Protein AF-G3JIP0-F1 (afdb_monomer_lite)

Foldseek 3Di:
DDPPQPDQCLCVQPLSVVVVVVDDCVPDLVVDPPLCQLLLLLDAWEQDPNRIDHSLNLSLLQSVQVLVVCVVPDPPDDDCDSVNSVPVSVVVVVVVLVSCQAALVSCSRDPLVPPPDHDHPVCVPDQCSVQSVVSHNRLWTFNSVVVNVRRCLVVLAFKDWDDKWKFKWADDPDVPDNFFAFQVRHTPDPPPDPPDDDQDDDPNITTPTTFADEEAEGGEEAPCVQLVVCVPLPVPVSVVDDDDPFCSQAWEKEKEWATAQDPDLGGHDRIFIFIKTKMATPDDQLQQWKKKKWKWKWFQDLPDSPDIDIDIDMQIACGQQGRDPDVDDPRPPRRTHIHGDPRVVVSVLSVSLQVQLVVQLVVVCVVVVPDPDDPCPQPSLQSSLVRSQVRQQSMWMKMWMWIGGVVRPDIGTHYIYTYGYGYFDPPDPDTDHTHMYMYTHGNDDSPDPVNVVNRIDND

pLDDT: mean 73.05, std 16.95, range [28.8, 97.12]

Organism: Cordyceps militaris (strain CM01) (NCBI:txid983644)

Radius of gyration: 26.97 Å; chains: 1; bounding box: 68×48×84 Å

Secondary structure (DSSP, 8-state):
---TTSS-GGGGSHHHHHHHHTS-TTT-GGGSTTSTHHHHT----EEETTEEE-HHHHHHHHHHHHHHHHHTT-TT-----HHHHHHHHHHHHHHHHHHHTT-TTHHHHS--S---S-B---TTS-HHHHHHHTT---S-EE-HHHHHHHHHGGGG--EEEEEEEEEEEES---TT---EE-TTS-EE-TTSS-S-----EETTEEEEEEEE--EEE---EETHHHHHHHHHH-HHHHHH----SSTTTSEEEEEEEEE---SS----TTEEEEEEEEEEESSGGGGGSEEEEEEEEEEE-SS-TT-EEEEEEEEEESSTT--S--SS----S--EEEEEP-HHHHHHHHHHHHHHHHHHHHHHHHHHT----S--TTTSHHHHHHHHHHHHHT-EEEEEEEEE-TT-SS-EEEEEEEEEEEE--TTSSSPPPP-EEEEEEES--TTSHHHHHHHEE--

Structure (mmCIF, N/CA/C/O backbone):
data_AF-G3JIP0-F1
#
_entry.id   AF-G3JIP0-F1
#
loop_
_atom_site.group_PDB
_atom_site.id
_atom_site.type_symbol
_atom_site.label_atom_id
_atom_site.label_alt_id
_atom_site.label_comp_id
_atom_site.label_asym_id
_atom_site.label_entity_id
_atom_site.label_seq_id
_atom_site.pdbx_PDB_ins_code
_atom_site.Cartn_x
_atom_site.Cartn_y
_atom_site.Cartn_z
_atom_site.occupancy
_atom_site.B_iso_or_equiv
_atom_site.auth_seq_id
_atom_site.auth_comp_id
_atom_site.auth_asym_id
_atom_site.auth_atom_id
_atom_site.pdbx_PDB_model_num
ATOM 1 N N . MET A 1 1 ? 2.793 3.000 -39.709 1.00 28.80 1 MET A N 1
ATOM 2 C CA . MET A 1 1 ? 2.234 2.972 -38.341 1.00 28.80 1 MET A CA 1
ATOM 3 C C . MET A 1 1 ? 2.899 1.809 -37.624 1.00 28.80 1 MET A C 1
ATOM 5 O O . MET A 1 1 ? 2.576 0.674 -37.935 1.00 28.80 1 MET A O 1
ATOM 9 N N . GLY A 1 2 ? 3.926 2.073 -36.811 1.00 31.66 2 GLY A N 1
ATOM 10 C CA . GLY A 1 2 ? 4.643 1.017 -36.085 1.00 31.66 2 GLY A CA 1
ATOM 11 C C . GLY A 1 2 ? 3.747 0.416 -35.006 1.00 31.66 2 GLY A C 1
ATOM 12 O O . GLY A 1 2 ? 2.995 1.150 -34.364 1.00 31.66 2 GLY A O 1
ATOM 13 N N . ASN A 1 3 ? 3.787 -0.906 -34.845 1.00 33.31 3 ASN A N 1
ATOM 14 C CA . ASN A 1 3 ? 3.004 -1.620 -33.843 1.00 33.31 3 ASN A CA 1
ATOM 15 C C . ASN A 1 3 ? 3.272 -1.027 -32.453 1.00 33.31 3 ASN A C 1
ATOM 17 O O . ASN A 1 3 ? 4.392 -1.078 -31.957 1.00 33.31 3 ASN A O 1
ATOM 21 N N . ALA A 1 4 ? 2.232 -0.527 -31.782 1.00 45.97 4 ALA A N 1
ATOM 22 C CA . ALA A 1 4 ? 2.301 -0.021 -30.405 1.00 45.97 4 ALA A CA 1
ATOM 23 C C . ALA A 1 4 ? 2.748 -1.079 -29.364 1.00 45.97 4 ALA A C 1
ATOM 25 O O . ALA A 1 4 ? 2.837 -0.777 -28.178 1.00 45.97 4 ALA A O 1
ATOM 26 N N . ARG A 1 5 ? 3.000 -2.323 -29.795 1.00 50.44 5 ARG A N 1
ATOM 27 C CA . ARG A 1 5 ? 3.501 -3.433 -28.975 1.00 50.44 5 ARG A CA 1
ATOM 28 C C . ARG A 1 5 ? 5.027 -3.429 -28.803 1.00 50.44 5 ARG A C 1
ATOM 30 O O . ARG A 1 5 ? 5.493 -4.009 -27.833 1.00 50.44 5 ARG A O 1
ATOM 37 N N . ASP A 1 6 ? 5.770 -2.720 -29.657 1.00 65.06 6 ASP A N 1
ATOM 38 C CA . ASP A 1 6 ? 7.246 -2.694 -29.627 1.00 65.06 6 ASP A CA 1
ATOM 39 C C . ASP A 1 6 ? 7.821 -1.417 -28.986 1.00 65.06 6 ASP A C 1
ATOM 41 O O . ASP A 1 6 ? 9.022 -1.155 -29.050 1.00 65.06 6 ASP A O 1
ATOM 45 N N . SER A 1 7 ? 6.971 -0.580 -28.386 1.00 77.94 7 SER A N 1
ATOM 46 C CA . SER A 1 7 ? 7.394 0.655 -27.721 1.00 77.94 7 SER A CA 1
ATOM 47 C C . SER A 1 7 ? 7.557 0.455 -26.219 1.00 77.94 7 SER A C 1
ATOM 49 O O . SER A 1 7 ? 6.639 -0.048 -25.569 1.00 77.94 7 SER A O 1
ATOM 51 N N . ASN A 1 8 ? 8.672 0.941 -25.665 1.00 84.75 8 ASN A N 1
ATOM 52 C CA . ASN A 1 8 ? 8.941 0.918 -24.230 1.00 84.75 8 ASN A CA 1
ATOM 53 C C . ASN A 1 8 ? 7.758 1.544 -23.448 1.00 84.75 8 ASN A C 1
ATOM 55 O O . ASN A 1 8 ? 7.407 2.711 -23.689 1.00 84.75 8 ASN A O 1
ATOM 59 N N . PRO A 1 9 ? 7.124 0.805 -22.518 1.00 87.06 9 PRO A N 1
ATOM 60 C CA . PRO A 1 9 ? 5.890 1.229 -21.867 1.00 87.06 9 PRO A CA 1
ATOM 61 C C . PRO A 1 9 ? 6.070 2.415 -20.908 1.00 87.06 9 PRO A C 1
ATOM 63 O O . PRO A 1 9 ? 5.081 3.083 -20.600 1.00 87.06 9 PRO A O 1
ATOM 66 N N . LEU A 1 10 ? 7.299 2.774 -20.510 1.00 86.50 10 LEU A N 1
ATOM 67 C CA . LEU A 1 10 ? 7.559 4.013 -19.761 1.00 86.50 10 LEU A CA 1
ATOM 68 C C . LEU A 1 10 ? 7.105 5.251 -20.549 1.00 86.50 10 LEU A C 1
ATOM 70 O O . LEU A 1 10 ? 6.568 6.195 -19.970 1.00 86.50 10 LEU A O 1
ATOM 74 N N . SER A 1 11 ? 7.216 5.225 -21.883 1.00 84.38 11 SER A N 1
ATOM 75 C CA . SER A 1 11 ? 6.757 6.307 -22.776 1.00 84.38 11 SER A CA 1
ATOM 76 C C . SER A 1 11 ? 5.236 6.540 -22.749 1.00 84.38 11 SER A C 1
ATOM 78 O O . SER A 1 11 ? 4.734 7.613 -23.124 1.00 84.38 11 SER A O 1
ATOM 80 N N . LEU A 1 12 ? 4.477 5.554 -22.262 1.00 82.50 12 LEU A N 1
ATOM 81 C CA . LEU A 1 12 ? 3.035 5.665 -22.071 1.00 82.50 12 LEU A CA 1
ATOM 82 C C . LEU A 1 12 ? 2.690 6.477 -20.817 1.00 82.50 12 LEU A C 1
ATOM 84 O O . LEU A 1 12 ? 1.575 7.000 -20.732 1.00 82.50 12 LEU A O 1
ATOM 88 N N . TRP A 1 13 ? 3.631 6.635 -19.881 1.00 86.00 13 TRP A N 1
ATOM 89 C CA . TRP A 1 13 ? 3.421 7.385 -18.651 1.00 86.00 13 TRP A CA 1
ATOM 90 C C . TRP A 1 13 ? 3.447 8.903 -18.904 1.00 86.00 13 TRP A C 1
ATOM 92 O O . TRP A 1 13 ? 4.450 9.421 -19.403 1.00 86.00 13 TRP A O 1
ATOM 102 N N . PRO A 1 14 ? 2.390 9.662 -18.547 1.00 87.38 14 PRO A N 1
ATOM 103 C CA . PRO A 1 14 ? 2.298 11.084 -18.887 1.00 87.38 14 PRO A CA 1
ATOM 104 C C . PRO A 1 14 ? 3.451 11.939 -18.347 1.00 87.38 14 PRO A C 1
ATOM 106 O O . PRO A 1 14 ? 3.976 12.788 -19.070 1.00 87.38 14 PRO A O 1
ATOM 109 N N . ALA A 1 15 ? 3.872 11.702 -17.100 1.00 87.50 15 ALA A N 1
ATOM 110 C CA . ALA A 1 15 ? 4.966 12.453 -16.484 1.00 87.50 15 ALA A CA 1
ATOM 111 C C . ALA A 1 15 ? 6.300 12.189 -17.197 1.00 87.50 15 ALA A C 1
ATOM 113 O O . ALA A 1 15 ? 7.051 13.123 -17.471 1.00 87.50 15 ALA A O 1
ATOM 114 N N . PHE A 1 16 ? 6.546 10.934 -17.577 1.00 88.62 16 PHE A N 1
ATOM 115 C CA . PHE A 1 16 ? 7.743 10.545 -18.313 1.00 88.62 16 PHE A CA 1
ATOM 116 C C . PHE A 1 16 ? 7.740 11.091 -19.741 1.00 88.62 16 PHE A C 1
ATOM 118 O O . PHE A 1 16 ? 8.737 11.640 -20.199 1.00 88.62 16 PHE A O 1
ATOM 125 N N . ARG A 1 17 ? 6.594 11.047 -20.429 1.00 87.69 17 ARG A N 1
ATOM 126 C CA . ARG A 1 17 ? 6.440 11.646 -21.760 1.00 87.69 17 ARG A CA 1
ATOM 127 C C . ARG A 1 17 ? 6.735 13.143 -21.746 1.00 87.69 17 ARG A C 1
ATOM 129 O O . ARG A 1 17 ? 7.431 13.632 -22.630 1.00 87.69 17 ARG A O 1
ATOM 136 N N . LYS A 1 18 ? 6.232 13.864 -20.738 1.00 88.38 18 LYS A N 1
ATOM 137 C CA . LYS A 1 18 ? 6.518 15.294 -20.558 1.00 88.38 18 LYS A CA 1
ATOM 138 C C . LYS A 1 18 ? 8.004 15.536 -20.281 1.00 88.38 18 LYS A C 1
ATOM 140 O O . LYS A 1 18 ? 8.584 16.434 -20.879 1.00 88.38 18 LYS A O 1
ATOM 145 N N . TYR A 1 19 ? 8.608 14.726 -19.411 1.00 87.69 19 TYR A N 1
ATOM 146 C CA . TYR A 1 19 ? 10.037 14.789 -19.103 1.00 87.69 19 TYR A CA 1
ATOM 147 C C . TYR A 1 19 ? 10.905 14.576 -20.351 1.00 87.69 19 TYR A C 1
ATOM 149 O O . TYR A 1 19 ? 11.784 15.386 -20.633 1.00 87.69 19 TYR A O 1
ATOM 157 N N . ARG A 1 20 ? 10.604 13.542 -21.144 1.00 83.00 20 ARG A N 1
ATOM 158 C CA . ARG A 1 20 ? 11.312 13.226 -22.390 1.00 83.00 20 ARG A CA 1
ATOM 159 C C . ARG A 1 20 ? 11.116 14.298 -23.459 1.00 83.00 20 ARG A C 1
ATOM 161 O O . ARG A 1 20 ? 12.075 14.683 -24.110 1.00 83.00 20 ARG A O 1
ATOM 168 N N . GLY A 1 21 ? 9.897 14.819 -23.612 1.00 82.38 21 GLY A N 1
ATOM 169 C CA . GLY A 1 21 ? 9.595 15.880 -24.580 1.00 82.38 21 GLY A CA 1
ATOM 170 C C . GLY A 1 21 ? 10.274 17.223 -24.280 1.00 82.38 21 GLY A C 1
ATOM 171 O O . GLY A 1 21 ? 10.405 18.043 -25.180 1.00 82.38 21 GLY A O 1
ATOM 172 N N . ALA A 1 22 ? 10.717 17.450 -23.039 1.00 83.88 22 ALA A N 1
ATOM 173 C CA . ALA A 1 22 ? 11.468 18.645 -22.655 1.00 83.88 22 ALA A CA 1
ATOM 174 C C . ALA A 1 22 ? 12.976 18.550 -22.967 1.00 83.88 22 ALA A C 1
ATOM 176 O O . ALA A 1 22 ? 13.685 19.549 -22.844 1.00 83.88 22 ALA A O 1
ATOM 177 N N . ARG A 1 23 ? 13.480 17.368 -23.345 1.00 79.19 23 ARG A N 1
ATOM 178 C CA . ARG A 1 23 ? 14.896 17.133 -23.661 1.00 79.19 23 ARG A CA 1
ATOM 179 C C . ARG A 1 23 ? 15.094 17.190 -25.178 1.00 79.19 23 ARG A C 1
ATOM 181 O O . ARG A 1 23 ? 14.253 16.716 -25.938 1.00 79.19 23 ARG A O 1
ATOM 188 N N . SER A 1 24 ? 16.198 17.794 -25.625 1.00 68.38 24 SER A N 1
ATOM 189 C CA . SER A 1 24 ? 16.506 17.877 -27.058 1.00 68.38 24 SER A CA 1
ATOM 190 C C . SER A 1 24 ? 16.982 16.511 -27.574 1.00 68.38 24 SER A C 1
ATOM 192 O O . SER A 1 24 ? 18.002 16.025 -27.080 1.00 68.38 24 SER A O 1
ATOM 194 N N . PRO A 1 25 ? 16.309 15.897 -28.568 1.00 66.50 25 PRO A N 1
ATOM 195 C CA . PRO A 1 25 ? 16.659 14.564 -29.066 1.00 66.50 25 PRO A CA 1
ATOM 196 C C . PRO A 1 25 ? 18.080 14.467 -29.632 1.00 66.50 25 PRO A C 1
ATOM 198 O O . PRO A 1 25 ? 18.668 13.393 -29.621 1.00 66.50 25 PRO A O 1
ATOM 201 N N . GLU A 1 26 ? 18.626 15.581 -30.128 1.00 59.81 26 GLU A N 1
ATOM 202 C CA . GLU A 1 26 ? 19.958 15.637 -30.743 1.00 59.81 26 GLU A CA 1
ATOM 203 C C . GLU A 1 26 ? 21.099 15.536 -29.722 1.00 59.81 26 GLU A C 1
ATOM 205 O O . GLU A 1 26 ? 22.192 15.096 -30.067 1.00 59.81 26 GLU A O 1
ATOM 210 N N . TYR A 1 27 ? 20.846 15.909 -28.463 1.00 61.38 27 TYR A N 1
ATOM 211 C CA . TYR A 1 27 ? 21.869 15.982 -27.410 1.00 61.38 27 TYR A CA 1
ATOM 212 C C . TYR A 1 27 ? 21.590 15.051 -26.231 1.00 61.38 27 TYR A C 1
ATOM 214 O O . TYR A 1 27 ? 22.418 14.929 -25.327 1.00 61.38 27 TYR A O 1
ATOM 222 N N . ASP A 1 28 ? 20.427 14.405 -26.211 1.00 72.31 28 ASP A N 1
ATOM 223 C CA . ASP A 1 28 ? 20.050 13.523 -25.123 1.00 72.31 28 ASP A CA 1
ATOM 224 C C . ASP A 1 28 ? 20.475 12.088 -25.416 1.00 72.31 28 ASP A C 1
ATOM 226 O O . ASP A 1 28 ? 19.849 11.380 -26.201 1.00 72.31 28 ASP A O 1
ATOM 230 N N . VAL A 1 29 ? 21.525 11.632 -24.732 1.00 73.06 29 VAL A N 1
ATOM 231 C CA . VAL A 1 29 ? 21.977 10.237 -24.807 1.00 73.06 29 VAL A CA 1
ATOM 232 C C . VAL A 1 29 ? 20.835 9.284 -24.436 1.00 73.06 29 VAL A C 1
ATOM 234 O O . VAL A 1 29 ? 20.694 8.233 -25.044 1.00 73.06 29 VAL A O 1
ATOM 237 N N . TRP A 1 30 ? 19.931 9.667 -23.533 1.00 74.31 30 TRP A N 1
ATOM 238 C CA . TRP A 1 30 ? 18.780 8.835 -23.162 1.00 74.31 30 TRP A CA 1
ATOM 239 C C . TRP A 1 30 ? 17.696 8.744 -24.243 1.00 74.31 30 TRP A C 1
ATOM 241 O O . TRP A 1 30 ? 16.830 7.877 -24.166 1.00 74.31 30 TRP A O 1
ATOM 251 N N . ALA A 1 31 ? 17.756 9.578 -25.288 1.00 67.69 31 ALA A N 1
ATOM 252 C CA . ALA A 1 31 ? 16.872 9.451 -26.441 1.00 67.69 31 ALA A CA 1
ATOM 253 C C . ALA A 1 31 ? 17.212 8.228 -27.313 1.00 67.69 31 ALA A C 1
ATOM 255 O O . ALA A 1 31 ? 16.384 7.842 -28.146 1.00 67.69 31 ALA A O 1
ATOM 256 N N . TYR A 1 32 ? 18.380 7.595 -27.118 1.00 69.94 32 TYR A N 1
ATOM 257 C CA . TYR A 1 32 ? 18.723 6.345 -27.791 1.00 69.94 32 TYR A CA 1
ATOM 258 C C . TYR A 1 32 ? 17.745 5.227 -27.410 1.00 69.94 32 TYR A C 1
ATOM 260 O O . TYR A 1 32 ? 17.541 4.905 -26.239 1.00 69.94 32 TYR A O 1
ATOM 268 N N . SER A 1 33 ? 17.162 4.592 -28.431 1.00 64.69 33 SER A N 1
ATOM 269 C CA . SER A 1 33 ? 16.280 3.439 -28.255 1.00 64.69 33 SER A CA 1
ATOM 270 C C . SER A 1 33 ? 17.017 2.310 -27.533 1.00 64.69 33 SER A C 1
ATOM 272 O O . SER A 1 33 ? 18.058 1.859 -28.018 1.00 64.69 33 SER A O 1
ATOM 274 N N . GLY A 1 34 ? 16.459 1.841 -26.419 1.00 71.88 34 GLY A N 1
ATOM 275 C CA . GLY A 1 34 ? 16.964 0.689 -25.675 1.00 71.88 34 GLY A CA 1
ATOM 276 C C . GLY A 1 34 ? 17.756 1.012 -24.407 1.00 71.88 34 GLY A C 1
ATOM 277 O O . GLY A 1 34 ? 17.979 0.110 -23.611 1.00 71.88 34 GLY A O 1
ATOM 278 N N . LEU A 1 35 ? 18.153 2.268 -24.152 1.00 77.88 35 LEU A N 1
ATOM 279 C CA . LEU A 1 35 ? 18.804 2.611 -22.873 1.00 77.88 35 LEU A CA 1
ATOM 280 C C . LEU A 1 35 ? 17.814 2.621 -21.702 1.00 77.88 35 LEU A C 1
ATOM 282 O O . LEU A 1 35 ? 18.143 2.183 -20.604 1.00 77.88 35 LEU A O 1
ATOM 286 N N . GLU A 1 36 ? 16.585 3.075 -21.949 1.00 82.12 36 GLU A N 1
ATOM 287 C CA . GLU A 1 36 ? 15.491 3.080 -20.967 1.00 82.12 36 GLU A CA 1
ATOM 288 C C . GLU A 1 36 ? 15.027 1.657 -20.601 1.00 82.12 36 GLU A C 1
ATOM 290 O O . GLU A 1 36 ? 14.365 1.461 -19.583 1.00 82.12 36 GLU A O 1
ATOM 295 N N . ASP A 1 37 ? 15.406 0.651 -21.392 1.00 80.12 37 ASP A N 1
ATOM 296 C CA . ASP A 1 37 ? 15.095 -0.760 -21.144 1.00 80.12 37 ASP A CA 1
ATOM 297 C C . ASP A 1 37 ? 15.824 -1.269 -19.898 1.00 80.12 37 ASP A C 1
ATOM 299 O O . ASP A 1 37 ? 15.282 -2.090 -19.166 1.00 80.12 37 ASP A O 1
ATOM 303 N N . ALA A 1 38 ? 16.987 -0.687 -19.582 1.00 76.31 38 ALA A N 1
ATOM 304 C CA . ALA A 1 38 ? 17.734 -0.973 -18.359 1.00 76.31 38 ALA A CA 1
ATOM 305 C C . ALA A 1 38 ? 16.922 -0.690 -17.084 1.00 76.31 38 ALA A C 1
ATOM 307 O O . ALA A 1 38 ? 17.155 -1.302 -16.046 1.00 76.31 38 ALA A O 1
ATOM 308 N N . VAL A 1 39 ? 15.971 0.251 -17.155 1.00 77.88 39 VAL A N 1
ATOM 309 C CA . VAL A 1 39 ? 15.089 0.613 -16.036 1.00 77.88 39 VAL A CA 1
ATOM 310 C C . VAL A 1 39 ? 13.997 -0.438 -15.839 1.00 77.88 39 VAL A C 1
ATOM 312 O O . VAL A 1 39 ? 13.603 -0.708 -14.708 1.00 77.88 39 VAL A O 1
ATOM 315 N N . LEU A 1 40 ? 13.514 -1.026 -16.938 1.00 75.75 40 LEU A N 1
ATOM 316 C CA . LEU A 1 40 ? 12.497 -2.081 -16.946 1.00 75.75 40 LEU A CA 1
ATOM 317 C C . LEU A 1 40 ? 13.077 -3.467 -16.676 1.00 75.75 40 LEU A C 1
ATOM 319 O O . LEU A 1 40 ? 12.345 -4.441 -16.612 1.00 75.75 40 LEU A O 1
ATOM 323 N N . ASP A 1 41 ? 14.384 -3.581 -16.519 1.00 68.06 41 ASP A N 1
ATOM 324 C CA . ASP A 1 41 ? 15.017 -4.868 -16.284 1.00 68.06 41 ASP A CA 1
ATOM 325 C C . ASP A 1 41 ? 14.969 -5.301 -14.804 1.00 68.06 41 ASP A C 1
ATOM 327 O O . ASP A 1 41 ? 15.556 -6.306 -14.426 1.00 68.06 41 ASP A O 1
ATOM 331 N N . GLY A 1 42 ? 14.285 -4.526 -13.941 1.00 57.78 42 GLY A N 1
ATOM 332 C CA . GLY A 1 42 ? 13.925 -4.921 -12.567 1.00 57.78 42 GLY A CA 1
ATOM 333 C C . GLY A 1 42 ? 15.105 -5.377 -11.707 1.00 57.78 42 GLY A C 1
ATOM 334 O O . GLY A 1 42 ? 14.959 -6.236 -10.847 1.00 57.78 42 GLY A O 1
ATOM 335 N N . ARG A 1 43 ? 16.308 -4.858 -11.974 1.00 64.38 43 ARG A N 1
ATOM 336 C CA . ARG A 1 43 ? 17.542 -5.421 -11.420 1.00 64.38 43 ARG A CA 1
ATOM 337 C C . ARG A 1 43 ? 17.621 -5.179 -9.920 1.00 64.38 43 ARG A C 1
ATOM 339 O O . ARG A 1 43 ? 17.681 -4.034 -9.481 1.00 64.38 43 ARG A O 1
ATOM 346 N N . HIS A 1 44 ? 17.668 -6.255 -9.147 1.00 64.12 44 HIS A N 1
ATOM 347 C CA . HIS A 1 44 ? 17.966 -6.211 -7.719 1.00 64.12 44 HIS A CA 1
ATOM 348 C C . HIS A 1 44 ? 19.464 -6.399 -7.471 1.00 64.12 44 HIS A C 1
ATOM 350 O O . HIS A 1 44 ? 20.240 -6.619 -8.398 1.00 64.12 44 HIS A O 1
ATOM 356 N N . ASN A 1 45 ? 19.887 -6.257 -6.217 1.00 65.75 45 ASN A N 1
ATOM 357 C CA . ASN A 1 45 ? 21.272 -6.494 -5.824 1.00 65.75 45 ASN A CA 1
ATOM 358 C C . ASN A 1 45 ? 21.623 -7.972 -6.047 1.00 65.75 45 ASN A C 1
ATOM 360 O O . ASN A 1 45 ? 20.979 -8.843 -5.463 1.00 65.75 45 ASN A O 1
ATOM 364 N N . VAL A 1 46 ? 22.656 -8.235 -6.848 1.00 66.75 46 VAL A N 1
ATOM 365 C CA . VAL A 1 46 ? 23.115 -9.587 -7.196 1.00 66.75 46 VAL A CA 1
ATOM 366 C C . VAL A 1 46 ? 24.590 -9.719 -6.833 1.00 66.75 46 VAL A C 1
ATOM 368 O O . VAL A 1 46 ? 25.360 -8.764 -6.921 1.00 66.75 46 VAL A O 1
ATOM 371 N N . ILE A 1 47 ? 25.013 -10.899 -6.404 1.00 63.72 47 ILE A N 1
ATOM 372 C CA . ILE A 1 47 ? 26.437 -11.229 -6.282 1.00 63.72 47 ILE A CA 1
ATOM 373 C C . ILE A 1 47 ? 26.851 -11.866 -7.604 1.00 63.72 47 ILE A C 1
ATOM 375 O O . ILE A 1 47 ? 26.097 -12.674 -8.108 1.00 63.72 47 ILE A O 1
ATOM 379 N N . ILE A 1 48 ? 27.997 -11.498 -8.185 1.00 63.91 48 ILE A N 1
ATOM 380 C CA . ILE A 1 48 ? 28.590 -12.071 -9.400 1.00 63.91 48 ILE A CA 1
ATOM 381 C C . ILE A 1 48 ? 30.069 -12.359 -9.171 1.00 63.91 48 ILE A C 1
ATOM 383 O O . ILE A 1 48 ? 30.832 -11.433 -8.918 1.00 63.91 48 ILE A O 1
ATOM 387 N N . ARG A 1 49 ? 30.484 -13.635 -9.280 1.00 65.31 49 ARG A N 1
ATOM 388 C CA . ARG A 1 49 ? 31.876 -14.090 -9.045 1.00 65.31 49 ARG A CA 1
ATOM 389 C C . ARG A 1 49 ? 32.457 -13.518 -7.738 1.00 65.31 49 ARG A C 1
ATOM 391 O O . ARG A 1 49 ? 33.486 -12.849 -7.755 1.00 65.31 49 ARG A O 1
ATOM 398 N N . ASP A 1 50 ? 31.734 -13.702 -6.633 1.00 68.12 50 ASP A N 1
ATOM 399 C CA . ASP A 1 50 ? 32.066 -13.184 -5.292 1.00 68.12 50 ASP A CA 1
ATOM 400 C C . ASP A 1 50 ? 32.124 -11.648 -5.159 1.00 68.12 50 ASP A C 1
ATOM 402 O O . ASP A 1 50 ? 32.472 -11.117 -4.103 1.00 68.12 50 ASP A O 1
ATOM 406 N N . ARG A 1 51 ? 31.726 -10.901 -6.196 1.00 70.31 51 ARG A N 1
ATOM 407 C CA . ARG A 1 51 ? 31.590 -9.442 -6.164 1.00 70.31 51 ARG A CA 1
ATOM 408 C C . ARG A 1 51 ? 30.120 -9.051 -6.108 1.00 70.31 51 ARG A C 1
ATOM 410 O O . ARG A 1 51 ? 29.329 -9.473 -6.938 1.00 70.31 51 ARG A O 1
ATOM 417 N N . ARG A 1 52 ? 29.739 -8.196 -5.164 1.00 72.00 52 ARG A N 1
ATOM 418 C CA . ARG A 1 52 ? 28.379 -7.645 -5.103 1.00 72.00 52 ARG A CA 1
ATOM 419 C C . ARG A 1 52 ? 28.205 -6.544 -6.152 1.00 72.00 52 ARG A C 1
ATOM 421 O O . ARG A 1 52 ? 28.977 -5.588 -6.164 1.00 72.00 52 ARG A O 1
ATOM 428 N N . TYR A 1 53 ? 27.182 -6.680 -6.985 1.00 71.50 53 TYR A N 1
ATOM 429 C CA . TYR A 1 53 ? 26.708 -5.675 -7.925 1.00 71.50 53 TYR A CA 1
ATOM 430 C C . TYR A 1 53 ? 25.377 -5.128 -7.419 1.00 71.50 53 TYR A C 1
ATOM 432 O O . TYR A 1 53 ? 24.421 -5.877 -7.202 1.00 71.50 53 TYR A O 1
ATOM 440 N N . ASP A 1 54 ? 25.320 -3.818 -7.205 1.00 74.94 54 ASP A N 1
ATOM 441 C CA . ASP A 1 54 ? 24.046 -3.148 -6.979 1.00 74.94 54 ASP A CA 1
ATOM 442 C C . ASP A 1 54 ? 23.327 -2.869 -8.309 1.00 74.94 54 ASP A C 1
ATOM 444 O O . ASP A 1 54 ? 23.891 -2.988 -9.405 1.00 74.94 54 ASP A O 1
ATOM 448 N N . ARG A 1 55 ? 22.044 -2.516 -8.211 1.00 76.00 55 ARG A N 1
ATOM 449 C CA . ARG A 1 55 ? 21.203 -2.180 -9.366 1.00 76.00 55 ARG A CA 1
ATOM 450 C C . ARG A 1 55 ? 21.840 -1.116 -10.260 1.00 76.00 55 ARG A C 1
ATOM 452 O O . ARG A 1 55 ? 21.819 -1.243 -11.484 1.00 76.00 55 ARG A O 1
ATOM 459 N N . ASP A 1 56 ? 22.390 -0.070 -9.657 1.00 79.25 56 ASP A N 1
ATOM 460 C CA . ASP A 1 56 ? 22.928 1.076 -10.381 1.00 79.25 56 ASP A CA 1
ATOM 461 C C . ASP A 1 56 ? 24.197 0.691 -11.147 1.00 79.25 56 ASP A C 1
ATOM 463 O O . ASP A 1 56 ? 24.343 1.068 -12.310 1.00 79.25 56 ASP A O 1
ATOM 467 N N . MET A 1 57 ? 25.069 -0.123 -10.548 1.00 78.12 57 MET A N 1
ATOM 468 C CA . MET A 1 57 ? 26.227 -0.734 -11.199 1.00 78.12 57 MET A CA 1
ATOM 469 C C . MET A 1 57 ? 25.795 -1.567 -12.400 1.00 78.12 57 MET A C 1
ATOM 471 O O . MET A 1 57 ? 26.346 -1.394 -13.483 1.00 78.12 57 MET A O 1
ATOM 475 N N . LEU A 1 58 ? 24.769 -2.412 -12.261 1.00 77.06 58 LEU A N 1
ATOM 476 C CA . LEU A 1 58 ? 24.287 -3.209 -13.390 1.00 77.06 58 LEU A CA 1
ATOM 477 C C . LEU A 1 58 ? 23.757 -2.316 -14.520 1.00 77.06 58 LEU A C 1
ATOM 479 O O . LEU A 1 58 ? 24.061 -2.550 -15.691 1.00 77.06 58 LEU A O 1
ATOM 483 N N . ILE A 1 59 ? 22.958 -1.292 -14.202 1.00 79.50 59 ILE A N 1
ATOM 484 C CA . ILE A 1 59 ? 22.430 -0.354 -15.208 1.00 79.50 59 ILE A CA 1
ATOM 485 C C . ILE A 1 59 ? 23.575 0.379 -15.915 1.00 79.50 59 ILE A C 1
ATOM 487 O O . ILE A 1 59 ? 23.532 0.520 -17.138 1.00 79.50 59 ILE A O 1
ATOM 491 N N . LYS A 1 60 ? 24.616 0.791 -15.182 1.00 80.94 60 LYS A N 1
ATOM 492 C CA . LYS A 1 60 ? 25.822 1.392 -15.767 1.00 80.94 60 LYS A CA 1
ATOM 493 C C . LYS A 1 60 ? 26.499 0.450 -16.761 1.00 80.94 60 LYS A C 1
ATOM 495 O O . LYS A 1 60 ? 26.753 0.880 -17.883 1.00 80.94 60 LYS A O 1
ATOM 500 N N . GLU A 1 61 ? 26.716 -0.816 -16.399 1.00 78.44 61 GLU A N 1
ATOM 501 C CA . GLU A 1 61 ? 27.321 -1.814 -17.299 1.00 78.44 61 GLU A CA 1
ATOM 502 C C . GLU A 1 61 ? 26.501 -2.000 -18.584 1.00 78.44 61 GLU A C 1
ATOM 504 O O . GLU A 1 61 ? 27.043 -2.013 -19.688 1.00 78.44 61 GLU A O 1
ATOM 509 N N . TYR A 1 62 ? 25.171 -2.031 -18.478 1.00 78.25 62 TYR A N 1
ATOM 510 C CA . TYR A 1 62 ? 24.290 -2.133 -19.646 1.00 78.25 62 TYR A CA 1
ATOM 511 C C . TYR A 1 62 ? 24.339 -0.907 -20.554 1.00 78.25 62 TYR A C 1
ATOM 513 O O . TYR A 1 62 ? 24.442 -1.034 -21.776 1.00 78.25 62 TYR A O 1
ATOM 521 N N . VAL A 1 63 ? 24.275 0.289 -19.962 1.00 79.31 63 VAL A N 1
ATOM 522 C CA . VAL A 1 63 ? 24.382 1.549 -20.704 1.00 79.31 63 VAL A CA 1
ATOM 523 C C . VAL A 1 63 ? 25.738 1.614 -21.408 1.00 79.31 63 VAL A C 1
ATOM 525 O O . VAL A 1 63 ? 25.786 1.932 -22.597 1.00 79.31 63 VAL A O 1
ATOM 528 N N . CYS A 1 64 ? 26.821 1.240 -20.719 1.00 78.50 64 CYS A N 1
ATOM 529 C CA . CYS A 1 64 ? 28.144 1.083 -21.315 1.00 78.50 64 CYS A CA 1
ATOM 530 C C . CYS A 1 64 ? 28.099 0.125 -22.510 1.00 78.50 64 CYS A C 1
ATOM 532 O O . CYS A 1 64 ? 28.443 0.540 -23.618 1.00 78.50 64 CYS A O 1
ATOM 534 N N . ALA A 1 65 ? 27.633 -1.113 -22.327 1.00 75.69 65 ALA A N 1
ATOM 535 C CA . ALA A 1 65 ? 27.607 -2.140 -23.368 1.00 75.69 65 ALA A CA 1
ATOM 536 C C . ALA A 1 65 ? 26.848 -1.686 -24.632 1.00 75.69 65 ALA A C 1
ATOM 538 O O . ALA A 1 65 ? 27.368 -1.803 -25.746 1.00 75.69 65 ALA A O 1
ATOM 539 N N . ILE A 1 66 ? 25.660 -1.085 -24.480 1.00 76.06 66 ILE A N 1
ATOM 540 C CA . ILE A 1 66 ? 24.883 -0.552 -25.613 1.00 76.06 66 ILE A CA 1
ATOM 541 C C . ILE A 1 66 ? 25.632 0.579 -26.316 1.00 76.06 66 ILE A C 1
ATOM 543 O O . ILE A 1 66 ? 25.731 0.590 -27.549 1.00 76.06 66 ILE A O 1
ATOM 547 N N . LEU A 1 67 ? 26.160 1.539 -25.551 1.00 75.81 67 LEU A N 1
ATOM 548 C CA . LEU A 1 67 ? 26.886 2.670 -26.120 1.00 75.81 67 LEU A CA 1
ATOM 549 C C . LEU A 1 67 ? 28.159 2.207 -26.840 1.00 75.81 67 LEU A C 1
ATOM 551 O O . LEU A 1 67 ? 28.468 2.751 -27.898 1.00 75.81 67 LEU A O 1
ATOM 555 N N . PHE A 1 68 ? 28.870 1.197 -26.327 1.00 73.62 68 PHE A N 1
ATOM 556 C CA . PHE A 1 68 ? 30.046 0.607 -26.973 1.00 73.62 68 PHE A CA 1
ATOM 557 C C . PHE A 1 68 ? 29.695 -0.155 -28.255 1.00 73.62 68 PHE A C 1
ATOM 559 O O . PHE A 1 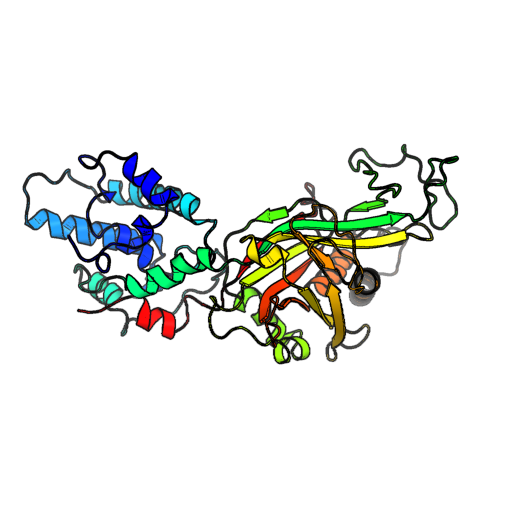68 ? 30.336 0.072 -29.280 1.00 73.62 68 PHE A O 1
ATOM 566 N N . SER A 1 69 ? 28.652 -0.988 -28.248 1.00 70.38 69 SER A N 1
ATOM 567 C CA . SER A 1 69 ? 28.197 -1.711 -29.446 1.00 70.38 69 SER A CA 1
ATOM 568 C C . SER A 1 69 ? 27.833 -0.759 -30.592 1.00 70.38 69 SER A C 1
ATOM 570 O O . SER A 1 69 ? 28.238 -0.956 -31.738 1.00 70.38 69 SER A O 1
ATOM 572 N N . LYS A 1 70 ? 27.151 0.353 -30.290 1.00 66.81 70 LYS A N 1
ATOM 573 C CA . LYS A 1 70 ? 26.769 1.348 -31.306 1.00 66.81 70 LYS A CA 1
ATOM 574 C C . LYS A 1 70 ? 27.949 2.165 -31.855 1.00 66.81 70 LYS A C 1
ATOM 576 O O . LYS A 1 70 ? 27.826 2.691 -32.963 1.00 66.81 70 LYS A O 1
ATOM 581 N N . ARG A 1 71 ? 29.097 2.229 -31.158 1.00 65.00 71 ARG A N 1
ATOM 582 C CA . ARG A 1 71 ? 30.334 2.865 -31.675 1.00 65.00 71 ARG A CA 1
ATOM 583 C C . ARG A 1 71 ? 30.898 2.148 -32.890 1.00 65.00 71 ARG A C 1
ATOM 585 O O . ARG A 1 71 ? 31.469 2.806 -33.752 1.00 65.00 71 ARG A O 1
ATOM 592 N N . GLN A 1 72 ? 30.716 0.831 -32.990 1.00 54.09 72 GLN A N 1
ATOM 593 C CA . GLN A 1 72 ? 31.281 0.043 -34.089 1.00 54.09 72 GLN A CA 1
ATOM 594 C C . GLN A 1 72 ? 30.619 0.329 -35.455 1.00 54.09 72 GLN A C 1
ATOM 596 O O . GLN A 1 72 ? 31.057 -0.214 -36.463 1.00 54.09 72 GLN A O 1
ATOM 601 N N . GLY A 1 73 ? 29.597 1.202 -35.517 1.00 49.50 73 GLY A N 1
ATOM 602 C CA . GLY A 1 73 ? 28.860 1.510 -36.748 1.00 49.50 73 GLY A CA 1
ATOM 603 C C . GLY A 1 73 ? 28.748 2.984 -37.168 1.00 49.50 73 GLY A C 1
ATOM 604 O O . GLY A 1 73 ? 28.177 3.230 -38.231 1.00 49.50 73 GLY A O 1
ATOM 605 N N . ARG A 1 74 ? 29.219 3.983 -36.393 1.00 48.69 74 ARG A N 1
ATOM 606 C CA . ARG A 1 74 ? 29.076 5.421 -36.752 1.00 48.69 74 ARG A CA 1
ATOM 607 C C . ARG A 1 74 ? 30.216 6.312 -36.229 1.00 48.69 74 ARG A C 1
ATOM 609 O O . ARG A 1 74 ? 30.501 6.324 -35.040 1.00 48.69 74 ARG A O 1
ATOM 616 N N . ASN A 1 75 ? 30.757 7.168 -37.105 1.00 43.59 75 ASN A N 1
ATOM 617 C CA . ASN A 1 75 ? 31.856 8.112 -36.820 1.00 43.59 75 ASN A CA 1
ATOM 618 C C . ASN A 1 75 ? 31.478 9.354 -35.972 1.00 43.59 75 ASN A C 1
ATOM 620 O O . ASN A 1 75 ? 32.360 10.136 -35.639 1.00 43.59 75 ASN A O 1
ATOM 624 N N . ASN A 1 76 ? 30.201 9.547 -35.609 1.00 42.00 76 ASN A N 1
ATOM 625 C CA . ASN A 1 76 ? 29.703 10.756 -34.919 1.00 42.00 76 ASN A CA 1
ATOM 626 C C . ASN A 1 76 ? 29.152 10.494 -33.503 1.00 42.00 76 ASN A C 1
ATOM 628 O O . ASN A 1 76 ? 28.312 11.244 -33.009 1.00 42.00 76 ASN A O 1
ATOM 632 N N . CYS A 1 77 ? 29.586 9.434 -32.822 1.00 46.09 77 CYS A N 1
ATOM 633 C CA . CYS A 1 77 ? 29.230 9.264 -31.414 1.00 46.09 77 CYS A CA 1
ATOM 634 C C . CYS A 1 77 ? 30.063 10.229 -30.559 1.00 46.09 77 CYS A C 1
ATOM 636 O O . CYS A 1 77 ? 31.273 10.049 -30.433 1.00 46.09 77 CYS A O 1
ATOM 638 N N . HIS A 1 78 ? 29.421 11.235 -29.950 1.00 51.00 78 HIS A N 1
ATOM 639 C CA . HIS A 1 78 ? 30.017 11.981 -28.840 1.00 51.00 78 HIS A CA 1
ATOM 640 C C . HIS A 1 78 ? 30.611 10.978 -27.841 1.00 51.00 78 HIS A C 1
ATOM 642 O O . HIS A 1 78 ? 29.938 10.036 -27.420 1.00 51.00 78 HIS A O 1
ATOM 648 N N . VAL A 1 79 ? 31.898 11.133 -27.532 1.00 52.09 79 VAL A N 1
ATOM 649 C CA . VAL A 1 79 ? 32.663 10.195 -26.705 1.00 52.09 79 VAL A CA 1
ATOM 650 C C . VAL A 1 79 ? 32.061 10.168 -25.304 1.00 52.09 79 VAL A C 1
ATOM 652 O O . VAL A 1 79 ? 32.260 11.085 -24.514 1.00 52.09 79 VAL A O 1
ATOM 655 N N . VAL A 1 80 ? 31.315 9.114 -24.988 1.00 63.94 80 VAL A N 1
ATOM 656 C CA . VAL A 1 80 ? 30.836 8.884 -23.626 1.00 63.94 80 VAL A CA 1
ATOM 657 C C . VAL A 1 80 ? 31.946 8.168 -22.851 1.00 63.94 80 VAL A C 1
ATOM 659 O O . VAL A 1 80 ? 32.187 6.981 -23.064 1.00 63.94 80 VAL A O 1
ATOM 662 N N . SER A 1 81 ? 32.691 8.879 -22.005 1.00 71.12 81 SER A N 1
ATOM 663 C CA . SER A 1 81 ? 33.693 8.244 -21.138 1.00 71.12 81 SER A CA 1
ATOM 664 C C . SER A 1 81 ? 33.021 7.412 -20.032 1.00 71.12 81 SER A C 1
ATOM 666 O O . SER A 1 81 ? 31.884 7.716 -19.664 1.00 71.12 81 SER A O 1
ATOM 668 N N . PRO A 1 82 ? 33.700 6.399 -19.461 1.00 72.88 82 PRO A N 1
ATOM 669 C CA . PRO A 1 82 ? 33.227 5.721 -18.249 1.00 72.88 82 PRO A CA 1
ATOM 670 C C . PRO A 1 82 ? 32.855 6.714 -17.131 1.00 72.88 82 PRO A C 1
ATOM 672 O O . PRO A 1 82 ? 31.758 6.638 -16.586 1.00 72.88 82 PRO A O 1
ATOM 675 N N . ASP A 1 83 ? 33.673 7.754 -16.924 1.00 78.94 83 ASP A N 1
ATOM 676 C CA . ASP A 1 83 ? 33.405 8.833 -15.957 1.00 78.94 83 ASP A CA 1
ATOM 677 C C . ASP A 1 83 ? 32.098 9.595 -16.226 1.00 78.94 83 ASP A C 1
ATOM 679 O O . ASP A 1 83 ? 31.467 10.139 -15.315 1.00 78.94 83 ASP A O 1
ATOM 683 N N . TRP A 1 84 ? 31.690 9.703 -17.495 1.00 83.38 84 TRP A N 1
ATOM 684 C CA . TRP A 1 84 ? 30.400 10.291 -17.836 1.00 83.38 84 TRP A CA 1
ATOM 685 C C . TRP A 1 84 ? 29.259 9.369 -17.410 1.00 83.38 84 TRP A C 1
ATOM 687 O O . TRP A 1 84 ? 28.288 9.866 -16.844 1.00 83.38 84 TRP A O 1
ATOM 697 N N . VAL A 1 85 ? 29.377 8.054 -17.632 1.00 81.50 85 VAL A N 1
ATOM 698 C CA . VAL A 1 85 ? 28.341 7.066 -17.268 1.00 81.50 85 VAL A CA 1
ATOM 699 C C . VAL A 1 85 ? 28.159 7.038 -15.756 1.00 81.50 85 VAL A C 1
ATOM 701 O O . VAL A 1 85 ? 27.029 7.101 -15.268 1.00 81.50 85 VAL A O 1
ATOM 704 N N . ASP A 1 86 ? 29.268 7.057 -15.018 1.00 82.12 86 ASP A N 1
ATOM 705 C CA . ASP A 1 86 ? 29.260 7.079 -13.559 1.00 82.12 86 ASP A CA 1
ATOM 706 C C . ASP A 1 86 ? 28.545 8.291 -12.964 1.00 82.12 86 ASP A C 1
ATOM 708 O O . ASP A 1 86 ? 27.949 8.181 -11.891 1.00 82.12 86 ASP A O 1
ATOM 712 N N . ARG A 1 87 ? 28.560 9.424 -13.673 1.00 87.19 87 ARG A N 1
ATOM 713 C CA . ARG A 1 87 ? 27.885 10.658 -13.264 1.00 87.19 87 ARG A CA 1
ATOM 714 C C . ARG A 1 87 ? 26.448 10.754 -13.778 1.00 87.19 87 ARG A C 1
ATOM 716 O O . ARG A 1 87 ? 25.566 11.187 -13.038 1.00 87.19 87 ARG A O 1
ATOM 723 N N . GLU A 1 88 ? 26.207 10.423 -15.044 1.00 84.50 88 GLU A N 1
ATOM 724 C CA . GLU A 1 88 ? 24.917 10.673 -15.694 1.00 84.50 88 GLU A CA 1
ATOM 725 C C . GLU A 1 88 ? 23.868 9.618 -15.336 1.00 84.50 88 GLU A C 1
ATOM 727 O O . GLU A 1 88 ? 22.706 9.977 -15.142 1.00 84.50 88 GLU A O 1
ATOM 732 N N . VAL A 1 89 ? 24.248 8.340 -15.201 1.00 84.50 89 VAL A N 1
ATOM 733 C CA . VAL A 1 89 ? 23.290 7.265 -14.889 1.00 84.50 89 VAL A CA 1
ATOM 734 C C . VAL A 1 89 ? 22.585 7.497 -13.549 1.00 84.50 89 VAL A C 1
ATOM 736 O O . VAL A 1 89 ? 21.355 7.558 -13.559 1.00 84.50 89 VAL A O 1
ATOM 739 N N . PRO A 1 90 ? 23.282 7.739 -12.421 1.00 86.44 90 PRO A N 1
ATOM 740 C CA . PRO A 1 90 ? 22.606 7.997 -11.147 1.00 86.44 90 PRO A CA 1
ATOM 741 C C . PRO A 1 90 ? 21.723 9.250 -11.186 1.00 86.44 90 PRO A C 1
ATOM 743 O O . PRO A 1 90 ? 20.598 9.242 -10.691 1.00 86.44 90 PRO A O 1
ATOM 746 N N . ARG A 1 91 ? 22.189 10.326 -11.840 1.00 87.00 91 ARG A N 1
ATOM 747 C CA . ARG A 1 91 ? 21.420 11.571 -12.009 1.00 87.00 91 ARG A CA 1
ATOM 748 C C . ARG A 1 91 ? 20.124 11.336 -12.792 1.00 87.00 91 ARG A C 1
ATOM 750 O O . ARG A 1 91 ? 19.078 11.899 -12.448 1.00 87.00 91 ARG A O 1
ATOM 757 N N . TYR A 1 92 ? 20.187 10.540 -13.858 1.00 87.06 92 TYR A N 1
ATOM 758 C CA . TYR A 1 92 ? 19.011 10.171 -14.639 1.00 87.06 92 TYR A CA 1
ATOM 759 C C . TYR A 1 92 ? 18.060 9.299 -13.817 1.00 87.06 92 TYR A C 1
ATOM 761 O O . TYR A 1 92 ? 16.877 9.630 -13.739 1.00 87.06 92 TYR A O 1
ATOM 769 N N . LEU A 1 93 ? 18.575 8.264 -13.142 1.00 85.62 93 LEU A N 1
ATOM 770 C CA . LEU A 1 93 ? 17.794 7.373 -12.277 1.00 85.62 93 LEU A CA 1
ATOM 771 C C . LEU A 1 93 ? 17.053 8.146 -11.178 1.00 85.62 93 LEU A C 1
ATOM 773 O O . LEU A 1 93 ? 15.838 8.007 -11.059 1.00 85.62 93 LEU A O 1
ATOM 777 N N . GLN A 1 94 ? 17.736 9.053 -10.479 1.00 87.44 94 GLN A N 1
ATOM 778 C CA . GLN A 1 94 ? 17.124 9.918 -9.467 1.00 87.44 94 GLN A CA 1
ATOM 779 C C . GLN A 1 94 ? 16.009 10.802 -10.054 1.00 87.44 94 GLN A C 1
ATOM 781 O O . GLN A 1 94 ? 14.973 11.027 -9.423 1.00 87.44 94 GLN A O 1
ATOM 786 N N . SER A 1 95 ? 16.200 11.303 -11.279 1.00 88.38 95 SER A N 1
ATOM 787 C CA . SER A 1 95 ? 15.189 12.120 -11.958 1.00 88.38 95 SER A CA 1
ATOM 788 C C . SER A 1 95 ? 13.939 11.306 -12.289 1.00 88.38 95 SER A C 1
ATOM 790 O O . SER A 1 95 ? 12.828 11.777 -12.048 1.00 88.38 95 SER A O 1
ATOM 792 N N . ILE A 1 96 ? 14.104 10.099 -12.840 1.00 87.94 96 ILE A N 1
ATOM 793 C CA . ILE A 1 96 ? 12.973 9.256 -13.244 1.00 87.94 96 ILE A CA 1
ATOM 794 C C . ILE A 1 96 ? 12.263 8.625 -12.046 1.00 87.94 96 ILE A C 1
ATOM 796 O O . ILE A 1 96 ? 11.040 8.519 -12.066 1.00 87.94 96 ILE A O 1
ATOM 800 N N . GLU A 1 97 ? 12.982 8.279 -10.979 1.00 88.31 97 GLU A N 1
ATOM 801 C CA . GLU A 1 97 ? 12.408 7.719 -9.753 1.00 88.31 97 GLU A CA 1
ATOM 802 C C . GLU A 1 97 ? 11.330 8.656 -9.182 1.00 88.31 97 GLU A C 1
ATOM 804 O O . GLU A 1 97 ? 10.198 8.245 -8.904 1.00 88.31 97 GLU A O 1
ATOM 809 N N . GLY A 1 98 ? 11.620 9.962 -9.147 1.00 87.62 98 GLY A N 1
ATOM 810 C CA . GLY A 1 98 ? 10.663 10.989 -8.736 1.00 87.62 98 GLY A CA 1
ATOM 811 C C . GLY A 1 98 ? 9.404 11.079 -9.613 1.00 87.62 98 GLY A C 1
ATOM 812 O O . GLY A 1 98 ? 8.346 11.467 -9.109 1.00 87.62 98 GLY A O 1
ATOM 813 N N . LEU A 1 99 ? 9.484 10.701 -10.897 1.00 89.62 99 LEU A N 1
ATOM 814 C CA . LEU A 1 99 ? 8.344 10.681 -11.832 1.00 89.62 99 LEU A CA 1
ATOM 815 C C . LEU A 1 99 ? 7.417 9.478 -11.611 1.00 89.62 99 LEU A C 1
ATOM 817 O O . LEU A 1 99 ? 6.247 9.518 -12.010 1.00 89.62 99 LEU A O 1
ATOM 821 N N . PHE A 1 100 ? 7.948 8.414 -11.009 1.00 89.25 100 PHE A N 1
ATOM 822 C CA . PHE A 1 100 ? 7.287 7.121 -10.860 1.00 89.25 100 PHE A CA 1
ATOM 823 C C . PHE A 1 100 ? 6.913 6.780 -9.415 1.00 89.25 100 PHE A C 1
ATOM 825 O O . PHE A 1 100 ? 6.207 5.798 -9.204 1.00 89.25 100 PHE A O 1
ATOM 832 N N . LYS A 1 101 ? 7.293 7.602 -8.426 1.00 87.06 101 LYS A N 1
ATOM 833 C CA . LYS A 1 101 ? 6.996 7.414 -6.987 1.00 87.06 101 LYS A CA 1
ATOM 834 C C . LYS A 1 101 ? 5.514 7.157 -6.643 1.00 87.06 101 LYS A C 1
ATOM 836 O O . LYS A 1 101 ? 5.197 6.712 -5.545 1.00 87.06 101 LYS A O 1
ATOM 841 N N . ASP A 1 102 ? 4.606 7.487 -7.560 1.00 86.19 102 ASP A N 1
ATOM 842 C CA . ASP A 1 102 ? 3.149 7.359 -7.436 1.00 86.19 102 ASP A CA 1
ATOM 843 C C . ASP A 1 102 ? 2.605 6.004 -7.919 1.00 86.19 102 ASP A C 1
ATOM 845 O O . ASP A 1 102 ? 1.412 5.728 -7.741 1.00 86.19 102 ASP A O 1
ATOM 849 N N . LEU A 1 103 ? 3.448 5.189 -8.562 1.00 89.44 103 LEU A N 1
ATOM 850 C CA . LEU A 1 103 ? 3.062 3.904 -9.131 1.00 89.44 103 LEU A CA 1
ATOM 851 C C . LEU A 1 103 ? 2.750 2.877 -8.044 1.00 89.44 103 LEU A C 1
ATOM 853 O O . LEU A 1 103 ? 3.483 2.726 -7.066 1.00 89.44 103 LEU A O 1
ATOM 857 N N . ARG A 1 104 ? 1.698 2.089 -8.281 1.00 89.94 104 ARG A N 1
ATOM 858 C CA . ARG A 1 104 ? 1.358 0.920 -7.454 1.00 89.94 104 ARG A CA 1
ATOM 859 C C . ARG A 1 104 ? 2.454 -0.146 -7.416 1.00 89.94 104 ARG A C 1
ATOM 861 O O . ARG A 1 104 ? 2.621 -0.809 -6.402 1.00 89.94 104 ARG A O 1
ATOM 868 N N . CYS A 1 105 ? 3.200 -0.283 -8.507 1.00 87.69 105 CYS A N 1
ATOM 869 C CA . CYS A 1 105 ? 4.282 -1.249 -8.672 1.00 87.69 105 CYS A CA 1
ATOM 870 C C . CYS A 1 105 ? 5.668 -0.582 -8.659 1.00 87.69 105 CYS A C 1
ATOM 872 O O . CYS A 1 105 ? 6.587 -1.078 -9.302 1.00 87.69 105 CYS A O 1
ATOM 874 N N . PHE A 1 106 ? 5.833 0.564 -7.985 1.00 89.44 106 PHE A N 1
ATOM 875 C CA . PHE A 1 106 ? 7.122 1.268 -7.930 1.00 89.44 106 PHE A CA 1
ATOM 876 C C . PHE A 1 106 ? 8.273 0.354 -7.470 1.00 89.44 106 PHE A C 1
ATOM 878 O O . PHE A 1 106 ? 9.339 0.401 -8.071 1.00 89.44 106 PHE A O 1
ATOM 885 N N . HIS A 1 107 ? 8.030 -0.528 -6.493 1.00 85.94 107 HIS A N 1
ATOM 886 C CA . HIS A 1 107 ? 9.013 -1.488 -5.965 1.00 85.94 107 HIS A CA 1
ATOM 887 C C . HIS A 1 107 ? 9.496 -2.533 -6.981 1.00 85.94 107 HIS A C 1
ATOM 889 O O . HIS A 1 107 ? 10.505 -3.185 -6.746 1.00 85.94 107 HIS A O 1
ATOM 895 N N . MET A 1 108 ? 8.782 -2.698 -8.099 1.00 83.88 108 MET A N 1
ATOM 896 C CA . MET A 1 108 ? 9.210 -3.563 -9.203 1.00 83.88 108 MET A CA 1
ATOM 897 C C . MET A 1 108 ? 10.233 -2.856 -10.105 1.00 83.88 108 MET A C 1
ATOM 899 O O . MET A 1 108 ? 11.000 -3.506 -10.801 1.00 83.88 108 MET A O 1
ATOM 903 N N . LEU A 1 109 ? 10.226 -1.518 -10.132 1.00 81.50 109 LEU A N 1
ATOM 904 C CA . LEU A 1 109 ? 11.127 -0.708 -10.961 1.00 81.50 109 LEU A CA 1
ATOM 905 C C . LEU A 1 109 ? 12.340 -0.207 -10.177 1.00 81.50 109 LEU A C 1
ATOM 907 O O . LEU A 1 109 ? 13.439 -0.115 -10.727 1.00 81.50 109 LEU A O 1
ATOM 911 N N . PHE A 1 110 ? 12.127 0.158 -8.916 1.00 81.44 110 PHE A N 1
ATOM 912 C CA . PHE A 1 110 ? 13.105 0.793 -8.041 1.00 81.44 110 PHE A CA 1
ATOM 913 C C . PHE A 1 110 ? 13.099 0.094 -6.684 1.00 81.44 110 PHE A C 1
ATOM 915 O O . PHE A 1 110 ? 12.046 -0.324 -6.207 1.00 81.44 110 PHE A O 1
ATOM 922 N N . ASP A 1 111 ? 14.268 -0.020 -6.057 1.00 70.88 111 ASP A N 1
ATOM 923 C CA . ASP A 1 111 ? 14.377 -0.624 -4.732 1.00 70.88 111 ASP A CA 1
ATOM 924 C C . ASP A 1 111 ? 13.574 0.200 -3.709 1.00 70.88 111 ASP A C 1
ATOM 926 O O . ASP A 1 111 ? 13.677 1.426 -3.648 1.00 70.88 111 ASP A O 1
ATOM 930 N N . SER A 1 112 ? 12.749 -0.471 -2.904 1.00 64.00 112 SER A N 1
ATOM 931 C CA . SER A 1 112 ? 12.031 0.163 -1.796 1.00 64.00 112 SER A CA 1
ATOM 932 C C . SER A 1 112 ? 12.911 0.341 -0.550 1.00 64.00 112 SER A C 1
ATOM 934 O O . SER A 1 112 ? 12.459 0.944 0.424 1.00 64.00 112 SER A O 1
ATOM 936 N N . GLY A 1 113 ? 14.146 -0.180 -0.565 1.00 60.84 113 GLY A N 1
ATOM 937 C CA . GLY A 1 113 ? 15.089 -0.159 0.555 1.00 60.84 113 GLY A CA 1
ATOM 938 C C . GLY A 1 113 ? 14.779 -1.191 1.646 1.00 60.84 113 GLY A C 1
ATOM 939 O O . GLY A 1 113 ? 15.432 -1.193 2.687 1.00 60.84 113 GLY A O 1
ATOM 940 N N . GLU A 1 114 ? 13.780 -2.056 1.433 1.00 55.91 114 GLU A N 1
ATOM 941 C CA . GLU A 1 114 ? 13.354 -3.093 2.389 1.00 55.91 114 GLU A CA 1
ATOM 942 C C . GLU A 1 114 ? 13.908 -4.490 2.062 1.00 55.91 114 GLU A C 1
ATOM 944 O O . GLU A 1 114 ? 13.772 -5.405 2.874 1.00 55.91 114 GLU A O 1
ATOM 949 N N . LEU A 1 115 ? 14.556 -4.664 0.905 1.00 55.12 115 LEU A N 1
ATOM 950 C CA . LEU A 1 115 ? 15.237 -5.903 0.531 1.00 55.12 115 LEU A CA 1
ATOM 951 C C . LEU A 1 115 ? 16.609 -5.955 1.219 1.00 55.12 115 LEU A C 1
ATOM 953 O O . LEU A 1 115 ? 17.606 -5.430 0.727 1.00 55.12 115 LEU A O 1
ATOM 957 N N . THR A 1 116 ? 16.647 -6.547 2.412 1.00 45.06 116 THR A N 1
ATOM 958 C CA . THR A 1 116 ? 17.852 -6.598 3.255 1.00 45.06 116 THR A CA 1
ATOM 959 C C . THR A 1 116 ? 18.881 -7.631 2.812 1.00 45.06 116 THR A C 1
ATOM 961 O O . THR A 1 116 ? 20.055 -7.486 3.150 1.00 45.06 116 THR A O 1
ATOM 964 N N . GLU A 1 117 ? 18.475 -8.651 2.055 1.00 51.50 117 GLU A N 1
ATOM 965 C CA . GLU A 1 117 ? 19.366 -9.731 1.631 1.00 51.50 117 GLU A CA 1
ATOM 966 C C . GLU A 1 117 ? 19.583 -9.697 0.113 1.00 51.50 117 GLU A C 1
ATOM 968 O O . GLU A 1 117 ? 18.615 -9.545 -0.639 1.00 51.50 117 GLU A O 1
ATOM 973 N N . PRO A 1 118 ? 20.846 -9.778 -0.355 1.00 50.28 118 PRO A N 1
ATOM 974 C CA . PRO A 1 118 ? 21.120 -9.966 -1.770 1.00 50.28 118 PRO A CA 1
ATOM 975 C C . PRO A 1 118 ? 20.479 -11.279 -2.208 1.00 50.28 118 PRO A C 1
ATOM 977 O O . PRO A 1 118 ? 20.575 -12.293 -1.519 1.00 50.28 118 PRO A O 1
ATOM 980 N N . VAL A 1 119 ? 19.803 -11.245 -3.347 1.00 54.44 119 VAL A N 1
ATOM 981 C CA . VAL A 1 119 ? 19.196 -12.443 -3.910 1.00 54.44 119 VAL A CA 1
ATOM 982 C C . VAL A 1 119 ? 20.336 -13.240 -4.518 1.00 54.44 119 VAL A C 1
ATOM 984 O O . VAL A 1 119 ? 21.061 -12.718 -5.371 1.00 54.44 119 VAL A O 1
ATOM 987 N N . ASP A 1 120 ? 20.479 -14.499 -4.112 1.00 48.34 120 ASP A N 1
ATOM 988 C CA . ASP A 1 120 ? 21.238 -15.481 -4.882 1.00 48.34 120 ASP A CA 1
ATOM 989 C C . ASP A 1 120 ? 20.453 -15.749 -6.170 1.00 48.34 120 ASP A C 1
ATOM 991 O O . ASP A 1 120 ? 19.760 -16.756 -6.318 1.00 48.34 120 ASP A O 1
ATOM 995 N N . ALA A 1 121 ? 20.494 -14.793 -7.100 1.00 49.94 121 ALA A N 1
ATOM 996 C CA . ALA A 1 121 ? 20.000 -15.007 -8.442 1.00 49.94 121 ALA A CA 1
ATOM 997 C C . ALA A 1 121 ? 20.823 -16.170 -8.995 1.00 49.94 121 ALA A C 1
ATOM 999 O O . ALA A 1 121 ? 22.041 -16.058 -9.147 1.00 49.94 121 ALA A O 1
ATOM 1000 N N . LEU A 1 122 ? 20.173 -17.309 -9.241 1.00 45.94 122 LEU A N 1
ATOM 1001 C CA . LEU A 1 122 ? 20.802 -18.434 -9.918 1.00 45.94 122 LEU A CA 1
ATOM 1002 C C . LEU A 1 122 ? 21.283 -17.924 -11.281 1.00 45.94 122 LEU A C 1
ATOM 1004 O O . LEU A 1 122 ? 20.517 -17.773 -12.228 1.00 45.94 122 LEU A O 1
ATOM 1008 N N . PHE A 1 123 ? 22.579 -17.624 -11.347 1.00 48.22 123 PHE A N 1
ATOM 1009 C CA . PHE A 1 123 ? 23.307 -17.094 -12.499 1.00 48.22 123 PHE A CA 1
ATOM 1010 C C . PHE A 1 123 ? 22.976 -17.766 -13.824 1.00 48.22 123 PHE A C 1
ATOM 1012 O O . PHE A 1 123 ? 23.093 -17.165 -14.886 1.00 48.22 123 PHE A O 1
ATOM 1019 N N . THR A 1 124 ? 22.607 -19.038 -13.754 1.00 48.97 124 THR A N 1
ATOM 1020 C CA . THR A 1 124 ? 22.390 -19.924 -14.884 1.00 48.97 124 THR A CA 1
ATOM 1021 C C . THR A 1 124 ? 21.103 -19.658 -15.659 1.00 48.97 124 THR A C 1
ATOM 1023 O O . THR A 1 124 ? 20.971 -20.212 -16.746 1.00 48.97 124 THR A O 1
ATOM 1026 N N . SER A 1 125 ? 20.172 -18.830 -15.164 1.00 56.06 125 SER A N 1
ATOM 1027 C CA . SER A 1 125 ? 18.891 -18.575 -15.849 1.00 56.06 125 SER A CA 1
ATOM 1028 C C . SER A 1 125 ? 18.679 -17.146 -16.357 1.00 56.06 125 SER A C 1
ATOM 1030 O O . SER A 1 125 ? 17.706 -16.921 -17.070 1.00 56.06 125 SER A O 1
ATOM 1032 N N . ASN A 1 126 ? 19.550 -16.179 -16.037 1.00 66.19 126 ASN A N 1
ATOM 1033 C CA . ASN A 1 126 ? 19.372 -14.790 -16.479 1.00 66.19 126 ASN A CA 1
ATOM 1034 C C . ASN A 1 126 ? 20.304 -14.444 -17.657 1.00 66.19 126 ASN A C 1
ATOM 1036 O O . ASN A 1 126 ? 21.486 -14.150 -17.466 1.00 66.19 126 ASN A O 1
ATOM 1040 N N . ALA A 1 127 ? 19.748 -14.437 -18.873 1.00 70.56 127 ALA A N 1
ATOM 1041 C CA . ALA A 1 127 ? 20.468 -14.176 -20.125 1.00 70.56 127 ALA A CA 1
ATOM 1042 C C . ALA A 1 127 ? 21.223 -12.830 -20.150 1.00 70.56 127 ALA A C 1
ATOM 1044 O O . ALA A 1 127 ? 22.247 -12.696 -20.819 1.00 70.56 127 ALA A O 1
ATOM 1045 N N . ILE A 1 128 ? 20.760 -11.837 -19.387 1.00 70.50 128 ILE A N 1
ATOM 1046 C CA . ILE A 1 128 ? 21.375 -10.508 -19.313 1.00 70.50 128 ILE A CA 1
ATOM 1047 C C . ILE A 1 128 ? 22.636 -10.535 -18.448 1.00 70.50 128 ILE A C 1
ATOM 1049 O O . ILE A 1 128 ? 23.667 -9.990 -18.844 1.00 70.50 128 ILE A O 1
ATOM 1053 N N . LEU A 1 129 ? 22.585 -11.209 -17.294 1.00 70.31 129 LEU A N 1
ATOM 1054 C CA . LEU A 1 129 ? 23.762 -11.388 -16.437 1.00 70.31 129 LEU A CA 1
ATOM 1055 C C . LEU A 1 129 ? 24.833 -12.244 -17.124 1.00 70.31 129 LEU A C 1
ATOM 1057 O O . LEU A 1 129 ? 26.022 -11.950 -17.000 1.00 70.31 129 LEU A O 1
ATOM 1061 N N . VAL A 1 130 ? 24.413 -13.260 -17.886 1.00 72.69 130 VAL A N 1
ATOM 1062 C CA . VAL A 1 130 ? 25.313 -14.061 -18.729 1.00 72.69 130 VAL A CA 1
ATOM 1063 C C . VAL A 1 130 ? 25.988 -13.183 -19.785 1.00 72.69 130 VAL A C 1
ATOM 1065 O O . VAL A 1 130 ? 27.207 -13.225 -19.913 1.00 72.69 130 VAL A O 1
ATOM 1068 N N . ALA A 1 131 ? 25.237 -12.324 -20.479 1.00 74.25 131 ALA A N 1
ATOM 1069 C CA . ALA A 1 131 ? 25.810 -11.429 -21.481 1.00 74.25 131 ALA A CA 1
ATOM 1070 C C . ALA A 1 131 ? 26.847 -10.455 -20.892 1.00 74.25 131 ALA A C 1
ATOM 1072 O O . ALA A 1 131 ? 27.900 -10.266 -21.498 1.00 74.25 131 ALA A O 1
ATOM 1073 N N . PHE A 1 132 ? 26.620 -9.899 -19.693 1.00 69.50 132 PHE A N 1
ATOM 1074 C CA . PHE A 1 132 ? 27.633 -9.060 -19.032 1.00 69.50 132 PHE A CA 1
ATOM 1075 C C . PHE A 1 132 ? 28.891 -9.833 -18.647 1.00 69.50 132 PHE A C 1
ATOM 1077 O O . PHE A 1 132 ? 29.987 -9.297 -18.762 1.00 69.50 132 PHE A O 1
ATOM 1084 N N . LEU A 1 133 ? 28.759 -11.091 -18.215 1.00 68.81 133 LEU A N 1
ATOM 1085 C CA . LEU A 1 133 ? 29.917 -11.942 -17.924 1.00 68.81 133 LEU A CA 1
ATOM 1086 C C . LEU A 1 133 ? 30.754 -12.269 -19.166 1.00 68.81 133 LEU A C 1
ATOM 1088 O O . LEU A 1 133 ? 31.940 -12.577 -19.030 1.00 68.81 133 LEU A O 1
ATOM 1092 N N . GLU A 1 134 ? 30.128 -12.241 -20.339 1.00 73.88 134 GLU A N 1
ATOM 1093 C CA . GLU A 1 134 ? 30.749 -12.481 -21.642 1.00 73.88 134 GLU A CA 1
ATOM 1094 C C . GLU A 1 134 ? 31.187 -11.181 -22.346 1.00 73.88 134 GLU A C 1
ATOM 1096 O O . GLU A 1 134 ? 31.615 -11.236 -23.499 1.00 73.88 134 GLU A O 1
ATOM 1101 N N . ASP A 1 135 ? 31.072 -10.019 -21.687 1.00 68.50 135 ASP A N 1
ATOM 1102 C CA . ASP A 1 135 ? 31.333 -8.688 -22.259 1.00 68.50 135 ASP A CA 1
ATOM 1103 C C . ASP A 1 135 ? 30.519 -8.399 -23.541 1.00 68.50 135 ASP A C 1
ATOM 1105 O O . ASP A 1 135 ? 30.962 -7.698 -24.459 1.00 68.50 135 ASP A O 1
ATOM 1109 N N . ARG A 1 136 ? 29.296 -8.941 -23.621 1.00 73.12 136 ARG A N 1
ATOM 1110 C CA . ARG A 1 136 ? 28.385 -8.785 -24.764 1.00 73.12 136 ARG A CA 1
ATOM 1111 C C . ARG A 1 136 ? 27.176 -7.927 -24.410 1.00 73.12 136 ARG A C 1
ATOM 1113 O O . ARG A 1 136 ? 26.759 -7.823 -23.259 1.00 73.12 136 ARG A O 1
ATOM 1120 N N . VAL A 1 137 ? 26.566 -7.335 -25.438 1.00 71.88 137 VAL A N 1
ATOM 1121 C CA . VAL A 1 137 ? 25.237 -6.731 -25.288 1.00 71.88 137 VAL A CA 1
ATOM 1122 C C . VAL A 1 137 ? 24.220 -7.859 -25.111 1.00 71.88 137 VAL A C 1
ATOM 1124 O O . VAL A 1 137 ? 24.241 -8.790 -25.916 1.00 71.88 137 VAL A O 1
ATOM 1127 N N . PRO A 1 138 ? 23.338 -7.788 -24.103 1.00 75.25 138 PRO A N 1
ATOM 1128 C CA . PRO A 1 138 ? 22.264 -8.755 -23.963 1.00 75.25 138 PRO A CA 1
ATOM 1129 C C . PRO A 1 138 ? 21.345 -8.760 -25.186 1.00 75.25 138 PRO A C 1
ATOM 1131 O O . PRO A 1 138 ? 20.853 -7.711 -25.604 1.00 75.25 138 PRO A O 1
ATOM 1134 N N . ASP A 1 139 ? 21.104 -9.947 -25.738 1.00 75.88 139 ASP A N 1
ATOM 1135 C CA . ASP A 1 139 ? 20.148 -10.157 -26.833 1.00 75.88 139 ASP A CA 1
ATOM 1136 C C . ASP A 1 139 ? 18.692 -10.135 -26.320 1.00 75.88 139 ASP A C 1
ATOM 1138 O O . ASP A 1 139 ? 17.754 -9.805 -27.054 1.00 75.88 139 ASP A O 1
ATOM 1142 N N . ALA A 1 140 ? 18.526 -10.409 -25.025 1.00 76.56 140 ALA A N 1
ATOM 1143 C CA . ALA A 1 140 ? 17.258 -10.409 -24.322 1.00 76.56 140 ALA A CA 1
ATOM 1144 C C . ALA A 1 140 ? 16.738 -8.979 -24.069 1.00 76.56 140 ALA A C 1
ATOM 1146 O O . ALA A 1 140 ? 17.507 -8.053 -23.795 1.00 76.56 140 ALA A O 1
ATOM 1147 N N . LYS A 1 141 ? 15.416 -8.788 -24.154 1.00 78.94 141 LYS A N 1
ATOM 1148 C CA . LYS A 1 141 ? 14.757 -7.474 -24.003 1.00 78.94 141 LYS A CA 1
ATOM 1149 C C . LYS A 1 141 ? 13.664 -7.505 -22.943 1.00 78.94 141 LYS A C 1
ATOM 1151 O O . LYS A 1 141 ? 13.034 -8.548 -22.778 1.00 78.94 141 LYS A O 1
ATOM 1156 N N . PRO A 1 142 ? 13.337 -6.374 -22.291 1.00 83.50 142 PRO A N 1
ATOM 1157 C CA . PRO A 1 142 ? 12.198 -6.333 -21.387 1.00 83.50 142 PRO A CA 1
ATOM 1158 C C . PRO A 1 142 ? 10.901 -6.716 -22.099 1.00 83.50 142 PRO A C 1
ATOM 1160 O O . PRO A 1 142 ? 10.603 -6.253 -23.204 1.00 83.50 142 PRO A O 1
ATOM 1163 N N . ASN A 1 143 ? 10.082 -7.517 -21.429 1.00 87.62 143 ASN A N 1
ATOM 1164 C CA . ASN A 1 143 ? 8.757 -7.877 -21.899 1.00 87.62 143 ASN A CA 1
ATOM 1165 C C . ASN A 1 143 ? 7.806 -6.680 -21.769 1.00 87.62 143 ASN A C 1
ATOM 1167 O O . ASN A 1 143 ? 7.156 -6.472 -20.740 1.00 87.62 143 ASN A O 1
ATOM 1171 N N . TYR A 1 144 ? 7.703 -5.867 -22.819 1.00 89.50 144 TYR A N 1
ATOM 1172 C CA . TYR A 1 144 ? 6.859 -4.671 -22.798 1.00 89.50 144 TYR A CA 1
ATOM 1173 C C . TYR A 1 144 ? 5.382 -4.964 -22.546 1.00 89.50 144 TYR A C 1
ATOM 1175 O O . TYR A 1 144 ? 4.710 -4.142 -21.923 1.00 89.50 144 TYR A O 1
ATOM 1183 N N . ALA A 1 145 ? 4.869 -6.117 -22.986 1.00 88.88 145 ALA A N 1
ATOM 1184 C CA . ALA A 1 145 ? 3.482 -6.494 -22.734 1.00 88.88 145 ALA A CA 1
ATOM 1185 C C . ALA A 1 145 ? 3.240 -6.720 -21.236 1.00 88.88 145 ALA A C 1
ATOM 1187 O O . ALA A 1 145 ? 2.276 -6.192 -20.681 1.00 88.88 145 ALA A O 1
ATOM 1188 N N . TYR A 1 146 ? 4.149 -7.437 -20.575 1.00 88.44 146 TYR A N 1
ATOM 1189 C CA . TYR A 1 146 ? 4.095 -7.664 -19.135 1.00 88.44 146 TYR A CA 1
ATOM 1190 C C . TYR A 1 146 ? 4.237 -6.355 -18.340 1.00 88.44 146 TYR A C 1
ATOM 1192 O O . TYR A 1 146 ? 3.398 -6.036 -17.494 1.00 88.44 146 TYR A O 1
ATOM 1200 N N . TRP A 1 147 ? 5.222 -5.521 -18.684 1.00 88.56 147 TRP A N 1
ATOM 1201 C CA . TRP A 1 147 ? 5.417 -4.216 -18.044 1.00 88.56 147 TRP A CA 1
ATOM 1202 C C . TRP A 1 147 ? 4.250 -3.250 -18.256 1.00 88.56 147 TRP A C 1
ATOM 1204 O O . TRP A 1 147 ? 3.894 -2.501 -17.345 1.00 88.56 147 TRP A O 1
ATOM 1214 N N . ALA A 1 148 ? 3.609 -3.277 -19.426 1.00 89.38 148 ALA A N 1
ATOM 1215 C CA . ALA A 1 148 ? 2.416 -2.479 -19.685 1.00 89.38 148 ALA A CA 1
ATOM 1216 C C . ALA A 1 148 ? 1.242 -2.878 -18.774 1.00 89.38 148 ALA A C 1
ATOM 1218 O O . ALA A 1 148 ? 0.477 -2.003 -18.364 1.00 89.38 148 ALA A O 1
ATOM 1219 N N . VAL A 1 149 ? 1.114 -4.164 -18.420 1.00 89.00 149 VAL A N 1
ATOM 1220 C CA . VAL A 1 149 ? 0.112 -4.634 -17.448 1.00 89.00 149 VAL A CA 1
ATOM 1221 C C . VAL A 1 149 ? 0.421 -4.089 -16.052 1.00 89.00 149 VAL A C 1
ATOM 1223 O O . VAL A 1 149 ? -0.463 -3.492 -15.436 1.00 89.00 149 VAL A O 1
ATOM 1226 N N . LEU A 1 150 ? 1.672 -4.206 -15.587 1.00 88.81 150 LEU A N 1
ATOM 1227 C CA . LEU A 1 150 ? 2.092 -3.693 -14.274 1.00 88.81 150 LEU A CA 1
ATOM 1228 C C . LEU A 1 150 ? 1.891 -2.175 -14.153 1.00 88.81 150 LEU A C 1
ATOM 1230 O O . LEU A 1 150 ? 1.249 -1.693 -13.219 1.00 88.81 150 LEU A O 1
ATOM 1234 N N . LEU A 1 151 ? 2.358 -1.408 -15.139 1.00 89.19 151 LEU A N 1
ATOM 1235 C CA . LEU A 1 151 ? 2.169 0.047 -15.184 1.00 89.19 151 LEU A CA 1
ATOM 1236 C C . LEU A 1 151 ? 0.687 0.432 -15.341 1.00 89.19 151 LEU A C 1
ATOM 1238 O O . LEU A 1 151 ? 0.241 1.476 -14.855 1.00 89.19 151 LEU A O 1
ATOM 1242 N N . GLY A 1 152 ? -0.098 -0.430 -15.990 1.00 89.00 152 GLY A N 1
ATOM 1243 C CA . GLY A 1 152 ? -1.540 -0.291 -16.159 1.00 89.00 152 GLY A CA 1
ATOM 1244 C C . GLY A 1 152 ? -2.336 -0.385 -14.855 1.00 89.00 152 GLY A C 1
ATOM 1245 O O . GLY A 1 152 ? -3.449 0.149 -14.803 1.00 89.00 152 GLY A O 1
ATOM 1246 N N . LEU A 1 153 ? -1.771 -0.961 -13.784 1.00 90.06 153 LEU A N 1
ATOM 1247 C CA . LEU A 1 153 ? -2.438 -1.107 -12.482 1.00 90.06 153 LEU A CA 1
ATOM 1248 C C . LEU A 1 153 ? -2.930 0.226 -11.908 1.00 90.06 153 LEU A C 1
ATOM 1250 O O . LEU A 1 153 ? -3.929 0.245 -11.184 1.00 90.06 153 LEU A O 1
ATOM 1254 N N . GLN A 1 154 ? -2.308 1.352 -12.272 1.00 88.81 154 GLN A N 1
ATOM 1255 C CA . GLN A 1 154 ? -2.758 2.680 -11.847 1.00 88.81 154 GLN A CA 1
ATOM 1256 C C . GLN A 1 154 ? -4.202 2.990 -12.275 1.00 88.81 154 GLN A C 1
ATOM 1258 O O . GLN A 1 154 ? -4.922 3.704 -11.579 1.00 88.81 154 GLN A O 1
ATOM 1263 N N . ARG A 1 155 ? -4.646 2.452 -13.417 1.00 87.50 155 ARG A N 1
ATOM 1264 C CA . ARG A 1 155 ? -6.009 2.663 -13.930 1.00 87.50 155 ARG A CA 1
ATOM 1265 C C . ARG A 1 155 ? -7.057 1.887 -13.134 1.00 87.50 155 ARG A C 1
ATOM 1267 O O . ARG A 1 155 ? -8.220 2.262 -13.139 1.00 87.50 155 ARG A O 1
ATOM 1274 N N . SER A 1 156 ? -6.637 0.839 -12.427 1.00 88.31 156 SER A N 1
ATOM 1275 C CA . SER A 1 156 ? -7.502 -0.021 -11.612 1.00 88.31 156 SER A CA 1
ATOM 1276 C C . SER A 1 156 ? -7.643 0.448 -10.160 1.00 88.31 156 SER A C 1
ATOM 1278 O O . SER A 1 156 ? -8.037 -0.334 -9.309 1.00 88.31 156 SER A O 1
ATOM 1280 N N . ILE A 1 157 ? -7.307 1.703 -9.840 1.00 92.62 157 ILE A N 1
ATOM 1281 C CA . ILE A 1 157 ? -7.495 2.264 -8.494 1.00 92.62 157 ILE A CA 1
ATOM 1282 C C . ILE A 1 157 ? -8.986 2.588 -8.302 1.00 92.62 157 ILE A C 1
ATOM 1284 O O . ILE A 1 157 ? -9.485 3.451 -9.025 1.00 92.62 157 ILE A O 1
ATOM 1288 N N . PRO A 1 158 ? -9.710 1.961 -7.352 1.00 91.44 158 PRO A N 1
ATOM 1289 C CA . PRO A 1 158 ? -11.098 2.319 -7.060 1.00 91.44 158 PRO A CA 1
ATOM 1290 C C . PRO A 1 158 ? -11.224 3.477 -6.060 1.00 91.44 158 PRO A C 1
ATOM 1292 O O . PRO A 1 158 ? -12.127 4.305 -6.185 1.00 91.44 158 PRO A O 1
ATOM 1295 N N . VAL A 1 159 ? -10.313 3.555 -5.083 1.00 91.62 159 VAL A N 1
ATOM 1296 C CA . VAL A 1 159 ? -10.345 4.518 -3.970 1.00 91.62 159 VAL A CA 1
ATOM 1297 C C . VAL A 1 159 ? -8.969 5.136 -3.719 1.00 91.62 159 VAL A C 1
ATOM 1299 O O . VAL A 1 159 ? -7.948 4.497 -3.975 1.00 91.62 159 VAL A O 1
ATOM 1302 N N . ARG A 1 160 ? -8.928 6.364 -3.192 1.00 91.69 160 ARG A N 1
ATOM 1303 C CA . ARG A 1 160 ? -7.699 7.043 -2.743 1.00 91.69 160 ARG A CA 1
ATOM 1304 C C . ARG A 1 160 ? -7.845 7.496 -1.300 1.00 91.69 160 ARG A C 1
ATOM 1306 O O . ARG A 1 160 ? -8.906 7.972 -0.919 1.00 91.69 160 ARG A O 1
ATOM 1313 N N . ILE A 1 161 ? -6.794 7.339 -0.500 1.00 90.50 161 ILE A N 1
ATOM 1314 C CA . ILE A 1 161 ? -6.794 7.802 0.891 1.00 90.50 161 ILE A CA 1
ATOM 1315 C C . ILE A 1 161 ? -6.497 9.300 0.909 1.00 90.50 161 ILE A C 1
ATOM 1317 O O . ILE A 1 161 ? -5.453 9.723 0.421 1.00 90.50 161 ILE A O 1
ATOM 1321 N N . GLU A 1 162 ? -7.410 10.075 1.488 1.00 87.75 162 GLU A N 1
ATOM 1322 C CA . GLU A 1 162 ? -7.293 11.532 1.613 1.00 87.75 162 GLU A CA 1
ATOM 1323 C C . GLU A 1 162 ? -6.835 11.934 3.016 1.00 87.75 162 GLU A C 1
ATOM 1325 O O . GLU A 1 162 ? -5.971 12.793 3.178 1.00 87.75 162 GLU A O 1
ATOM 1330 N N . ALA A 1 163 ? -7.397 11.295 4.047 1.00 84.19 163 ALA A N 1
ATOM 1331 C CA . ALA A 1 163 ? -7.073 11.592 5.436 1.00 84.19 163 ALA A CA 1
ATOM 1332 C C . ALA A 1 163 ? -7.196 10.350 6.322 1.00 84.19 163 ALA A C 1
ATOM 1334 O O . ALA A 1 163 ? -8.031 9.475 6.089 1.00 84.19 163 ALA A O 1
ATOM 1335 N N . VAL A 1 164 ? -6.362 10.298 7.359 1.00 85.75 164 VAL A N 1
ATOM 1336 C CA . VAL A 1 164 ? -6.438 9.317 8.444 1.00 85.75 164 VAL A CA 1
ATOM 1337 C C . VAL A 1 164 ? -6.308 10.083 9.747 1.00 85.75 164 VAL A C 1
ATOM 1339 O O . VAL A 1 164 ? -5.247 10.639 10.032 1.00 85.75 164 VAL A O 1
ATOM 1342 N N . ASP A 1 165 ? -7.372 10.075 10.539 1.00 78.88 165 ASP A N 1
ATOM 1343 C CA . ASP A 1 165 ? -7.426 10.773 11.816 1.00 78.88 165 ASP A CA 1
ATOM 1344 C C . ASP A 1 165 ? -7.652 9.774 12.945 1.00 78.88 165 ASP A C 1
ATOM 1346 O O . ASP A 1 165 ? -8.588 8.976 12.906 1.00 78.88 165 ASP A O 1
ATOM 1350 N N . LEU A 1 166 ? -6.792 9.835 13.962 1.00 81.06 166 LEU A N 1
ATOM 1351 C CA . LEU A 1 166 ? -6.906 9.078 15.207 1.00 81.06 166 LEU A CA 1
ATOM 1352 C C . LEU A 1 166 ? -6.722 10.045 16.372 1.00 81.06 166 LEU A C 1
ATOM 1354 O O . LEU A 1 166 ? -5.649 10.628 16.543 1.00 81.06 166 LEU A O 1
ATOM 1358 N N . PHE A 1 167 ? -7.773 10.246 17.161 1.00 76.44 167 PHE A N 1
ATOM 1359 C CA . PHE A 1 167 ? -7.780 11.245 18.227 1.00 76.44 167 PHE A CA 1
ATOM 1360 C C . PHE A 1 167 ? -8.733 10.877 19.365 1.00 76.44 167 PHE A C 1
ATOM 1362 O O . PHE A 1 167 ? -9.699 10.140 19.187 1.00 76.44 167 PHE A O 1
ATOM 1369 N N . VAL A 1 168 ? -8.477 11.428 20.545 1.00 74.69 168 VAL A N 1
ATOM 1370 C CA . VAL A 1 168 ? -9.354 11.374 21.714 1.00 74.69 168 VAL A CA 1
ATOM 1371 C C . VAL A 1 168 ? -10.066 12.708 21.845 1.00 74.69 168 VAL A C 1
ATOM 1373 O O . VAL A 1 168 ? -9.434 13.765 21.842 1.00 74.69 168 VAL A O 1
ATOM 1376 N N . SER A 1 169 ? -11.385 12.664 21.989 1.00 71.31 169 SER A N 1
ATOM 1377 C CA . SER A 1 169 ? -12.215 13.851 22.209 1.00 71.31 169 SER A CA 1
ATOM 1378 C C . SER A 1 169 ? -13.062 13.716 23.469 1.00 71.31 169 SER A C 1
ATOM 1380 O O . SER A 1 169 ? -13.522 12.613 23.767 1.00 71.31 169 SER A O 1
ATOM 1382 N N . SER A 1 170 ? -13.330 14.833 24.150 1.00 67.44 170 SER A N 1
ATOM 1383 C CA . SER A 1 170 ? -14.324 14.890 25.232 1.00 67.44 170 SER A CA 1
ATOM 1384 C C . SER A 1 170 ? -15.739 14.906 24.655 1.00 67.44 170 SER A C 1
ATOM 1386 O O . SER A 1 170 ? -15.998 15.625 23.685 1.00 67.44 170 SER A O 1
ATOM 1388 N N . LEU A 1 171 ? -16.668 14.165 25.262 1.00 55.66 171 LEU A N 1
ATOM 1389 C CA . LEU A 1 171 ? -18.104 14.414 25.103 1.00 55.66 171 LEU A CA 1
ATOM 1390 C C . LEU A 1 171 ? -18.491 15.532 26.083 1.00 55.66 171 LEU A C 1
ATOM 1392 O O . LEU A 1 171 ? -18.174 15.435 27.260 1.00 55.66 171 LEU A O 1
ATOM 1396 N N . GLY A 1 172 ? -19.114 16.604 25.595 1.00 47.44 172 GLY A N 1
ATOM 1397 C CA . GLY A 1 172 ? -19.578 17.718 26.429 1.00 47.44 172 GLY A CA 1
ATOM 1398 C C . GLY A 1 172 ? -18.611 18.900 26.475 1.00 47.44 172 GLY A C 1
ATOM 1399 O O . GLY A 1 172 ? -17.729 18.979 27.325 1.00 47.44 172 GLY A O 1
ATOM 1400 N N . VAL A 1 173 ? -18.808 19.854 25.565 1.00 45.38 173 VAL A N 1
ATOM 1401 C CA . VAL A 1 173 ? -18.552 21.261 25.881 1.00 45.38 173 VAL A CA 1
ATOM 1402 C C . VAL A 1 173 ? -19.932 21.852 26.136 1.00 45.38 173 VAL A C 1
ATOM 1404 O O . VAL A 1 173 ? -20.632 22.203 25.187 1.00 45.38 173 VAL A O 1
ATOM 1407 N N . ASP A 1 174 ? -20.366 21.895 27.395 1.00 37.94 174 ASP A N 1
ATOM 1408 C CA . ASP A 1 174 ? -21.527 22.712 27.734 1.00 37.94 174 ASP A CA 1
ATOM 1409 C C . ASP A 1 174 ? -21.155 24.163 27.424 1.00 37.94 174 ASP A C 1
ATOM 1411 O O . ASP A 1 174 ? -20.143 24.678 27.905 1.00 37.94 174 ASP A O 1
ATOM 1415 N N . GLY A 1 175 ? -21.958 24.827 26.591 1.00 39.94 175 GLY A N 1
ATOM 1416 C CA . GLY A 1 175 ? -21.691 26.174 26.072 1.00 39.94 175 GLY A CA 1
ATOM 1417 C C . GLY A 1 175 ? -21.561 27.279 27.132 1.00 39.94 175 GLY A C 1
ATOM 1418 O O . GLY A 1 175 ? -21.380 28.437 26.768 1.00 39.94 175 GLY A O 1
ATOM 1419 N N . GLN A 1 176 ? -21.642 26.950 28.425 1.00 40.59 176 GLN A N 1
ATOM 1420 C CA . GLN A 1 176 ? -21.458 27.879 29.540 1.00 40.59 176 GLN A CA 1
ATOM 1421 C C . GLN A 1 176 ? -20.083 27.783 30.220 1.00 40.59 176 GLN A C 1
ATOM 1423 O O . GLN A 1 176 ? -19.651 28.762 30.826 1.00 40.59 176 GLN A O 1
ATOM 1428 N N . THR A 1 177 ? -19.347 26.672 30.098 1.00 43.91 177 THR A N 1
ATOM 1429 C CA . THR A 1 177 ? -18.030 26.506 30.738 1.00 43.91 177 THR A CA 1
ATOM 1430 C C . THR A 1 177 ? -17.039 25.850 29.775 1.00 43.91 177 THR A C 1
ATOM 1432 O O . THR A 1 177 ? -16.997 24.643 29.580 1.00 43.91 177 THR A O 1
ATOM 1435 N N . SER A 1 178 ? -16.162 26.665 29.183 1.00 45.69 178 SER A N 1
ATOM 1436 C CA . SER A 1 178 ? -15.092 26.264 28.243 1.00 45.69 178 SER A CA 1
ATOM 1437 C C . SER A 1 178 ? -13.974 25.379 28.865 1.00 45.69 178 SER A C 1
ATOM 1439 O O . SER A 1 178 ? -12.867 25.259 28.330 1.00 45.69 178 SER A O 1
ATOM 1441 N N . ALA A 1 179 ? -14.215 24.755 30.023 1.00 46.59 179 ALA A N 1
ATOM 1442 C CA . ALA A 1 179 ? -13.225 23.989 30.777 1.00 46.59 179 ALA A CA 1
ATOM 1443 C C . ALA A 1 179 ? -13.456 22.474 30.630 1.00 46.59 179 ALA A C 1
ATOM 1445 O O . ALA A 1 179 ? -14.481 21.945 31.048 1.00 46.59 179 ALA A O 1
ATOM 1446 N N . VAL A 1 180 ? -12.476 21.763 30.062 1.00 49.47 180 VAL A N 1
ATOM 1447 C CA . VAL A 1 180 ? -12.407 20.289 30.119 1.00 49.47 180 VAL A CA 1
ATOM 1448 C C . VAL A 1 180 ? -11.854 19.918 31.487 1.00 49.47 180 VAL A C 1
ATOM 1450 O O . VAL A 1 180 ? -10.944 20.597 31.942 1.00 49.47 180 VAL A O 1
ATOM 1453 N N . HIS A 1 181 ? -12.372 18.888 32.150 1.00 48.66 181 HIS A N 1
ATOM 1454 C CA . HIS A 1 181 ? -11.937 18.494 33.495 1.00 48.66 181 HIS A CA 1
ATOM 1455 C C . HIS A 1 181 ? -11.199 17.152 33.446 1.00 48.66 181 HIS A C 1
ATOM 1457 O O . HIS A 1 181 ? -11.539 16.309 32.627 1.00 48.66 181 HIS A O 1
ATOM 1463 N N . ASP A 1 182 ? -10.183 16.936 34.276 1.00 46.50 182 ASP A N 1
ATOM 1464 C CA . ASP A 1 182 ? -9.521 15.635 34.408 1.00 46.50 182 ASP A CA 1
ATOM 1465 C C . ASP A 1 182 ? -10.379 14.621 35.199 1.00 46.50 182 ASP A C 1
ATOM 1467 O O . ASP A 1 182 ? -11.478 14.916 35.671 1.00 46.50 182 ASP A O 1
ATOM 1471 N N . HIS A 1 183 ? -9.866 13.398 35.366 1.00 40.25 183 HIS A N 1
ATOM 1472 C CA . HIS A 1 183 ? -10.492 12.323 36.151 1.00 40.25 183 HIS A CA 1
ATOM 1473 C C . HIS A 1 183 ? -10.696 12.655 37.646 1.00 40.25 183 HIS A C 1
ATOM 1475 O O . HIS A 1 183 ? -11.385 11.911 38.342 1.00 40.25 183 HIS A O 1
ATOM 1481 N N . ARG A 1 184 ? -10.106 13.747 38.152 1.00 41.91 184 ARG A N 1
ATOM 1482 C CA . ARG A 1 184 ? -10.248 14.241 39.533 1.00 41.91 184 ARG A CA 1
ATOM 1483 C C . ARG A 1 184 ? -11.162 15.46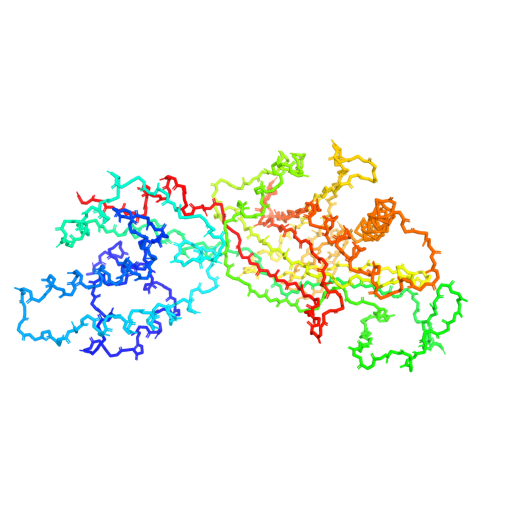6 39.621 1.00 41.91 184 ARG A C 1
ATOM 1485 O O . ARG A 1 184 ? -11.286 16.045 40.696 1.00 41.91 184 ARG A O 1
ATOM 1492 N N . GLY A 1 185 ? -11.802 15.858 38.517 1.00 44.28 185 GLY A N 1
ATOM 1493 C CA . GLY A 1 185 ? -12.646 17.050 38.457 1.00 44.28 185 GLY A CA 1
ATOM 1494 C C . GLY A 1 185 ? -11.851 18.358 38.425 1.00 44.28 185 GLY A C 1
ATOM 1495 O O . GLY A 1 185 ? -12.421 19.419 38.664 1.00 44.28 185 GLY A O 1
ATOM 1496 N N . THR A 1 186 ? -10.550 18.314 38.125 1.00 47.75 186 THR A N 1
ATOM 1497 C CA . THR A 1 186 ? -9.709 19.510 37.988 1.00 47.75 186 THR A CA 1
ATOM 1498 C C . THR A 1 186 ? -9.859 20.076 36.578 1.00 47.75 186 THR A C 1
ATOM 1500 O O . THR A 1 186 ? -9.654 19.335 35.615 1.00 47.75 186 THR A O 1
ATOM 1503 N N . PRO A 1 187 ? -10.170 21.369 36.392 1.00 46.59 187 PRO A N 1
ATOM 1504 C CA . PRO A 1 187 ? -10.211 21.960 35.061 1.00 46.59 187 PRO A CA 1
ATOM 1505 C C . PRO A 1 187 ? -8.815 21.918 34.416 1.00 46.59 187 PRO A C 1
ATOM 1507 O O . PRO A 1 187 ? -7.861 22.512 34.923 1.00 46.59 187 PRO A O 1
ATOM 1510 N N . LEU A 1 188 ? -8.704 21.244 33.269 1.00 50.69 188 LEU A N 1
ATOM 1511 C CA . LEU A 1 188 ? -7.574 21.298 32.347 1.00 50.69 188 LEU A CA 1
ATOM 1512 C C . LEU A 1 188 ? -7.447 22.737 31.835 1.00 50.69 188 LEU A C 1
ATOM 1514 O O . LEU A 1 188 ? -8.042 23.145 30.831 1.00 50.69 188 LEU A O 1
ATOM 1518 N N . SER A 1 189 ? -6.694 23.540 32.583 1.00 41.69 189 SER A N 1
ATOM 1519 C CA . SER A 1 189 ? -6.406 24.923 32.239 1.00 41.69 189 SER A CA 1
ATOM 1520 C C . SER A 1 189 ? -5.675 24.984 30.901 1.00 41.69 189 SER A C 1
ATOM 1522 O O . SER A 1 189 ? -4.641 24.343 30.709 1.00 41.69 189 SER A O 1
ATOM 1524 N N . ALA A 1 190 ? -6.154 25.848 30.002 1.00 43.16 190 ALA A N 1
ATOM 1525 C CA . ALA A 1 190 ? -5.461 26.217 28.766 1.00 43.16 190 ALA A CA 1
ATOM 1526 C C . ALA A 1 190 ? -4.044 26.796 29.001 1.00 43.16 190 ALA A C 1
ATOM 1528 O O . ALA A 1 190 ? -3.318 27.034 28.044 1.00 43.16 190 ALA A O 1
ATOM 1529 N N . LYS A 1 191 ? -3.637 27.022 30.260 1.00 32.88 191 LYS A N 1
ATOM 1530 C CA . LYS A 1 191 ? -2.323 27.556 30.648 1.00 32.88 191 LYS A CA 1
ATOM 1531 C C . LYS A 1 191 ? -1.331 26.509 31.182 1.00 32.88 191 LYS A C 1
ATOM 1533 O O . LYS A 1 191 ? -0.236 26.890 31.576 1.00 32.88 191 LYS A O 1
ATOM 1538 N N . GLY A 1 192 ? -1.688 25.220 31.200 1.00 32.47 192 GLY A N 1
ATOM 1539 C CA . GLY A 1 192 ? -0.793 24.129 31.632 1.00 32.47 192 GLY A CA 1
ATOM 1540 C C . GLY A 1 192 ? -0.160 23.313 30.498 1.00 32.47 192 GLY A C 1
ATOM 1541 O O . GLY A 1 192 ? 0.745 22.522 30.747 1.00 32.47 192 GLY A O 1
ATOM 1542 N N . SER A 1 193 ? -0.606 23.505 29.253 1.00 36.00 193 SER A N 1
ATOM 1543 C CA . SER A 1 193 ? 0.046 22.923 28.078 1.00 36.00 193 SER A CA 1
ATOM 1544 C C . SER A 1 193 ? 1.365 23.652 27.865 1.00 36.00 193 SER A C 1
ATOM 1546 O O . SER A 1 193 ? 1.364 24.816 27.465 1.00 36.00 193 SER A O 1
ATOM 1548 N N . ARG A 1 194 ? 2.498 22.979 28.087 1.00 31.66 194 ARG A N 1
ATOM 1549 C CA . ARG A 1 194 ? 3.746 23.369 27.422 1.00 31.66 194 ARG A CA 1
ATOM 1550 C C . ARG A 1 194 ? 3.430 23.516 25.926 1.00 31.66 194 ARG A C 1
ATOM 1552 O O . ARG A 1 194 ? 3.022 22.557 25.291 1.00 31.66 194 ARG A O 1
ATOM 1559 N N . GLN A 1 195 ? 3.472 24.763 25.475 1.00 32.22 195 GLN A N 1
ATOM 1560 C CA . GLN A 1 195 ? 3.353 25.392 24.152 1.00 32.22 195 GLN A CA 1
ATOM 1561 C C . GLN A 1 195 ? 3.082 24.647 22.818 1.00 32.22 195 GLN A C 1
ATOM 1563 O O . GLN A 1 195 ? 2.925 25.370 21.843 1.00 32.22 195 GLN A O 1
ATOM 1568 N N . ASP A 1 196 ? 2.896 23.327 22.696 1.00 32.84 196 ASP A N 1
ATOM 1569 C CA . ASP A 1 196 ? 2.902 22.678 21.361 1.00 32.84 196 ASP A CA 1
ATOM 1570 C C . ASP A 1 196 ? 1.627 21.936 20.912 1.00 32.84 196 ASP A C 1
ATOM 1572 O O . ASP A 1 196 ? 1.579 21.415 19.795 1.00 32.84 196 ASP A O 1
ATOM 1576 N N . HIS A 1 197 ? 0.545 21.920 21.695 1.00 35.78 197 HIS A N 1
ATOM 1577 C CA . HIS A 1 197 ? -0.704 21.272 21.272 1.00 35.78 197 HIS A CA 1
ATOM 1578 C C . HIS A 1 197 ? -1.867 22.265 21.162 1.00 35.78 197 HIS A C 1
ATOM 1580 O O . HIS A 1 197 ? -2.577 22.494 22.143 1.00 35.78 197 HIS A O 1
ATOM 1586 N N . PRO A 1 198 ? -2.123 22.856 19.976 1.00 37.56 198 PRO A N 1
ATOM 1587 C CA . PRO A 1 198 ? -3.371 23.566 19.758 1.00 37.56 198 PRO A CA 1
ATOM 1588 C C . PRO A 1 198 ? -4.504 22.537 19.807 1.00 37.56 198 PRO A C 1
ATOM 1590 O O . PRO A 1 198 ? -4.648 21.711 18.909 1.00 37.56 198 PRO A O 1
ATOM 1593 N N . SER A 1 199 ? -5.300 22.557 20.875 1.00 43.00 199 SER A N 1
ATOM 1594 C CA . SER A 1 199 ? -6.535 21.780 20.963 1.00 43.00 199 SER A CA 1
ATOM 1595 C C . SER A 1 199 ? -7.504 22.283 19.890 1.00 43.00 199 SER A C 1
ATOM 1597 O O . SER A 1 199 ? -8.132 23.328 20.060 1.00 43.00 199 SER A O 1
ATOM 1599 N N . ILE A 1 200 ? -7.576 21.573 18.762 1.00 46.19 200 ILE A N 1
ATOM 1600 C CA . ILE A 1 200 ? -8.493 21.871 17.658 1.00 46.19 200 ILE A CA 1
ATOM 1601 C C . ILE A 1 200 ? -9.908 21.474 18.099 1.00 46.19 200 ILE A C 1
ATOM 1603 O O . ILE A 1 200 ? -10.122 20.401 18.668 1.00 46.19 200 ILE A O 1
ATOM 1607 N N . VAL A 1 201 ? -10.877 22.357 17.864 1.00 45.28 201 VAL A N 1
ATOM 1608 C CA . VAL A 1 201 ? -12.303 22.081 18.075 1.00 45.28 201 VAL A CA 1
ATOM 1609 C C . VAL A 1 201 ? -12.878 21.581 16.751 1.00 45.28 201 VAL A C 1
ATOM 1611 O O . VAL A 1 201 ? -12.837 22.300 15.756 1.00 45.28 201 VAL A O 1
ATOM 1614 N N . LEU A 1 202 ? -13.401 20.355 16.733 1.00 47.03 202 LEU A N 1
ATOM 1615 C CA . LEU A 1 202 ? -14.147 19.783 15.606 1.00 47.03 202 LEU A CA 1
ATOM 1616 C C . LEU A 1 202 ? -15.602 19.626 16.047 1.00 47.03 202 LEU A C 1
ATOM 1618 O O . LEU A 1 202 ? -15.845 18.939 17.034 1.00 47.03 202 LEU A O 1
ATOM 1622 N N . GLU A 1 203 ? -16.553 20.247 15.342 1.00 43.75 203 GLU A N 1
ATOM 1623 C CA . GLU A 1 203 ? -18.004 20.004 15.494 1.00 43.75 203 GLU A CA 1
ATOM 1624 C C . GLU A 1 203 ? -18.475 19.859 16.963 1.00 43.75 203 GLU A C 1
ATOM 1626 O O . GLU A 1 203 ? -18.998 18.822 17.372 1.00 43.75 203 GLU A O 1
ATOM 1631 N N . ASN A 1 204 ? -18.247 20.889 17.789 1.00 46.94 204 ASN A N 1
ATOM 1632 C CA . ASN A 1 204 ? -18.611 20.937 19.219 1.00 46.94 204 ASN A CA 1
ATOM 1633 C C . ASN A 1 204 ? -17.884 19.932 20.139 1.00 46.94 204 ASN A C 1
ATOM 1635 O O . ASN A 1 204 ? -18.287 19.735 21.287 1.00 46.94 204 ASN A O 1
ATOM 1639 N N . LYS A 1 205 ? -16.791 19.316 19.679 1.00 51.34 205 LYS A N 1
ATOM 1640 C CA . LYS A 1 205 ? -15.928 18.436 20.478 1.00 51.34 205 LYS A CA 1
ATOM 1641 C C . LYS A 1 205 ? -14.534 19.032 20.599 1.00 51.34 205 LYS A C 1
ATOM 1643 O O . LYS A 1 205 ? -13.919 19.430 19.609 1.00 51.34 205 LYS A O 1
ATOM 1648 N N . ARG A 1 206 ? -14.009 19.055 21.824 1.00 61.25 206 ARG A N 1
ATOM 1649 C CA . ARG A 1 206 ? -12.621 19.448 22.085 1.00 61.25 206 ARG A CA 1
ATOM 1650 C C . ARG A 1 206 ? -11.729 18.216 21.968 1.00 61.25 206 ARG A C 1
ATOM 1652 O O . ARG A 1 206 ? -11.919 17.246 22.708 1.00 61.25 206 ARG A O 1
ATOM 1659 N N . ILE A 1 207 ? -10.785 18.248 21.025 1.00 64.25 207 ILE A N 1
ATOM 1660 C CA . ILE A 1 207 ? -9.745 17.223 20.919 1.00 64.25 207 ILE A CA 1
ATOM 1661 C C . ILE A 1 207 ? -8.836 17.365 22.139 1.00 64.25 207 ILE A C 1
ATOM 1663 O O . ILE A 1 207 ? -8.282 18.436 22.394 1.00 64.25 207 ILE A O 1
ATOM 1667 N N . ILE A 1 208 ? -8.738 16.284 22.905 1.00 65.56 208 ILE A N 1
ATOM 1668 C CA . ILE A 1 208 ? -7.899 16.184 24.100 1.00 65.56 208 ILE A CA 1
ATOM 1669 C C . ILE A 1 208 ? -6.503 15.720 23.692 1.00 65.56 208 ILE A C 1
ATOM 1671 O O . ILE A 1 208 ? -5.512 16.233 24.195 1.00 65.56 208 ILE A O 1
ATOM 1675 N N . HIS A 1 209 ? -6.434 14.770 22.756 1.00 66.44 209 HIS A N 1
ATOM 1676 C CA . HIS A 1 209 ? -5.178 14.208 22.271 1.00 66.44 209 HIS A CA 1
ATOM 1677 C C . HIS A 1 209 ? -5.315 13.757 20.824 1.00 66.44 209 HIS A C 1
ATOM 1679 O O . HIS A 1 209 ? -6.319 13.145 20.463 1.00 66.44 209 HIS A O 1
ATOM 1685 N N . GLN A 1 210 ? -4.311 14.022 19.996 1.00 68.06 210 GLN A N 1
ATOM 1686 C CA . GLN A 1 210 ? -4.252 13.511 18.629 1.00 68.06 210 GLN A CA 1
ATOM 1687 C C . GLN A 1 210 ? -3.139 12.467 18.553 1.00 68.06 210 GLN A C 1
ATOM 1689 O O . GLN A 1 210 ? -1.965 12.789 18.723 1.00 68.06 210 GLN A O 1
ATOM 1694 N N . TYR A 1 211 ? -3.515 11.211 18.312 1.00 66.00 211 TYR A N 1
ATOM 1695 C CA . TYR A 1 211 ? -2.583 10.087 18.314 1.00 66.00 211 TYR A CA 1
ATOM 1696 C C . TYR A 1 211 ? -1.687 10.052 17.087 1.00 66.00 211 TYR A C 1
ATOM 1698 O O . TYR A 1 211 ? -0.573 9.563 17.203 1.00 66.00 211 TYR A O 1
ATOM 1706 N N . ALA A 1 212 ? -2.159 10.547 15.944 1.00 64.12 212 ALA A N 1
ATOM 1707 C CA . ALA A 1 212 ? -1.364 10.719 14.738 1.00 64.12 212 ALA A CA 1
ATOM 1708 C C . ALA A 1 212 ? -1.871 11.940 13.967 1.00 64.12 212 ALA A C 1
ATOM 1710 O O . ALA A 1 212 ? -3.083 12.125 13.819 1.00 64.12 212 ALA A O 1
ATOM 1711 N N . ARG A 1 213 ? -0.945 12.773 13.480 1.00 67.56 213 ARG A N 1
ATOM 1712 C CA . ARG A 1 213 ? -1.250 13.935 12.646 1.00 67.56 213 ARG A CA 1
ATOM 1713 C C . ARG A 1 213 ? -0.483 13.851 11.336 1.00 67.56 213 ARG A C 1
ATOM 1715 O O . ARG A 1 213 ? 0.718 13.599 11.311 1.00 67.56 213 ARG A O 1
ATOM 1722 N N . GLY A 1 214 ? -1.184 14.146 10.251 1.00 69.38 214 GLY A N 1
ATOM 1723 C CA . GLY A 1 214 ? -0.599 14.157 8.922 1.00 69.38 214 GLY A CA 1
ATOM 1724 C C . GLY A 1 214 ? -0.594 12.775 8.284 1.00 69.38 214 GLY A C 1
ATOM 1725 O O . GLY A 1 214 ? -0.395 11.746 8.934 1.00 69.38 214 GLY A O 1
ATOM 1726 N N . LEU A 1 215 ? -0.832 12.800 6.979 1.00 83.56 215 LEU A N 1
ATOM 1727 C CA . LEU A 1 215 ? -0.827 11.645 6.110 1.00 83.56 215 LEU A CA 1
ATOM 1728 C C . LEU A 1 215 ? 0.277 11.857 5.076 1.00 83.56 215 LEU A C 1
ATOM 1730 O O . LEU A 1 215 ? 0.204 12.783 4.269 1.00 83.56 215 LEU A O 1
ATOM 1734 N N . GLN A 1 216 ? 1.314 11.027 5.118 1.00 87.50 216 GLN A N 1
ATOM 1735 C CA . GLN A 1 216 ? 2.423 11.094 4.166 1.00 87.50 216 GLN A CA 1
ATOM 1736 C C . GLN A 1 216 ? 2.454 9.839 3.309 1.00 87.50 216 GLN A C 1
ATOM 1738 O O . GLN A 1 216 ? 2.316 8.730 3.811 1.00 87.50 216 GLN A O 1
ATOM 1743 N N . ARG A 1 217 ? 2.648 9.997 2.004 1.00 87.69 217 ARG A N 1
ATOM 1744 C CA . ARG A 1 217 ? 2.778 8.846 1.116 1.00 87.69 217 ARG A CA 1
ATOM 1745 C C . ARG A 1 217 ? 4.230 8.387 1.042 1.00 87.69 217 ARG A C 1
ATOM 1747 O O . ARG A 1 217 ? 5.117 9.215 0.841 1.00 87.69 217 ARG A O 1
ATOM 1754 N N . THR A 1 218 ? 4.453 7.083 1.119 1.00 90.19 218 THR A N 1
ATOM 1755 C CA . THR A 1 218 ? 5.734 6.432 0.827 1.00 90.19 218 THR A CA 1
ATOM 1756 C C . THR A 1 218 ? 5.644 5.602 -0.456 1.00 90.19 218 THR A C 1
ATOM 1758 O O . THR A 1 218 ? 4.573 5.441 -1.048 1.00 90.19 218 THR A O 1
ATOM 1761 N N . THR A 1 219 ? 6.789 5.134 -0.944 1.00 90.50 219 THR A N 1
ATOM 1762 C CA . THR A 1 219 ? 6.874 4.283 -2.134 1.00 90.50 219 THR A CA 1
ATOM 1763 C C . THR A 1 219 ? 6.199 2.934 -1.889 1.00 90.50 219 THR A C 1
ATOM 1765 O O . THR A 1 219 ? 6.085 2.475 -0.752 1.00 90.50 219 THR A O 1
ATOM 1768 N N . SER A 1 220 ? 5.699 2.313 -2.959 1.00 91.75 220 SER A N 1
ATOM 1769 C CA . SER A 1 220 ? 5.001 1.025 -2.866 1.00 91.75 220 SER A CA 1
ATOM 1770 C C . SER A 1 220 ? 5.897 -0.095 -2.326 1.00 91.75 220 SER A C 1
ATOM 1772 O O . SER A 1 220 ? 7.115 0.011 -2.443 1.00 91.75 220 SER A O 1
ATOM 1774 N N . ALA A 1 221 ? 5.306 -1.193 -1.860 1.00 90.81 221 ALA A N 1
ATOM 1775 C CA . ALA A 1 221 ? 6.029 -2.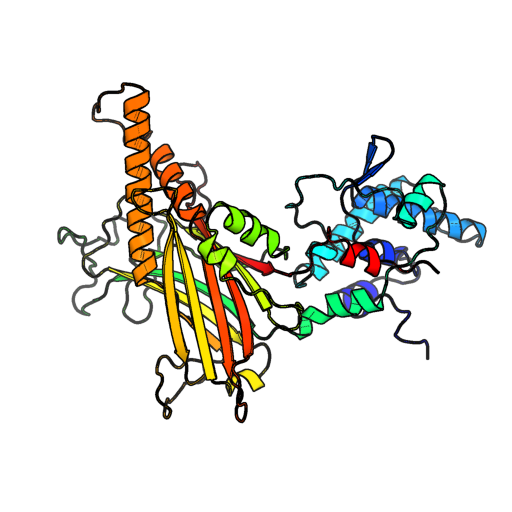403 -1.462 1.00 90.81 221 ALA A CA 1
ATOM 1776 C C . ALA A 1 221 ? 5.247 -3.685 -1.798 1.00 90.81 221 ALA A C 1
ATOM 1778 O O . ALA A 1 221 ? 4.085 -3.627 -2.205 1.00 90.81 221 ALA A O 1
ATOM 1779 N N . CYS A 1 222 ? 5.866 -4.850 -1.597 1.00 89.12 222 CYS A N 1
ATOM 1780 C CA . CYS A 1 222 ? 5.167 -6.131 -1.678 1.00 89.12 222 CYS A CA 1
ATOM 1781 C C . CYS A 1 222 ? 4.309 -6.342 -0.420 1.00 89.12 222 CYS A C 1
ATOM 1783 O O . CYS A 1 222 ? 4.711 -5.983 0.690 1.00 89.12 222 CYS A O 1
ATOM 1785 N N . VAL A 1 223 ? 3.137 -6.962 -0.561 1.00 91.12 223 VAL A N 1
ATOM 1786 C CA . VAL A 1 223 ? 2.252 -7.313 0.563 1.00 91.12 223 VAL A CA 1
ATOM 1787 C C . VAL A 1 223 ? 2.939 -8.236 1.579 1.00 91.12 223 VAL A C 1
ATOM 1789 O O . VAL A 1 223 ? 2.643 -8.171 2.776 1.00 91.12 223 VAL A O 1
ATOM 1792 N N . SER A 1 224 ? 3.922 -9.028 1.129 1.00 87.38 224 SER A N 1
ATOM 1793 C CA . SER A 1 224 ? 4.745 -9.903 1.971 1.00 87.38 224 SER A CA 1
ATOM 1794 C C . SER A 1 224 ? 5.490 -9.142 3.076 1.00 87.38 224 SER A C 1
ATOM 1796 O O . SER A 1 224 ? 5.660 -9.684 4.169 1.00 87.38 224 SER A O 1
ATOM 1798 N N . THR A 1 225 ? 5.833 -7.867 2.859 1.00 85.50 225 THR A N 1
ATOM 1799 C CA . THR A 1 225 ? 6.495 -6.998 3.855 1.00 85.50 225 THR A CA 1
ATOM 1800 C C . THR A 1 225 ? 5.641 -6.758 5.106 1.00 85.50 225 THR A C 1
ATOM 1802 O O . THR A 1 225 ? 6.164 -6.520 6.202 1.00 85.50 225 THR A O 1
ATOM 1805 N N . VAL A 1 226 ? 4.315 -6.855 4.966 1.00 88.19 226 VAL A N 1
ATOM 1806 C CA . VAL A 1 226 ? 3.355 -6.726 6.067 1.00 88.19 226 VAL A CA 1
ATOM 1807 C C . VAL A 1 226 ? 2.931 -8.102 6.564 1.00 88.19 226 VAL A C 1
ATOM 1809 O O . VAL A 1 226 ? 3.001 -8.382 7.760 1.00 88.19 226 VAL A O 1
ATOM 1812 N N . THR A 1 227 ? 2.533 -8.990 5.653 1.00 88.94 227 THR A N 1
ATOM 1813 C CA . THR A 1 227 ? 1.929 -10.279 6.016 1.00 88.94 227 THR A CA 1
ATOM 1814 C C . THR A 1 227 ? 2.950 -11.333 6.432 1.00 88.94 227 THR A C 1
ATOM 1816 O O . THR A 1 227 ? 2.574 -12.328 7.046 1.00 88.94 227 THR A O 1
ATOM 1819 N N . GLY A 1 228 ? 4.233 -11.153 6.101 1.00 85.62 228 GLY A N 1
ATOM 1820 C CA . GLY A 1 228 ? 5.299 -12.108 6.411 1.00 85.62 228 GLY A CA 1
ATOM 1821 C C . GLY A 1 228 ? 5.412 -12.390 7.907 1.00 85.62 228 GLY A C 1
ATOM 1822 O O . GLY A 1 228 ? 5.460 -13.551 8.304 1.00 85.62 228 GLY A O 1
ATOM 1823 N N . ARG A 1 229 ? 5.337 -11.342 8.738 1.00 82.25 229 ARG A N 1
ATOM 1824 C CA . ARG A 1 229 ? 5.357 -11.467 10.207 1.00 82.25 229 ARG A CA 1
ATOM 1825 C C . ARG A 1 229 ? 4.104 -12.141 10.753 1.00 82.25 229 ARG A C 1
ATOM 1827 O O . ARG A 1 229 ? 4.185 -12.938 11.676 1.00 82.25 229 ARG A O 1
ATOM 1834 N N . TRP A 1 230 ? 2.950 -11.903 10.130 1.00 87.25 230 TRP A N 1
ATOM 1835 C CA . TRP A 1 230 ? 1.682 -12.479 10.584 1.00 87.25 230 TRP A CA 1
ATOM 1836 C C . TRP A 1 230 ? 1.657 -14.006 10.493 1.00 87.25 230 TRP A C 1
ATOM 1838 O O . TRP A 1 230 ? 0.921 -14.632 11.246 1.00 87.25 230 TRP A O 1
ATOM 1848 N N . LYS A 1 231 ? 2.476 -14.625 9.630 1.00 84.69 231 LYS A N 1
ATOM 1849 C CA . LYS A 1 231 ? 2.601 -16.092 9.581 1.00 84.69 231 LYS A CA 1
ATOM 1850 C C . LYS A 1 231 ? 3.026 -16.684 10.924 1.00 84.69 231 LYS A C 1
ATOM 1852 O O . LYS A 1 231 ? 2.549 -17.753 11.288 1.00 84.69 231 LYS A O 1
ATOM 1857 N N . GLN A 1 232 ? 3.930 -15.996 11.618 1.00 81.94 232 GLN A N 1
ATOM 1858 C CA . GLN A 1 232 ? 4.483 -16.424 12.896 1.00 81.94 232 GLN A CA 1
ATOM 1859 C C . GLN A 1 232 ? 3.733 -15.782 14.064 1.00 81.94 232 GLN A C 1
ATOM 1861 O O . GLN A 1 232 ? 3.318 -16.482 14.983 1.00 81.94 232 GLN A O 1
ATOM 1866 N N . ASP A 1 233 ? 3.521 -14.468 13.991 1.00 80.50 233 ASP A N 1
ATOM 1867 C CA . ASP A 1 233 ? 3.064 -13.657 15.123 1.00 80.50 233 ASP A CA 1
ATOM 1868 C C . ASP A 1 233 ? 1.535 -13.574 15.227 1.00 80.50 233 ASP A C 1
ATOM 1870 O O . ASP A 1 233 ? 1.007 -13.142 16.245 1.00 80.50 233 ASP A O 1
ATOM 1874 N N . SER A 1 234 ? 0.802 -13.917 14.162 1.00 84.44 234 SER A N 1
ATOM 1875 C CA . SER A 1 234 ? -0.667 -13.887 14.145 1.00 84.44 234 SER A CA 1
ATOM 1876 C C . SER A 1 234 ? -1.256 -14.907 13.155 1.00 84.44 234 SER A C 1
ATOM 1878 O O . SER A 1 234 ? -1.948 -14.542 12.196 1.00 84.44 234 SER A O 1
ATOM 1880 N N . PRO A 1 235 ? -1.012 -16.217 13.337 1.00 85.25 235 PRO A N 1
ATOM 1881 C CA . PRO A 1 235 ? -1.359 -17.232 12.340 1.00 85.25 235 PRO A CA 1
ATOM 1882 C C . PRO A 1 235 ? -2.865 -17.300 12.044 1.00 85.25 235 PRO A C 1
ATOM 1884 O O . PRO A 1 235 ? -3.266 -17.624 10.922 1.00 85.25 235 PRO A O 1
ATOM 1887 N N . GLY A 1 236 ? -3.715 -16.951 13.018 1.00 83.31 236 GLY A N 1
ATOM 1888 C CA . GLY A 1 236 ? -5.169 -16.914 12.843 1.00 83.31 236 GLY A CA 1
ATOM 1889 C C . GLY A 1 236 ? -5.619 -15.861 11.826 1.00 83.31 236 GLY A C 1
ATOM 1890 O O . GLY A 1 236 ? -6.385 -16.171 10.909 1.00 83.31 236 GLY A O 1
ATOM 1891 N N . ILE A 1 237 ? -5.104 -14.629 11.931 1.00 88.31 237 ILE A N 1
ATOM 1892 C CA . ILE A 1 237 ? -5.451 -13.567 10.978 1.00 88.31 237 ILE A CA 1
ATOM 1893 C C . ILE A 1 237 ? -4.836 -13.843 9.606 1.00 88.31 237 ILE A C 1
ATOM 1895 O O . ILE A 1 237 ? -5.513 -13.642 8.597 1.00 88.31 237 ILE A O 1
ATOM 1899 N N . TYR A 1 238 ? -3.613 -14.388 9.568 1.00 89.75 238 TYR A N 1
ATOM 1900 C CA . TYR A 1 238 ? -2.944 -14.781 8.330 1.00 89.75 238 TYR A CA 1
ATOM 1901 C C . TYR A 1 238 ? -3.734 -15.863 7.580 1.00 89.75 238 TYR A C 1
ATOM 1903 O O . TYR A 1 238 ? -3.960 -15.737 6.383 1.00 89.75 238 TYR A O 1
ATOM 1911 N N . SER A 1 239 ? -4.248 -16.872 8.288 1.00 87.81 239 SER A N 1
ATOM 1912 C CA . SER A 1 239 ? -5.074 -17.934 7.689 1.00 87.81 239 SER A CA 1
ATOM 1913 C C . SER A 1 239 ? -6.417 -17.418 7.159 1.00 87.81 239 SER A C 1
ATOM 1915 O O . SER A 1 239 ? -6.959 -17.962 6.202 1.00 87.81 239 SER A O 1
ATOM 1917 N N . SER A 1 240 ? -6.962 -16.358 7.765 1.00 88.25 240 SER A N 1
ATOM 1918 C CA . SER A 1 240 ? -8.193 -15.708 7.291 1.00 88.25 240 SER A CA 1
ATOM 1919 C C . SER A 1 240 ? -7.980 -14.803 6.072 1.00 88.25 240 SER A C 1
ATOM 1921 O O . SER A 1 240 ? -8.952 -14.416 5.419 1.00 88.25 240 SER A O 1
ATOM 1923 N N . LEU A 1 241 ? -6.731 -14.409 5.801 1.00 91.56 241 LEU A N 1
ATOM 1924 C CA . LEU A 1 241 ? -6.395 -13.437 4.773 1.00 91.56 241 LEU A CA 1
ATOM 1925 C C . LEU A 1 241 ? -6.490 -14.080 3.387 1.00 91.56 241 LEU A C 1
ATOM 1927 O O . LEU A 1 241 ? -5.638 -14.862 2.975 1.00 91.56 241 LEU A O 1
ATOM 1931 N N . ASN A 1 242 ? -7.517 -13.697 2.635 1.00 91.81 242 ASN A N 1
ATOM 1932 C CA . ASN A 1 242 ? -7.700 -14.126 1.254 1.00 91.81 242 ASN A CA 1
ATOM 1933 C C . ASN A 1 242 ? -7.193 -13.036 0.298 1.00 91.81 242 ASN A C 1
ATOM 1935 O O . ASN A 1 242 ? -7.964 -12.157 -0.090 1.00 91.81 242 ASN A O 1
ATOM 1939 N N . LEU A 1 243 ? -5.903 -13.057 -0.045 1.00 92.75 243 LEU A N 1
ATOM 1940 C CA . LEU A 1 243 ? -5.314 -12.114 -1.005 1.00 92.75 243 LEU A CA 1
ATOM 1941 C C . LEU A 1 243 ? -5.899 -12.299 -2.421 1.00 92.75 243 LEU A C 1
ATOM 1943 O O . LEU A 1 243 ? -6.324 -13.401 -2.772 1.00 92.75 243 LEU A O 1
ATOM 1947 N N . PRO A 1 244 ? -5.979 -11.232 -3.240 1.00 92.25 244 PRO A N 1
ATOM 1948 C CA . PRO A 1 244 ? -6.458 -11.352 -4.614 1.00 92.25 244 PRO A CA 1
ATOM 1949 C C . PRO A 1 244 ? -5.510 -12.212 -5.463 1.00 92.25 244 PRO A C 1
ATOM 1951 O O . PRO A 1 244 ? -4.315 -12.292 -5.189 1.00 92.25 244 PRO A O 1
ATOM 1954 N N . ARG A 1 245 ? -6.045 -12.839 -6.518 1.00 87.88 245 ARG A N 1
ATOM 1955 C CA . ARG A 1 245 ? -5.234 -13.590 -7.494 1.00 87.88 245 ARG A CA 1
ATOM 1956 C C . ARG A 1 245 ? -4.499 -12.667 -8.464 1.00 87.88 245 ARG A C 1
ATOM 1958 O O . ARG A 1 245 ? -3.426 -13.023 -8.934 1.00 87.88 245 ARG A O 1
ATOM 1965 N N . SER A 1 246 ? -5.087 -11.508 -8.760 1.00 88.06 246 SER A N 1
ATOM 1966 C CA . SER A 1 246 ? -4.495 -10.452 -9.574 1.00 88.06 246 SER A CA 1
ATOM 1967 C C . SER A 1 246 ? -4.607 -9.108 -8.863 1.00 88.06 246 SER A C 1
ATOM 1969 O O . SER A 1 246 ? -5.638 -8.775 -8.280 1.00 88.06 246 SER A O 1
ATOM 1971 N N . ASP A 1 247 ? -3.563 -8.293 -8.966 1.00 87.56 247 ASP A N 1
ATOM 1972 C CA . ASP A 1 247 ? -3.505 -6.955 -8.369 1.00 87.56 247 ASP A CA 1
ATOM 1973 C C . ASP A 1 247 ? -4.498 -5.965 -9.019 1.00 87.56 247 ASP A C 1
ATOM 1975 O O . ASP A 1 247 ? -4.810 -4.909 -8.460 1.00 87.56 247 ASP A O 1
ATOM 1979 N N . SER A 1 248 ? -5.039 -6.317 -10.191 1.00 88.19 248 SER A N 1
ATOM 1980 C CA . SER A 1 248 ? -6.155 -5.614 -10.837 1.00 88.19 248 SER A CA 1
ATOM 1981 C C . SER A 1 248 ? -7.488 -5.788 -10.110 1.00 88.19 248 SER A C 1
ATOM 1983 O O . SER A 1 248 ? -8.367 -4.940 -10.250 1.00 88.19 248 SER A O 1
ATOM 1985 N N . ASP A 1 249 ? -7.655 -6.885 -9.368 1.00 90.12 249 ASP A N 1
ATOM 1986 C CA . ASP A 1 249 ? -8.949 -7.285 -8.805 1.00 90.12 249 ASP A CA 1
ATOM 1987 C C . ASP A 1 249 ? -9.241 -6.568 -7.489 1.00 90.12 249 ASP A C 1
ATOM 1989 O O . ASP A 1 249 ? -10.397 -6.421 -7.094 1.00 90.12 249 ASP A O 1
ATOM 1993 N N . CYS A 1 250 ? -8.191 -6.170 -6.770 1.00 93.69 250 CYS A N 1
ATOM 1994 C CA . CYS A 1 250 ? -8.309 -5.553 -5.462 1.00 93.69 250 CYS A CA 1
ATOM 1995 C C . CYS A 1 250 ? -7.099 -4.668 -5.169 1.00 93.69 250 CYS A C 1
ATOM 1997 O O . CYS A 1 250 ? -5.951 -5.076 -5.339 1.00 93.69 250 CYS A O 1
ATOM 1999 N N . LEU A 1 251 ? -7.365 -3.458 -4.688 1.00 95.69 251 LEU A N 1
ATOM 2000 C CA . LEU A 1 251 ? -6.339 -2.511 -4.282 1.00 95.69 251 LEU A CA 1
ATOM 2001 C C . LEU A 1 251 ? -5.803 -2.854 -2.889 1.00 95.69 251 LEU A C 1
ATOM 2003 O O . LEU A 1 251 ? -6.574 -2.958 -1.939 1.00 95.69 251 LEU A O 1
ATOM 2007 N N . LEU A 1 252 ? -4.488 -2.967 -2.735 1.00 96.38 252 LEU A N 1
ATOM 2008 C CA . LEU A 1 252 ? -3.860 -3.215 -1.439 1.00 96.38 252 LEU A CA 1
ATOM 2009 C C . LEU A 1 252 ? -3.156 -1.945 -0.948 1.00 96.38 252 LEU A C 1
ATOM 2011 O O . LEU A 1 252 ? -2.442 -1.283 -1.706 1.00 96.38 252 LEU A O 1
ATOM 2015 N N . ILE A 1 253 ? -3.380 -1.583 0.314 1.00 96.31 253 ILE A N 1
ATOM 2016 C CA . ILE A 1 253 ? -2.844 -0.355 0.911 1.00 96.31 253 ILE A CA 1
ATOM 2017 C C . ILE A 1 253 ? -2.297 -0.665 2.294 1.00 96.31 253 ILE A C 1
ATOM 2019 O O . ILE A 1 253 ? -2.954 -1.341 3.078 1.00 96.31 253 ILE A O 1
ATOM 2023 N N . GLU A 1 254 ? -1.128 -0.129 2.614 1.00 95.81 254 GLU A N 1
ATOM 2024 C CA . GLU A 1 254 ? -0.606 -0.112 3.976 1.00 95.81 254 GLU A CA 1
ATOM 2025 C C . GLU A 1 254 ? -0.830 1.261 4.604 1.00 95.81 254 GLU A C 1
ATOM 2027 O O . GLU A 1 254 ? -0.503 2.278 3.993 1.00 95.81 254 GLU A O 1
ATOM 2032 N N . LEU A 1 255 ? -1.340 1.279 5.833 1.00 94.81 255 LEU A N 1
ATOM 2033 C CA . LEU A 1 255 ? -1.314 2.406 6.753 1.00 94.81 255 LEU A CA 1
ATOM 2034 C C . LEU A 1 255 ? -0.359 2.073 7.897 1.00 94.81 255 LEU A C 1
ATOM 2036 O O . LEU A 1 255 ? -0.610 1.165 8.690 1.00 94.81 255 LEU A O 1
ATOM 2040 N N . HIS A 1 256 ? 0.734 2.819 7.997 1.00 92.62 256 HIS A N 1
ATOM 2041 C CA . HIS A 1 256 ? 1.697 2.689 9.079 1.00 92.62 256 HIS A CA 1
ATOM 2042 C C . HIS A 1 256 ? 1.585 3.906 9.994 1.00 92.62 256 HIS A C 1
ATOM 2044 O O . HIS A 1 256 ? 2.063 5.001 9.694 1.00 92.62 256 HIS A O 1
ATOM 2050 N N . THR A 1 257 ? 0.928 3.703 11.129 1.00 89.88 257 THR A N 1
ATOM 2051 C CA . THR A 1 257 ? 0.621 4.752 12.093 1.00 89.88 257 THR A CA 1
ATOM 2052 C C . THR A 1 257 ? 1.601 4.719 13.258 1.00 89.88 257 THR A C 1
ATOM 2054 O O . THR A 1 257 ? 1.714 3.733 13.990 1.00 89.88 257 THR A O 1
ATOM 2057 N N . SER A 1 258 ? 2.290 5.840 13.450 1.00 85.94 258 SER A N 1
ATOM 2058 C CA . SER A 1 258 ? 3.108 6.110 14.631 1.00 85.94 258 SER A CA 1
ATOM 2059 C C . SER A 1 258 ? 2.243 6.827 15.655 1.00 85.94 258 SER A C 1
ATOM 2061 O O . SER A 1 258 ? 1.745 7.913 15.369 1.00 85.94 258 SER A O 1
ATOM 2063 N N . LEU A 1 259 ? 2.056 6.219 16.820 1.00 82.62 259 LEU A N 1
ATOM 2064 C CA . LEU A 1 259 ? 1.176 6.692 17.880 1.00 82.62 259 LEU A CA 1
ATOM 2065 C C . LEU A 1 259 ? 1.985 7.388 18.972 1.00 82.62 259 LEU A C 1
ATOM 2067 O O . LEU A 1 259 ? 2.946 6.818 19.489 1.00 82.62 259 LEU A O 1
ATOM 2071 N N . ASN A 1 260 ? 1.553 8.585 19.367 1.00 75.88 260 ASN A N 1
ATOM 2072 C CA . ASN A 1 260 ? 2.047 9.219 20.587 1.00 75.88 260 ASN A CA 1
ATOM 2073 C C . ASN A 1 260 ? 1.271 8.668 21.793 1.00 75.88 260 ASN A C 1
ATOM 2075 O O . ASN A 1 260 ? 0.142 9.097 22.042 1.00 75.88 260 ASN A O 1
ATOM 2079 N N . LEU A 1 261 ? 1.832 7.681 22.494 1.00 71.94 261 LEU A N 1
ATOM 2080 C CA . LEU A 1 261 ? 1.221 7.121 23.704 1.00 71.94 261 LEU A CA 1
ATOM 2081 C C . LEU A 1 261 ? 1.277 8.150 24.838 1.00 71.94 261 LEU A C 1
ATOM 2083 O O . LEU A 1 261 ? 2.302 8.775 25.049 1.00 71.94 261 LEU A O 1
ATOM 2087 N N . HIS A 1 262 ? 0.184 8.381 25.556 1.00 64.06 262 HIS A N 1
ATOM 2088 C CA . HIS A 1 262 ? 0.183 9.384 26.621 1.00 64.06 262 HIS A CA 1
ATOM 2089 C C . HIS A 1 262 ? 0.889 8.822 27.872 1.00 64.06 262 HIS A C 1
ATOM 2091 O O . HIS A 1 262 ? 0.634 7.684 28.246 1.00 64.06 262 HIS A O 1
ATOM 2097 N N . GLU A 1 263 ? 1.752 9.602 28.541 1.00 53.03 263 GLU A N 1
ATOM 2098 C CA . GLU A 1 263 ? 2.530 9.144 29.718 1.00 53.03 263 GLU A CA 1
ATOM 2099 C C . GLU A 1 263 ? 1.650 8.749 30.918 1.00 53.03 263 GLU A C 1
ATOM 2101 O O . GLU A 1 263 ? 2.067 8.015 31.810 1.00 53.03 263 GLU A O 1
ATOM 2106 N N . THR A 1 264 ? 0.416 9.246 30.951 1.00 51.78 264 THR A N 1
ATOM 2107 C CA . THR A 1 264 ? -0.584 8.915 31.967 1.00 51.78 264 THR A CA 1
ATOM 2108 C C . THR A 1 264 ? -1.892 8.580 31.256 1.00 51.78 264 THR A C 1
ATOM 2110 O O . THR A 1 264 ? -2.603 9.491 30.850 1.00 51.78 264 THR A O 1
ATOM 2113 N N . GLY A 1 265 ? -2.237 7.305 31.065 1.00 51.31 265 GLY A N 1
ATOM 2114 C CA . GLY A 1 265 ? -3.451 6.841 30.356 1.00 51.31 265 GLY A CA 1
ATOM 2115 C C . GLY A 1 265 ? -4.810 7.313 30.910 1.00 51.31 265 GLY A C 1
ATOM 2116 O O . GLY A 1 265 ? -5.867 6.798 30.546 1.00 51.31 265 GLY A O 1
ATOM 2117 N N . ASN A 1 266 ? -4.815 8.307 31.797 1.00 57.09 266 ASN A N 1
ATOM 2118 C CA . ASN A 1 266 ? -5.981 8.863 32.461 1.00 57.09 266 ASN A CA 1
ATOM 2119 C C . ASN A 1 266 ? -6.546 10.049 31.676 1.00 57.09 266 ASN A C 1
ATOM 2121 O O . ASN A 1 266 ? -6.407 11.210 32.074 1.00 57.09 266 ASN A O 1
ATOM 2125 N N . PHE A 1 267 ? -7.228 9.756 30.571 1.00 61.56 267 PHE A N 1
ATOM 2126 C CA . PHE A 1 267 ? -8.065 10.757 29.916 1.00 61.56 267 PHE A CA 1
ATOM 2127 C C . PHE A 1 267 ? -9.252 11.172 30.817 1.00 61.56 267 PHE A C 1
ATOM 2129 O O . PHE A 1 267 ? -9.718 10.367 31.630 1.00 61.56 267 PHE A O 1
ATOM 2136 N N . PRO A 1 268 ? -9.764 12.412 30.681 1.00 58.81 268 PRO A N 1
ATOM 2137 C CA . PRO A 1 268 ? -11.008 12.877 31.299 1.00 58.81 268 PRO A CA 1
ATOM 2138 C C . PRO A 1 268 ? -12.155 11.866 31.264 1.00 58.81 268 PRO A C 1
ATOM 2140 O O . PRO A 1 268 ? -12.322 11.142 30.276 1.00 58.81 268 PRO A O 1
ATOM 2143 N N . TYR A 1 269 ? -13.002 11.876 32.298 1.00 51.34 269 TYR A N 1
ATOM 2144 C CA . TYR A 1 269 ? -14.250 11.110 32.303 1.00 51.34 269 TYR A CA 1
ATOM 2145 C C . TYR A 1 269 ? -15.083 11.480 31.058 1.00 51.34 269 TYR A C 1
ATOM 2147 O O . TYR A 1 269 ? -15.217 12.656 30.739 1.00 51.34 269 TYR A O 1
ATOM 2155 N N . GLN A 1 270 ? -15.606 10.477 30.338 1.00 63.28 270 GLN A N 1
ATOM 2156 C CA . GLN A 1 270 ? -16.292 10.603 29.030 1.00 63.28 270 GLN A CA 1
ATOM 2157 C C . GLN A 1 270 ? -15.413 10.907 27.801 1.00 63.28 270 GLN A C 1
ATOM 2159 O O . GLN A 1 270 ? -15.936 11.199 26.720 1.00 63.28 270 GLN A O 1
ATOM 2164 N N . SER A 1 271 ? -14.090 10.784 27.910 1.00 66.06 271 SER A N 1
ATOM 2165 C CA . SER A 1 271 ? -13.220 10.802 26.731 1.00 66.06 271 SER A CA 1
ATOM 2166 C C . SER A 1 271 ? -13.487 9.604 25.825 1.00 66.06 271 SER A C 1
ATOM 2168 O O . SER A 1 271 ? -13.616 8.471 26.290 1.00 66.06 271 SER A O 1
ATOM 2170 N N . LYS A 1 272 ? -13.550 9.846 24.515 1.00 74.12 272 LYS A N 1
ATOM 2171 C CA . LYS A 1 272 ? -13.793 8.815 23.505 1.00 74.12 272 LYS A CA 1
ATOM 2172 C C . LYS A 1 272 ? -12.715 8.853 22.432 1.00 74.12 272 LYS A C 1
ATOM 2174 O O . LYS A 1 272 ? -12.559 9.871 21.751 1.00 74.12 272 LYS A O 1
ATOM 2179 N N . LEU A 1 273 ? -12.030 7.724 22.241 1.00 79.75 273 LEU A N 1
ATOM 2180 C CA . LEU A 1 273 ? -11.217 7.500 21.051 1.00 79.75 273 LEU A CA 1
ATOM 2181 C C . LEU A 1 273 ? -12.126 7.507 19.819 1.00 79.75 273 LEU A C 1
ATOM 2183 O O . LEU A 1 273 ? -13.155 6.828 19.772 1.00 79.75 273 LEU A O 1
ATOM 2187 N N . SER A 1 274 ? -11.728 8.277 18.821 1.00 79.25 274 SER A N 1
ATOM 2188 C CA . SER A 1 274 ? -12.354 8.344 17.511 1.00 79.25 274 SER A CA 1
ATOM 2189 C C . SER A 1 274 ? -11.291 8.092 16.452 1.00 79.25 274 SER A C 1
ATOM 2191 O O . SER A 1 274 ? -10.153 8.547 16.568 1.00 79.25 274 SER A O 1
ATOM 2193 N N . GLY A 1 275 ? -11.675 7.341 15.425 1.00 78.75 275 GLY A N 1
ATOM 2194 C CA . GLY A 1 275 ? -10.843 7.111 14.259 1.00 78.75 275 GLY A CA 1
ATOM 2195 C C . GLY A 1 275 ? -11.678 7.169 12.991 1.00 78.75 275 GLY A C 1
ATOM 2196 O O . GLY A 1 275 ? -12.776 6.604 12.950 1.00 78.75 275 GLY A O 1
ATOM 2197 N N . SER A 1 276 ? -11.166 7.845 11.972 1.00 76.19 276 SER A N 1
ATOM 2198 C CA . SER A 1 276 ? -11.786 7.901 10.650 1.00 76.19 276 SER A CA 1
ATOM 2199 C C . SER A 1 276 ? -10.722 7.854 9.568 1.00 76.19 276 SER A C 1
ATOM 2201 O O . SER A 1 276 ? -9.726 8.573 9.639 1.00 76.19 276 SER A O 1
ATOM 2203 N N . ILE A 1 277 ? -10.956 7.024 8.553 1.00 86.69 277 ILE A N 1
ATOM 2204 C CA . ILE A 1 277 ? -10.227 7.112 7.289 1.00 86.69 277 ILE A CA 1
ATOM 2205 C C . ILE A 1 277 ? -11.176 7.716 6.270 1.00 86.69 277 ILE A C 1
ATOM 2207 O O . ILE A 1 277 ? -12.236 7.149 5.998 1.00 86.69 277 ILE A O 1
ATOM 2211 N N . THR A 1 278 ? -10.772 8.828 5.684 1.00 86.12 278 THR A N 1
ATOM 2212 C CA . THR A 1 278 ? -11.488 9.439 4.575 1.00 86.12 278 THR A CA 1
ATOM 2213 C C . THR A 1 278 ? -10.872 8.954 3.276 1.00 86.12 278 THR A C 1
ATOM 2215 O O . THR A 1 278 ? -9.676 9.147 3.042 1.00 86.12 278 THR A O 1
ATOM 2218 N N . VAL A 1 279 ? -11.687 8.335 2.423 1.00 89.38 279 VAL A N 1
ATOM 2219 C CA . VAL A 1 279 ? -11.278 7.933 1.076 1.00 89.38 279 VAL A CA 1
ATOM 2220 C C . VAL A 1 279 ? -12.135 8.616 0.018 1.00 89.38 279 VAL A C 1
ATOM 2222 O O . VAL A 1 279 ? -13.344 8.746 0.189 1.00 89.38 279 VAL A O 1
ATOM 2225 N N . SER A 1 280 ? -11.524 9.037 -1.083 1.00 89.69 280 SER A N 1
ATOM 2226 C CA . SER A 1 280 ? -12.217 9.536 -2.273 1.00 89.69 280 SER A CA 1
ATOM 2227 C C . SER A 1 280 ? -12.358 8.422 -3.311 1.00 89.69 280 SER A C 1
ATOM 2229 O O . SER A 1 280 ? -11.564 7.474 -3.341 1.00 89.69 280 SER A O 1
ATOM 2231 N N . PHE A 1 281 ? -13.374 8.509 -4.169 1.00 90.00 281 PHE A N 1
ATOM 2232 C CA . PHE A 1 281 ? -13.514 7.578 -5.287 1.00 90.00 281 PHE A CA 1
ATOM 2233 C C . PHE A 1 281 ? -12.705 8.048 -6.486 1.00 90.00 281 PHE A C 1
ATOM 2235 O O . PHE A 1 281 ? -12.680 9.227 -6.830 1.00 90.00 281 PHE A O 1
ATOM 2242 N N . ALA A 1 282 ? -12.043 7.105 -7.148 1.00 89.31 282 ALA A N 1
ATOM 2243 C CA . ALA A 1 282 ? -11.265 7.418 -8.337 1.00 89.31 282 ALA A CA 1
ATOM 2244 C C . ALA A 1 282 ? -12.119 7.572 -9.601 1.00 89.31 282 ALA A C 1
ATOM 2246 O O . ALA A 1 282 ? -11.642 8.158 -10.571 1.00 89.31 282 ALA A O 1
ATOM 2247 N N . HIS A 1 283 ? -13.342 7.039 -9.583 1.00 87.88 283 HIS A N 1
ATOM 2248 C CA . HIS A 1 283 ? -14.275 7.050 -10.702 1.00 87.88 283 HIS A CA 1
ATOM 2249 C C . HIS A 1 283 ? -15.699 7.338 -10.216 1.00 87.88 283 HIS A C 1
ATOM 2251 O O . HIS A 1 283 ? -16.117 6.806 -9.188 1.00 87.88 283 HIS A O 1
ATOM 2257 N N . ASP A 1 284 ? -16.463 8.102 -10.999 1.00 85.38 284 ASP A N 1
ATOM 2258 C CA . ASP A 1 284 ? -17.775 8.612 -10.576 1.00 85.38 284 ASP A CA 1
ATOM 2259 C C . ASP A 1 284 ? -18.835 7.516 -10.359 1.00 85.38 284 ASP A C 1
ATOM 2261 O O . ASP A 1 284 ? -19.724 7.647 -9.519 1.00 85.38 284 ASP A O 1
ATOM 2265 N N . TRP A 1 285 ? -18.748 6.395 -11.078 1.00 85.62 285 TRP A N 1
ATOM 2266 C CA . TRP A 1 285 ? -19.737 5.314 -10.978 1.00 85.62 285 TRP A CA 1
ATOM 2267 C C . TRP A 1 285 ? -19.799 4.685 -9.573 1.00 85.62 285 TRP A C 1
ATOM 2269 O O . TRP A 1 285 ? -20.867 4.244 -9.141 1.00 85.62 285 TRP A O 1
ATOM 2279 N N . PHE A 1 286 ? -18.703 4.744 -8.808 1.00 87.94 286 PHE A N 1
ATOM 2280 C CA . PHE A 1 286 ? -18.640 4.275 -7.422 1.00 87.94 286 PHE A CA 1
ATOM 2281 C C . PHE A 1 286 ? -19.533 5.058 -6.449 1.00 87.94 286 PHE A C 1
ATOM 2283 O O . PHE A 1 286 ? -19.875 4.526 -5.390 1.00 87.94 286 PHE A O 1
ATOM 2290 N N . HIS A 1 287 ? -19.959 6.278 -6.794 1.00 83.00 287 HIS A N 1
ATOM 2291 C CA . HIS A 1 287 ? -20.866 7.063 -5.950 1.00 83.00 287 HIS A CA 1
ATOM 2292 C C . HIS A 1 287 ? -22.242 6.409 -5.791 1.00 83.00 287 HIS A C 1
ATOM 2294 O O . HIS A 1 287 ? -22.893 6.591 -4.766 1.00 83.00 287 HIS A O 1
ATOM 2300 N N . THR A 1 288 ? -22.666 5.622 -6.781 1.00 82.94 288 THR A N 1
ATOM 2301 C CA . THR A 1 288 ? -23.972 4.943 -6.783 1.00 82.94 288 THR A CA 1
ATOM 2302 C C . THR A 1 288 ? -23.952 3.584 -6.082 1.00 82.94 288 THR A C 1
ATOM 2304 O O . THR A 1 288 ? -24.986 2.935 -5.943 1.00 82.94 288 THR A O 1
ATOM 2307 N N . HIS A 1 289 ? -22.776 3.125 -5.650 1.00 87.56 289 HIS A N 1
ATOM 2308 C CA . HIS A 1 289 ? -22.620 1.824 -5.016 1.00 87.56 289 HIS A CA 1
ATOM 2309 C C . HIS A 1 289 ? -23.036 1.853 -3.548 1.00 87.56 289 HIS A C 1
ATOM 2311 O O . HIS A 1 289 ? -22.797 2.828 -2.834 1.00 87.56 289 HIS A O 1
ATOM 2317 N N . ARG A 1 290 ? -23.532 0.711 -3.064 1.00 87.50 290 ARG A N 1
ATOM 2318 C CA . ARG A 1 290 ? -23.565 0.426 -1.624 1.00 87.50 290 ARG A CA 1
ATOM 2319 C C . ARG A 1 290 ? -22.198 -0.072 -1.185 1.00 87.50 290 ARG A C 1
ATOM 2321 O O . ARG A 1 290 ? -21.524 -0.783 -1.934 1.00 87.50 290 ARG A O 1
ATOM 2328 N N . TRP A 1 291 ? -21.806 0.257 0.039 1.00 89.12 291 TRP A N 1
ATOM 2329 C CA . TRP A 1 291 ? -20.489 -0.090 0.566 1.00 89.12 291 TRP A CA 1
ATOM 2330 C C . TRP A 1 291 ? -20.603 -0.861 1.874 1.00 89.12 291 TRP A C 1
ATOM 2332 O O . TRP A 1 291 ? -21.568 -0.715 2.618 1.00 89.12 291 TRP A O 1
ATOM 2342 N N . LYS A 1 292 ? -19.603 -1.685 2.175 1.00 91.75 292 LYS A N 1
ATOM 2343 C CA . LYS A 1 292 ? -19.401 -2.223 3.522 1.00 91.75 292 LYS A CA 1
ATOM 2344 C C . LYS A 1 292 ? -17.916 -2.339 3.833 1.00 91.75 292 LYS A C 1
ATOM 2346 O O . LYS A 1 292 ? -17.103 -2.578 2.940 1.00 91.75 292 LYS A O 1
ATOM 2351 N N . CYS A 1 293 ? -17.581 -2.201 5.107 1.00 92.62 293 CYS A N 1
ATOM 2352 C CA . CYS A 1 293 ? -16.238 -2.395 5.632 1.00 92.62 293 CYS A CA 1
ATOM 2353 C C . CYS A 1 293 ? -16.236 -3.600 6.566 1.00 92.62 293 CYS A C 1
ATOM 2355 O O . CYS A 1 293 ? -17.001 -3.624 7.528 1.00 92.62 293 CYS A O 1
ATOM 2357 N N . THR A 1 294 ? -15.371 -4.578 6.302 1.00 94.50 294 THR A N 1
ATOM 2358 C CA . THR A 1 294 ? -15.126 -5.708 7.211 1.00 94.50 294 THR A CA 1
ATOM 2359 C C . THR A 1 294 ? -13.775 -5.518 7.881 1.00 94.50 294 THR A C 1
ATOM 2361 O O . THR A 1 294 ? -12.756 -5.525 7.201 1.00 94.50 294 THR A O 1
ATOM 2364 N N . THR A 1 295 ? -13.754 -5.351 9.199 1.00 94.25 295 THR A N 1
ATOM 2365 C CA . THR A 1 295 ? -12.522 -5.180 9.977 1.00 94.25 295 THR A CA 1
ATOM 2366 C C . THR A 1 295 ? -12.184 -6.479 10.683 1.00 94.25 295 THR A C 1
ATOM 2368 O O . THR A 1 295 ? -13.025 -7.017 11.405 1.00 94.25 295 THR A O 1
ATOM 2371 N N . ARG A 1 296 ? -10.946 -6.945 10.512 1.00 94.50 296 ARG A N 1
ATOM 2372 C CA . ARG A 1 296 ? -10.361 -8.056 11.264 1.00 94.50 296 ARG A CA 1
ATOM 2373 C C . ARG A 1 296 ? -9.139 -7.576 12.014 1.00 94.50 296 ARG A C 1
ATOM 2375 O O . ARG A 1 296 ? -8.334 -6.822 11.470 1.00 94.50 296 ARG A O 1
ATOM 2382 N N . LEU A 1 297 ? -9.027 -7.997 13.262 1.00 92.62 297 LEU A N 1
ATOM 2383 C CA . LEU A 1 297 ? -7.963 -7.574 14.155 1.00 92.62 297 LEU A CA 1
ATOM 2384 C C . LEU A 1 297 ? -7.598 -8.718 15.100 1.00 92.62 297 LEU A C 1
ATOM 2386 O O . LEU A 1 297 ? -8.484 -9.343 15.683 1.00 92.62 297 LEU A O 1
ATOM 2390 N N . SER A 1 298 ? -6.302 -8.966 15.242 1.00 90.19 298 SER A N 1
ATOM 2391 C CA . SER A 1 298 ? -5.712 -9.841 16.245 1.00 90.19 298 SER A CA 1
ATOM 2392 C C . SER A 1 298 ? -4.637 -9.103 17.031 1.00 90.19 298 SER A C 1
ATOM 2394 O O . SER A 1 298 ? -4.025 -8.151 16.540 1.00 90.19 298 SER A O 1
ATOM 2396 N N . TYR A 1 299 ? -4.448 -9.510 18.279 1.00 86.25 299 TYR A N 1
ATOM 2397 C CA . TYR A 1 299 ? -3.481 -8.911 19.190 1.00 86.25 299 TYR A CA 1
ATOM 2398 C C . TYR A 1 299 ? -3.024 -9.940 20.229 1.00 86.25 299 TYR A C 1
ATOM 2400 O O . TYR A 1 299 ? -3.784 -10.870 20.531 1.00 86.25 299 TYR A O 1
ATOM 2408 N N . PRO A 1 300 ? -1.826 -9.751 20.816 1.00 77.31 300 PRO A N 1
ATOM 2409 C CA . PRO A 1 300 ? -1.329 -10.630 21.867 1.00 77.31 300 PRO A CA 1
ATOM 2410 C C . PRO A 1 300 ? -2.295 -10.665 23.054 1.00 77.31 300 PRO A C 1
ATOM 2412 O O . PRO A 1 300 ? -2.743 -9.614 23.522 1.00 77.31 300 PRO A O 1
ATOM 2415 N N . SER A 1 301 ? -2.608 -11.855 23.576 1.00 71.38 301 SER A N 1
ATOM 2416 C CA . SER A 1 301 ? -3.432 -11.935 24.788 1.00 71.38 301 SER A CA 1
ATOM 2417 C C . SER A 1 301 ? -2.702 -11.371 26.009 1.00 71.38 301 SER A C 1
ATOM 2419 O O . SER A 1 301 ? -1.473 -11.402 26.101 1.00 71.38 301 SER A O 1
ATOM 2421 N N . ARG A 1 302 ? -3.487 -10.915 26.993 1.00 60.78 302 ARG A N 1
ATOM 2422 C CA . ARG A 1 302 ? -3.007 -10.332 28.261 1.00 60.78 302 ARG A CA 1
ATOM 2423 C C . ARG A 1 302 ? -1.993 -11.197 29.020 1.00 60.78 302 ARG A C 1
ATOM 2425 O O . ARG A 1 302 ? -1.202 -10.653 29.780 1.00 60.78 302 ARG A O 1
ATOM 2432 N N . TRP A 1 303 ? -2.038 -12.521 28.850 1.00 52.03 303 TRP A N 1
ATOM 2433 C CA . TRP A 1 303 ? -1.346 -13.468 29.735 1.00 52.03 303 TRP A CA 1
ATOM 2434 C C . TRP A 1 303 ? -0.630 -14.619 29.013 1.00 52.03 303 TRP A C 1
ATOM 2436 O O . TRP A 1 303 ? 0.165 -15.322 29.636 1.00 52.03 303 TRP A O 1
ATOM 2446 N N . HIS A 1 304 ? -0.860 -14.817 27.709 1.00 50.12 304 HIS A N 1
ATOM 2447 C CA . HIS A 1 304 ? -0.254 -15.909 26.944 1.00 50.12 304 HIS A CA 1
ATOM 2448 C C . HIS A 1 304 ? 0.212 -15.446 25.559 1.00 50.12 304 HIS A C 1
ATOM 2450 O O . HIS A 1 304 ? -0.588 -15.045 24.719 1.00 50.12 304 HIS A O 1
ATOM 2456 N N . HIS A 1 305 ? 1.505 -15.609 25.272 1.00 51.38 305 HIS A N 1
ATOM 2457 C CA . HIS A 1 305 ? 2.075 -15.369 23.938 1.00 51.38 305 HIS A CA 1
ATOM 2458 C C . HIS A 1 305 ? 1.560 -16.352 22.861 1.00 51.38 305 HIS A C 1
ATOM 2460 O O . HIS A 1 305 ? 1.848 -16.167 21.690 1.00 51.38 305 HIS A O 1
ATOM 2466 N N . ASN A 1 306 ? 0.793 -17.386 23.246 1.00 45.72 306 ASN A N 1
ATOM 2467 C CA . ASN A 1 306 ? 0.393 -18.497 22.369 1.00 45.72 306 ASN A CA 1
ATOM 2468 C C . ASN A 1 306 ? -1.085 -18.502 21.943 1.00 45.72 306 ASN A C 1
ATOM 2470 O O . ASN A 1 306 ? -1.519 -19.447 21.282 1.00 45.72 306 ASN A O 1
ATOM 2474 N N . ARG A 1 307 ? -1.891 -17.508 22.334 1.00 54.72 307 ARG A N 1
ATOM 2475 C CA . ARG A 1 307 ? -3.257 -17.353 21.809 1.00 54.72 307 ARG A CA 1
ATOM 2476 C C . ARG A 1 307 ? -3.532 -15.887 21.531 1.00 54.72 307 ARG A C 1
ATOM 2478 O O . ARG A 1 307 ? -3.534 -15.089 22.462 1.00 54.72 307 ARG A O 1
ATOM 2485 N N . ASP A 1 308 ? -3.802 -15.567 20.274 1.00 62.81 308 ASP A N 1
ATOM 2486 C CA . ASP A 1 308 ? -4.283 -14.245 19.894 1.00 62.81 308 ASP A CA 1
ATOM 2487 C C . ASP A 1 308 ? -5.776 -14.130 20.184 1.00 62.81 308 ASP A C 1
ATOM 2489 O O . ASP A 1 308 ? -6.557 -15.052 19.921 1.00 62.81 308 ASP A O 1
ATOM 2493 N N . GLU A 1 309 ? -6.191 -12.977 20.697 1.00 70.50 309 GLU A N 1
ATOM 2494 C CA . GLU A 1 309 ? -7.605 -12.618 20.711 1.00 70.50 309 GLU A CA 1
ATOM 2495 C C . GLU A 1 309 ? -8.010 -12.118 19.319 1.00 70.50 309 GLU A C 1
ATOM 2497 O O . GLU A 1 309 ? -7.237 -11.436 18.647 1.00 70.50 309 GLU A O 1
ATOM 2502 N N . TYR A 1 310 ? -9.221 -12.462 18.870 1.00 77.38 310 TYR A N 1
ATOM 2503 C CA . TYR A 1 310 ? -9.691 -12.168 17.516 1.00 77.38 310 TYR A CA 1
ATOM 2504 C C . TYR A 1 310 ? -10.949 -11.298 17.530 1.00 77.38 310 TYR A C 1
ATOM 2506 O O . TYR A 1 310 ? -11.925 -11.585 18.228 1.00 77.38 310 TYR A O 1
ATOM 2514 N N . PHE A 1 311 ? -10.942 -10.240 16.723 1.00 82.69 311 PHE A N 1
ATOM 2515 C CA . PHE A 1 311 ? -12.048 -9.308 16.552 1.00 82.69 311 PHE A CA 1
ATOM 2516 C C . PHE A 1 311 ? -12.468 -9.233 15.084 1.00 82.69 311 PHE A C 1
ATOM 2518 O O . PHE A 1 311 ? -11.642 -9.005 14.201 1.00 82.69 311 PHE A O 1
ATOM 2525 N N . LEU A 1 312 ? -13.772 -9.379 14.840 1.00 87.19 312 LEU A N 1
ATOM 2526 C CA . LEU A 1 312 ? -14.401 -9.240 13.532 1.00 87.19 312 LEU A CA 1
ATOM 2527 C C . LEU A 1 312 ? -15.624 -8.333 13.655 1.00 87.19 312 LEU A C 1
ATOM 2529 O O . LEU A 1 312 ? -16.485 -8.553 14.505 1.00 87.19 312 LEU A O 1
ATOM 2533 N N . THR A 1 313 ? -15.723 -7.339 12.781 1.00 87.69 313 THR A N 1
ATOM 2534 C CA . THR A 1 313 ? -16.919 -6.500 12.653 1.00 87.69 313 THR A CA 1
ATOM 2535 C C . THR A 1 313 ? -17.167 -6.150 11.193 1.00 87.69 313 THR A C 1
ATOM 2537 O O . THR A 1 313 ? -16.224 -6.044 10.407 1.00 87.69 313 THR A O 1
ATOM 2540 N N . THR A 1 314 ? -18.436 -5.988 10.822 1.00 85.00 314 THR A N 1
ATOM 2541 C CA . THR A 1 314 ? -18.852 -5.534 9.493 1.00 85.00 314 THR A CA 1
ATOM 2542 C C . THR A 1 314 ? -19.800 -4.357 9.647 1.00 85.00 314 THR A C 1
ATOM 2544 O O . THR A 1 314 ? -20.790 -4.461 10.363 1.00 85.00 314 THR A O 1
ATOM 2547 N N . TYR A 1 315 ? -19.507 -3.258 8.959 1.00 80.88 315 TYR A N 1
ATOM 2548 C CA . TYR A 1 315 ? -20.351 -2.064 8.923 1.00 80.88 315 TYR A CA 1
ATOM 2549 C C . TYR A 1 315 ? -20.801 -1.798 7.489 1.00 80.88 315 TYR A C 1
ATOM 2551 O O . TYR A 1 315 ? -19.957 -1.738 6.591 1.00 80.88 315 TYR A O 1
ATOM 2559 N N . GLY A 1 316 ? -22.110 -1.667 7.274 1.00 73.38 316 GLY A N 1
ATOM 2560 C CA . GLY A 1 316 ? -22.703 -1.298 5.990 1.00 73.38 316 GLY A CA 1
ATOM 2561 C C . GLY A 1 316 ? -22.912 0.211 5.846 1.00 73.38 316 GLY A C 1
ATOM 2562 O O . GLY A 1 316 ? -23.117 0.919 6.828 1.00 73.38 316 GLY A O 1
ATOM 2563 N N . PHE A 1 317 ? -22.891 0.687 4.602 1.00 72.00 317 PHE A N 1
ATOM 2564 C CA . PHE A 1 317 ? -23.161 2.070 4.212 1.00 72.00 317 PHE A CA 1
ATOM 2565 C C . PHE A 1 317 ? -24.115 2.077 3.017 1.00 72.00 317 PHE A C 1
ATOM 2567 O O . PHE A 1 317 ? -23.896 1.364 2.030 1.00 72.00 317 PHE A O 1
ATOM 2574 N N . HIS A 1 318 ? -25.179 2.877 3.102 1.00 60.97 318 HIS A N 1
ATOM 2575 C CA . HIS A 1 318 ? -26.164 2.986 2.027 1.00 60.97 318 HIS A CA 1
ATOM 2576 C C . HIS A 1 318 ? -25.626 3.756 0.805 1.00 60.97 318 HIS A C 1
ATOM 2578 O O . HIS A 1 318 ? -25.747 3.266 -0.314 1.00 60.97 318 HIS A O 1
ATOM 2584 N N . CYS A 1 319 ? -24.965 4.898 1.027 1.00 60.22 319 CYS A N 1
ATOM 2585 C CA . CYS A 1 319 ? -24.274 5.710 0.017 1.00 60.22 319 CYS A CA 1
ATOM 2586 C C . CYS A 1 319 ? -22.962 6.299 0.560 1.00 60.22 319 CYS A C 1
ATOM 2588 O O . CYS A 1 319 ? -22.729 6.304 1.772 1.00 60.22 319 CYS A O 1
ATOM 2590 N N . SER A 1 320 ? -22.126 6.819 -0.350 1.00 52.59 320 SER A N 1
ATOM 2591 C CA . SER A 1 320 ? -21.030 7.765 -0.072 1.00 52.59 320 SER A CA 1
ATOM 2592 C C . SER A 1 320 ? -21.457 8.777 1.004 1.00 52.59 320 SER A C 1
ATOM 2594 O O . SER A 1 320 ? -22.422 9.505 0.806 1.00 52.59 320 SER A O 1
ATOM 2596 N N . GLY A 1 321 ? -20.806 8.784 2.170 1.00 48.59 321 GLY A N 1
ATOM 2597 C CA . GLY A 1 321 ? -21.136 9.699 3.273 1.00 48.59 321 GLY A CA 1
ATOM 2598 C C . GLY A 1 321 ? -22.286 9.304 4.221 1.00 48.59 321 GLY A C 1
ATOM 2599 O O . GLY A 1 321 ? -22.408 9.941 5.267 1.00 48.59 321 GLY A O 1
ATOM 2600 N N . CYS A 1 322 ? -23.080 8.252 3.963 1.00 56.53 322 CYS A N 1
ATOM 2601 C CA . CYS A 1 322 ? -24.111 7.808 4.922 1.00 56.53 322 CYS A CA 1
ATOM 2602 C C . CYS A 1 322 ? -23.482 7.021 6.081 1.00 56.53 322 CYS A C 1
ATOM 2604 O O . CYS A 1 322 ? -22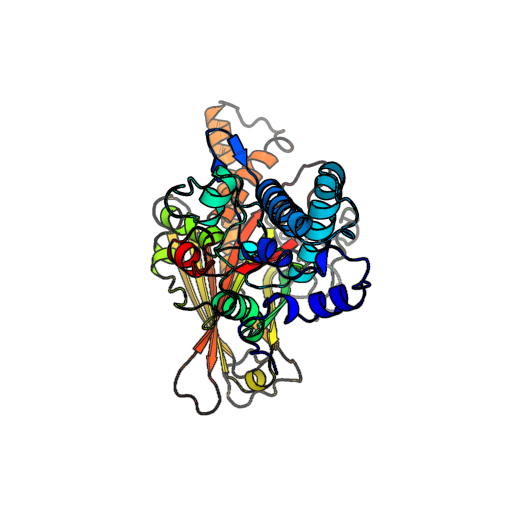.651 6.147 5.849 1.00 56.53 322 CYS A O 1
ATOM 2606 N N . ARG A 1 323 ? -23.931 7.253 7.321 1.00 51.38 323 ARG A N 1
ATOM 2607 C CA . ARG A 1 323 ? -23.621 6.395 8.489 1.00 51.38 323 ARG A CA 1
ATOM 2608 C C . ARG A 1 323 ? -24.774 5.458 8.877 1.00 51.38 323 ARG A C 1
ATOM 2610 O O . ARG A 1 323 ? -24.650 4.728 9.855 1.00 51.38 323 ARG A O 1
ATOM 2617 N N . GLU A 1 324 ? -25.881 5.489 8.134 1.00 51.69 324 GLU A N 1
ATOM 2618 C CA . GLU A 1 324 ? -27.085 4.693 8.394 1.00 51.69 324 GLU A CA 1
ATOM 2619 C C . GLU A 1 324 ? -27.313 3.631 7.304 1.00 51.69 324 GLU A C 1
ATOM 2621 O O . GLU A 1 324 ? -26.983 3.827 6.134 1.00 51.69 324 GLU A O 1
ATOM 2626 N N . GLU A 1 325 ? -27.914 2.501 7.688 1.00 49.16 325 GLU A N 1
ATOM 2627 C CA . GLU A 1 325 ? -28.308 1.416 6.771 1.00 49.16 325 GLU A CA 1
ATOM 2628 C C . GLU A 1 325 ? -29.660 1.664 6.073 1.00 49.16 325 GLU A C 1
ATOM 2630 O O . GLU A 1 325 ? -30.103 0.841 5.271 1.00 49.16 325 GLU A O 1
ATOM 2635 N N . LYS A 1 326 ? -30.342 2.779 6.373 1.00 50.84 326 LYS A N 1
ATOM 2636 C CA . LYS A 1 326 ? -31.680 3.074 5.844 1.00 50.84 326 LYS A CA 1
ATOM 2637 C C . LYS A 1 326 ? -31.633 3.459 4.364 1.00 50.84 326 LYS A C 1
ATOM 2639 O O . LYS A 1 326 ? -30.772 4.223 3.940 1.00 50.84 326 LYS A O 1
ATOM 2644 N N . SER A 1 327 ? -32.632 2.996 3.613 1.00 49.12 327 SER A N 1
ATOM 2645 C CA . SER A 1 327 ? -32.777 3.226 2.169 1.00 49.12 327 SER A CA 1
ATOM 2646 C C . SER A 1 327 ? -33.131 4.668 1.770 1.00 49.12 327 SER A C 1
ATOM 2648 O O . SER A 1 327 ? -32.957 5.029 0.614 1.00 49.12 327 SER A O 1
ATOM 2650 N N . ASN A 1 328 ? -33.598 5.503 2.707 1.00 45.75 328 ASN A N 1
ATOM 2651 C CA . ASN A 1 328 ? -33.950 6.912 2.476 1.00 45.75 328 ASN A CA 1
ATOM 2652 C C . ASN A 1 328 ? -33.008 7.831 3.277 1.00 45.75 328 ASN A C 1
ATOM 2654 O O . ASN A 1 328 ? -33.424 8.457 4.248 1.00 45.75 328 ASN A O 1
ATOM 2658 N N . CYS A 1 329 ? -31.721 7.836 2.925 1.00 52.06 329 CYS A N 1
ATOM 2659 C CA . CYS A 1 329 ? -30.699 8.697 3.534 1.00 52.06 329 CYS A CA 1
ATOM 2660 C C . CYS A 1 329 ? -30.465 9.917 2.630 1.00 52.06 329 CYS A C 1
ATOM 2662 O O . CYS A 1 329 ? -30.068 9.728 1.481 1.00 52.06 329 CYS A O 1
ATOM 2664 N N . ASP A 1 330 ? -30.651 11.140 3.143 1.00 49.50 330 ASP A N 1
ATOM 2665 C CA . ASP A 1 330 ? -30.207 12.388 2.491 1.00 49.50 330 ASP A CA 1
ATOM 2666 C C . ASP A 1 330 ? -28.684 12.534 2.659 1.00 49.50 330 ASP A C 1
ATOM 2668 O O . ASP A 1 330 ? -28.170 13.382 3.391 1.00 49.50 330 ASP A O 1
ATOM 2672 N N . CYS A 1 331 ? -27.942 11.624 2.024 1.00 55.84 331 CYS A N 1
ATOM 2673 C CA . CYS A 1 331 ? -26.494 11.710 1.882 1.00 55.84 331 CYS A CA 1
ATOM 2674 C C . CYS A 1 331 ? -26.154 13.039 1.193 1.00 55.84 331 CYS A C 1
ATOM 2676 O O . CYS A 1 331 ? -26.381 13.171 -0.006 1.00 55.84 331 CYS A O 1
ATOM 2678 N N . GLY A 1 332 ? -25.629 14.020 1.935 1.00 51.31 332 GLY A N 1
ATOM 2679 C CA . GLY A 1 332 ? -25.123 15.267 1.349 1.00 51.31 332 GLY A CA 1
ATOM 2680 C C . GLY A 1 332 ? -24.002 15.027 0.324 1.00 51.31 332 GLY A C 1
ATOM 2681 O O . GLY A 1 332 ? -23.527 13.904 0.167 1.00 51.31 332 GLY A O 1
ATOM 2682 N N . ASP A 1 333 ? -23.528 16.094 -0.328 1.00 56.50 333 ASP A N 1
ATOM 2683 C CA . ASP A 1 333 ? -22.584 16.105 -1.472 1.00 56.50 333 ASP A CA 1
ATOM 2684 C C . ASP A 1 333 ? -21.183 15.481 -1.240 1.00 56.50 333 ASP A C 1
ATOM 2686 O O . ASP A 1 333 ? -20.252 15.681 -2.028 1.00 56.50 333 ASP A O 1
ATOM 2690 N N . PHE A 1 334 ? -20.971 14.729 -0.160 1.00 61.00 334 PHE A N 1
ATOM 2691 C CA . PHE A 1 334 ? -19.689 14.114 0.151 1.00 61.00 334 PHE A CA 1
ATOM 2692 C C . PHE A 1 334 ? -19.312 13.035 -0.876 1.00 61.00 334 PHE A C 1
ATOM 2694 O O . PHE A 1 334 ? -19.884 11.944 -0.921 1.00 61.00 334 PHE A O 1
ATOM 2701 N N . ARG A 1 335 ? -18.280 13.323 -1.677 1.00 68.19 335 ARG A N 1
ATOM 2702 C CA . ARG A 1 335 ? -17.768 12.473 -2.768 1.00 68.19 335 ARG A CA 1
ATOM 2703 C C . ARG A 1 335 ? -16.777 11.386 -2.309 1.00 68.19 335 ARG A C 1
ATOM 2705 O O . ARG A 1 335 ? -15.818 11.081 -3.018 1.00 68.19 335 ARG A O 1
ATOM 2712 N N . GLY A 1 336 ? -16.985 10.797 -1.134 1.00 74.19 336 GLY A N 1
ATOM 2713 C CA . GLY A 1 336 ? -16.089 9.779 -0.587 1.00 74.19 336 GLY A CA 1
ATOM 2714 C C . GLY A 1 336 ? -16.723 8.818 0.419 1.00 74.19 336 GLY A C 1
ATOM 2715 O O . GLY A 1 336 ? -17.911 8.860 0.734 1.00 74.19 336 GLY A O 1
ATOM 2716 N N . LEU A 1 337 ? -15.897 7.949 0.987 1.00 80.50 337 LEU A N 1
ATOM 2717 C CA . LEU A 1 337 ? -16.278 7.008 2.033 1.00 80.50 337 LEU A CA 1
ATOM 2718 C C . LEU A 1 337 ? -15.503 7.311 3.319 1.00 80.50 337 LEU A C 1
ATOM 2720 O O . LEU A 1 337 ? -14.295 7.527 3.300 1.00 80.50 337 LEU A O 1
ATOM 2724 N N . ASN A 1 338 ? -16.214 7.283 4.446 1.00 82.44 338 ASN A N 1
ATOM 2725 C CA . ASN A 1 338 ? -15.608 7.280 5.771 1.00 82.44 338 ASN A CA 1
ATOM 2726 C C . ASN A 1 338 ? -15.496 5.831 6.247 1.00 82.44 338 ASN A C 1
ATOM 2728 O O . ASN A 1 338 ? -16.493 5.230 6.651 1.00 82.44 338 ASN A O 1
ATOM 2732 N N . VAL A 1 339 ? -14.297 5.255 6.179 1.00 86.44 339 VAL A N 1
ATOM 2733 C CA . VAL A 1 339 ? -14.055 3.887 6.648 1.00 86.44 339 VAL A CA 1
ATOM 2734 C C . VAL A 1 339 ? -14.048 3.888 8.181 1.00 86.44 339 VAL A C 1
ATOM 2736 O O . VAL A 1 339 ? -13.306 4.665 8.793 1.00 86.44 339 VAL A O 1
ATOM 2739 N N . PRO A 1 340 ? -14.862 3.036 8.826 1.00 84.12 340 PRO A N 1
ATOM 2740 C CA . PRO A 1 340 ? -15.002 3.020 10.271 1.00 84.12 340 PRO A CA 1
ATOM 2741 C C . PRO A 1 340 ? -13.763 2.394 10.902 1.00 84.12 340 PRO A C 1
ATOM 2743 O O . PRO A 1 340 ? -13.400 1.255 10.605 1.00 84.12 340 PRO A O 1
ATOM 2746 N N . PHE A 1 341 ? -13.134 3.112 11.822 1.00 87.75 341 PHE A N 1
ATOM 2747 C CA . PHE A 1 341 ? -12.072 2.559 12.651 1.00 87.75 341 PHE A CA 1
ATOM 2748 C C . PHE A 1 341 ? -12.671 1.866 13.891 1.00 87.75 341 PHE A C 1
ATOM 2750 O O . PHE A 1 341 ? -13.628 2.393 14.470 1.00 87.75 341 PHE A O 1
ATOM 2757 N N . PRO A 1 342 ? -12.140 0.714 14.353 1.00 89.12 342 PRO A N 1
ATOM 2758 C CA . PRO A 1 342 ? -12.656 -0.008 15.520 1.00 89.12 342 PRO A CA 1
ATOM 2759 C C . PRO A 1 342 ? -12.264 0.668 16.850 1.00 89.12 342 PRO A C 1
ATOM 2761 O O . PRO A 1 342 ? -11.628 0.062 17.712 1.00 89.12 342 PRO A O 1
ATOM 2764 N N . ALA A 1 343 ? -12.656 1.930 17.036 1.00 85.62 343 ALA A N 1
ATOM 2765 C CA . ALA A 1 343 ? -12.156 2.792 18.103 1.00 85.62 343 ALA A CA 1
ATOM 2766 C C . ALA A 1 343 ? -12.409 2.242 19.518 1.00 85.62 343 ALA A C 1
ATOM 2768 O O . ALA A 1 343 ? -11.515 2.275 20.350 1.00 85.62 343 ALA A O 1
ATOM 2769 N N . THR A 1 344 ? -13.578 1.657 19.797 1.00 84.44 344 THR A N 1
ATOM 2770 C CA . THR A 1 344 ? -13.861 1.065 21.120 1.00 84.44 344 THR A CA 1
ATOM 2771 C C . THR A 1 344 ? -12.910 -0.084 21.462 1.00 84.44 344 THR A C 1
ATOM 2773 O O . THR A 1 344 ? -12.454 -0.200 22.597 1.00 84.44 344 THR A O 1
ATOM 2776 N N . LYS A 1 345 ? -12.591 -0.938 20.482 1.00 86.56 345 LYS A N 1
ATOM 2777 C CA . LYS A 1 345 ? -11.620 -2.017 20.691 1.00 86.56 345 LYS A CA 1
ATOM 2778 C C . LYS A 1 345 ? -10.211 -1.467 20.796 1.00 86.56 345 LYS A C 1
ATOM 2780 O O . LYS A 1 345 ? -9.491 -1.858 21.705 1.00 86.56 345 LYS A O 1
ATOM 2785 N N . PHE A 1 346 ? -9.848 -0.525 19.936 1.00 86.75 346 PHE A N 1
ATOM 2786 C CA . PHE A 1 346 ? -8.518 0.066 19.956 1.00 86.75 346 PHE A CA 1
ATOM 2787 C C . PHE A 1 346 ? -8.230 0.844 21.250 1.00 86.75 346 PHE A C 1
ATOM 2789 O O . PHE A 1 346 ? -7.127 0.750 21.767 1.00 86.75 346 PHE A O 1
ATOM 2796 N N . ASP A 1 347 ? -9.226 1.504 21.849 1.00 83.38 347 ASP A N 1
ATOM 2797 C CA . ASP A 1 347 ? -9.111 2.112 23.186 1.00 83.38 347 ASP A CA 1
ATOM 2798 C C . ASP A 1 347 ? -8.730 1.076 24.259 1.00 83.38 347 ASP A C 1
ATOM 2800 O O . ASP A 1 347 ? -7.893 1.327 25.123 1.00 83.38 347 ASP A O 1
ATOM 2804 N N . THR A 1 348 ? -9.286 -0.136 24.163 1.00 83.94 348 THR A N 1
ATOM 2805 C CA . THR A 1 348 ? -8.909 -1.248 25.050 1.00 83.94 348 THR A CA 1
ATOM 2806 C C . THR A 1 348 ? -7.475 -1.715 24.785 1.00 83.94 348 THR A C 1
ATOM 2808 O O . THR A 1 348 ? -6.755 -2.020 25.731 1.00 83.94 348 THR A O 1
ATOM 2811 N N . LEU A 1 349 ? -7.046 -1.754 23.517 1.00 85.50 349 LEU A N 1
ATOM 2812 C CA . LEU A 1 349 ? -5.685 -2.146 23.128 1.00 85.50 349 LEU A CA 1
ATOM 2813 C C . LEU A 1 349 ? -4.626 -1.137 23.570 1.00 85.50 349 LEU A C 1
ATOM 2815 O O . LEU A 1 349 ? -3.526 -1.538 23.929 1.00 85.50 349 LEU A O 1
ATOM 2819 N N . LEU A 1 350 ? -4.947 0.155 23.569 1.00 82.00 350 LEU A N 1
ATOM 2820 C CA . LEU A 1 350 ? -4.030 1.188 24.047 1.00 82.00 350 LEU A CA 1
ATOM 2821 C C . LEU A 1 350 ? -3.775 1.047 25.551 1.00 82.00 350 LEU A C 1
ATOM 2823 O O . LEU A 1 350 ? -2.621 1.030 25.965 1.00 82.00 350 LEU A O 1
ATOM 2827 N N . LYS A 1 351 ? -4.828 0.816 26.344 1.00 79.94 351 LYS A N 1
ATOM 2828 C CA . LYS A 1 351 ? -4.696 0.521 27.785 1.00 79.94 351 LYS A CA 1
ATOM 2829 C C . LYS A 1 351 ? -3.888 -0.753 28.029 1.00 79.94 351 LYS A C 1
ATOM 2831 O O . LYS A 1 351 ? -3.036 -0.801 28.903 1.00 79.94 351 LYS A O 1
ATOM 2836 N N . LEU A 1 352 ? -4.111 -1.772 27.199 1.00 80.88 352 LEU A N 1
ATOM 2837 C CA . LEU A 1 352 ? -3.340 -3.012 27.238 1.00 80.88 352 LEU A CA 1
ATOM 2838 C C . LEU A 1 352 ? -1.858 -2.821 26.928 1.00 80.88 352 LEU A C 1
ATOM 2840 O O . LEU A 1 352 ? -1.025 -3.471 27.550 1.00 80.88 352 LEU A O 1
ATOM 2844 N N . ALA A 1 353 ? -1.531 -1.949 25.977 1.00 80.50 353 ALA A N 1
ATOM 2845 C CA . ALA A 1 353 ? -0.150 -1.626 25.650 1.00 80.50 353 ALA A CA 1
ATOM 2846 C C . ALA A 1 353 ? 0.556 -0.949 26.835 1.00 80.50 353 ALA A C 1
ATOM 2848 O O . ALA A 1 353 ? 1.709 -1.271 27.118 1.00 80.50 353 ALA A O 1
ATOM 2849 N N . GLU A 1 354 ? -0.140 -0.053 27.541 1.00 76.38 354 GLU A N 1
ATOM 2850 C CA . GLU A 1 354 ? 0.360 0.587 28.763 1.00 76.38 354 GLU A CA 1
ATOM 2851 C C . GLU A 1 354 ? 0.594 -0.442 29.882 1.00 76.38 354 GLU A C 1
ATOM 2853 O O . GLU A 1 354 ? 1.692 -0.496 30.442 1.00 76.38 354 GLU A O 1
ATOM 2858 N N . ASP A 1 355 ? -0.382 -1.319 30.142 1.00 76.56 355 ASP A N 1
ATOM 2859 C CA . ASP A 1 355 ? -0.258 -2.410 31.121 1.00 76.56 355 ASP A CA 1
ATOM 2860 C C . ASP A 1 355 ? 0.923 -3.339 30.786 1.00 76.56 355 ASP A C 1
ATOM 2862 O O . ASP A 1 355 ? 1.708 -3.708 31.663 1.00 76.56 355 ASP A O 1
ATOM 2866 N N . TYR A 1 356 ? 1.085 -3.691 29.505 1.00 73.50 356 TYR A N 1
ATOM 2867 C CA . TYR A 1 356 ? 2.177 -4.542 29.028 1.00 73.50 356 TYR A CA 1
ATOM 2868 C C . TYR A 1 356 ? 3.545 -3.876 29.219 1.00 73.50 356 TYR A C 1
ATOM 2870 O O . TYR A 1 356 ? 4.498 -4.528 29.647 1.00 73.50 356 TYR A O 1
ATOM 2878 N N . GLY A 1 357 ? 3.641 -2.572 28.941 1.00 74.00 357 GLY A N 1
ATOM 2879 C CA . GLY A 1 357 ? 4.845 -1.786 29.201 1.00 74.00 357 GLY A CA 1
ATOM 2880 C C . GLY A 1 357 ? 5.238 -1.799 30.679 1.00 74.00 357 GLY A C 1
ATOM 2881 O O . GLY A 1 357 ? 6.403 -2.029 31.003 1.00 74.00 357 GLY A O 1
ATOM 2882 N N . ASN A 1 358 ? 4.264 -1.617 31.574 1.00 71.88 358 ASN A N 1
ATOM 2883 C CA . ASN A 1 358 ? 4.497 -1.629 33.020 1.00 71.88 358 ASN A CA 1
ATOM 2884 C C . ASN A 1 358 ? 4.923 -3.016 33.528 1.00 71.88 358 ASN A C 1
ATOM 2886 O O . ASN A 1 358 ? 5.861 -3.121 34.315 1.00 71.88 358 ASN A O 1
ATOM 2890 N N . ALA A 1 359 ? 4.300 -4.090 33.037 1.00 72.19 359 ALA A N 1
ATOM 2891 C CA . ALA A 1 359 ? 4.671 -5.453 33.418 1.00 72.19 359 ALA A CA 1
ATOM 2892 C C . ALA A 1 359 ? 6.102 -5.824 32.979 1.00 72.19 359 ALA A C 1
ATOM 2894 O O . ALA A 1 359 ? 6.807 -6.538 33.695 1.00 72.19 359 ALA A O 1
ATOM 2895 N N . GLU A 1 360 ? 6.555 -5.349 31.814 1.00 69.44 360 GLU A N 1
ATOM 2896 C CA . GLU A 1 360 ? 7.932 -5.576 31.353 1.00 69.44 360 GLU A CA 1
ATOM 2897 C C . GLU A 1 360 ? 8.951 -4.847 32.241 1.00 69.44 360 GLU A C 1
ATOM 2899 O O . GLU A 1 360 ? 9.978 -5.422 32.606 1.00 69.44 360 GLU A O 1
ATOM 2904 N N . LEU A 1 361 ? 8.630 -3.615 32.654 1.00 67.00 361 LEU A N 1
ATOM 2905 C CA . LEU A 1 361 ? 9.431 -2.850 33.610 1.00 67.00 361 LEU A CA 1
ATOM 2906 C C . LEU A 1 361 ? 9.585 -3.601 34.943 1.00 67.00 361 LEU A C 1
ATOM 2908 O O . LEU A 1 361 ? 10.695 -3.703 35.468 1.00 67.00 361 LEU A O 1
ATOM 2912 N N . GLU A 1 362 ? 8.492 -4.147 35.483 1.00 69.25 362 GLU A N 1
ATOM 2913 C CA . GLU A 1 362 ? 8.513 -4.912 36.737 1.00 69.25 362 GLU A CA 1
ATOM 2914 C C . GLU A 1 362 ? 9.383 -6.173 36.633 1.00 69.25 362 GLU A C 1
ATOM 2916 O O . GLU A 1 362 ? 10.158 -6.467 37.550 1.00 69.25 362 GLU A O 1
ATOM 2921 N N . ARG A 1 363 ? 9.317 -6.901 35.506 1.00 70.75 363 ARG A N 1
ATOM 2922 C CA . ARG A 1 363 ? 10.185 -8.070 35.274 1.00 70.75 363 ARG A CA 1
ATOM 2923 C C . ARG A 1 363 ? 11.658 -7.687 35.214 1.00 70.75 363 ARG A C 1
ATOM 2925 O O . ARG A 1 363 ? 12.487 -8.397 35.784 1.00 70.75 363 ARG A O 1
ATOM 2932 N N . GLU A 1 364 ? 11.988 -6.581 34.554 1.00 66.44 364 GLU A N 1
ATOM 2933 C CA . GLU A 1 364 ? 13.375 -6.131 34.427 1.00 66.44 364 GLU A CA 1
ATOM 2934 C C . GLU A 1 364 ? 13.935 -5.618 35.764 1.00 66.44 364 GLU A C 1
ATOM 2936 O O . GLU A 1 364 ? 15.048 -5.976 36.153 1.00 66.44 364 GLU A O 1
ATOM 2941 N N . ALA A 1 365 ? 13.133 -4.888 36.548 1.00 64.94 365 ALA A N 1
ATOM 2942 C CA . ALA A 1 365 ? 13.498 -4.488 37.909 1.00 64.94 365 ALA A CA 1
ATOM 2943 C C . ALA A 1 365 ? 13.750 -5.705 38.822 1.00 64.94 365 ALA A C 1
ATOM 2945 O O . ALA A 1 365 ? 14.701 -5.709 39.611 1.00 64.94 365 ALA A O 1
ATOM 2946 N N . GLY A 1 366 ? 12.942 -6.763 38.667 1.00 66.56 366 GLY A N 1
ATOM 2947 C CA . GLY A 1 366 ? 13.121 -8.041 39.357 1.00 66.56 366 GLY A CA 1
ATOM 2948 C C . GLY A 1 366 ? 14.409 -8.775 38.969 1.00 66.56 366 GLY A C 1
ATOM 2949 O O . GLY A 1 366 ? 15.064 -9.344 39.841 1.00 66.56 366 GLY A O 1
ATOM 2950 N N . ARG A 1 367 ? 14.820 -8.724 37.693 1.00 66.81 367 ARG A N 1
ATOM 2951 C CA . ARG A 1 367 ? 16.087 -9.319 37.218 1.00 66.81 367 ARG A CA 1
ATOM 2952 C C . ARG A 1 367 ? 17.321 -8.607 37.764 1.00 66.81 367 ARG A C 1
ATOM 2954 O O . ARG A 1 367 ? 18.305 -9.264 38.086 1.00 66.81 367 ARG A O 1
ATOM 2961 N N . ILE A 1 368 ? 17.266 -7.281 37.874 1.00 66.56 368 ILE A N 1
ATOM 2962 C CA . ILE A 1 368 ? 18.404 -6.456 38.310 1.00 66.56 368 ILE A CA 1
ATOM 2963 C C . ILE A 1 368 ? 18.486 -6.379 39.852 1.00 66.56 368 ILE A C 1
ATOM 2965 O O . ILE A 1 368 ? 19.459 -5.872 40.407 1.00 66.56 368 ILE A O 1
ATOM 2969 N N . GLY A 1 369 ? 17.493 -6.909 40.580 1.00 55.78 369 GLY A N 1
ATOM 2970 C CA . GLY A 1 369 ? 17.472 -6.888 42.048 1.00 55.78 369 GLY A CA 1
ATOM 2971 C C . GLY A 1 369 ? 17.326 -5.479 42.637 1.00 55.78 369 GLY A C 1
ATOM 2972 O O . GLY A 1 369 ? 17.668 -5.247 43.799 1.00 55.78 369 GLY A O 1
ATOM 2973 N N . ALA A 1 370 ? 16.828 -4.521 41.850 1.00 58.03 370 ALA A N 1
ATOM 2974 C CA . ALA A 1 370 ? 16.642 -3.145 42.286 1.00 58.03 370 ALA A CA 1
ATOM 2975 C C . ALA A 1 370 ? 15.372 -3.034 43.149 1.00 58.03 370 ALA A C 1
ATOM 2977 O O . ALA A 1 370 ? 14.262 -3.283 42.682 1.00 58.03 370 ALA A O 1
ATOM 2978 N N . ARG A 1 371 ? 15.510 -2.640 44.425 1.00 49.88 371 ARG A N 1
ATOM 2979 C CA . ARG A 1 371 ? 14.350 -2.248 45.246 1.00 49.88 371 ARG A CA 1
ATOM 2980 C C . ARG A 1 371 ? 13.759 -0.935 44.713 1.00 49.88 371 ARG A C 1
ATOM 2982 O O . ARG A 1 371 ? 14.534 -0.061 44.317 1.00 49.88 371 ARG A O 1
ATOM 2989 N N . PRO A 1 372 ? 12.427 -0.743 44.763 1.00 43.94 372 PRO A N 1
ATOM 2990 C CA . PRO A 1 372 ? 11.781 0.466 44.268 1.00 43.94 372 PRO A CA 1
ATOM 2991 C C . PRO A 1 372 ? 12.070 1.636 45.219 1.00 43.94 372 PRO A C 1
ATOM 2993 O O . PRO A 1 372 ? 11.297 1.948 46.119 1.00 43.94 372 PRO A O 1
ATOM 2996 N N . MET A 1 373 ? 13.225 2.279 45.052 1.00 39.25 373 MET A N 1
ATOM 2997 C CA . MET A 1 373 ? 13.547 3.546 45.702 1.00 39.25 373 MET A CA 1
ATOM 2998 C C . MET A 1 373 ? 13.062 4.687 44.810 1.00 39.25 373 MET A C 1
ATOM 3000 O O . MET A 1 373 ? 13.727 5.034 43.844 1.00 39.25 373 MET A O 1
ATOM 3004 N N . GLY A 1 374 ? 11.880 5.213 45.150 1.00 40.16 374 GLY A N 1
ATOM 3005 C CA . GLY A 1 374 ? 11.294 6.563 44.990 1.00 40.16 374 GLY A CA 1
ATOM 3006 C C . GLY A 1 374 ? 11.765 7.619 43.969 1.00 40.16 374 GLY A C 1
ATOM 3007 O O . GLY A 1 374 ? 11.260 8.736 44.034 1.00 40.16 374 GLY A O 1
ATOM 3008 N N . ARG A 1 375 ? 12.684 7.351 43.041 1.00 38.38 375 ARG A N 1
ATOM 3009 C CA . ARG A 1 375 ? 13.127 8.264 41.974 1.00 38.38 375 ARG A CA 1
ATOM 3010 C C . ARG A 1 375 ? 13.541 7.455 40.742 1.00 38.38 375 ARG A C 1
ATOM 3012 O O . ARG A 1 375 ? 14.714 7.379 40.404 1.00 38.38 375 ARG A O 1
ATOM 3019 N N . VAL A 1 376 ? 12.567 6.846 40.071 1.00 41.72 376 VAL A N 1
ATOM 3020 C CA . VAL A 1 376 ? 12.764 6.157 38.779 1.00 41.72 376 VAL A CA 1
ATOM 3021 C C . VAL A 1 376 ? 11.830 6.763 37.728 1.00 41.72 376 VAL A C 1
ATOM 3023 O O . VAL A 1 376 ? 11.173 6.050 36.989 1.00 41.72 376 VAL A O 1
ATOM 3026 N N . HIS A 1 377 ? 11.687 8.091 37.691 1.00 44.03 377 HIS A N 1
ATOM 3027 C CA . HIS A 1 377 ? 10.770 8.727 36.733 1.00 44.03 377 HIS A CA 1
ATOM 3028 C C . HIS A 1 377 ? 11.401 9.001 35.361 1.00 44.03 377 HIS A C 1
ATOM 3030 O O . HIS A 1 377 ? 10.669 9.111 34.388 1.00 44.03 377 HIS A O 1
ATOM 3036 N N . GLU A 1 378 ? 12.732 9.076 35.266 1.00 39.78 378 GLU A N 1
ATOM 3037 C CA . GLU A 1 378 ? 13.436 9.391 34.008 1.00 39.78 378 GLU A CA 1
ATOM 3038 C C . GLU A 1 378 ? 14.013 8.154 33.298 1.00 39.78 378 GLU A C 1
ATOM 3040 O O . GLU A 1 378 ? 14.159 8.154 32.081 1.00 39.78 378 GLU A O 1
ATOM 3045 N N . THR A 1 379 ? 14.309 7.073 34.031 1.00 43.03 379 THR A N 1
ATOM 3046 C CA . THR A 1 379 ? 14.891 5.837 33.472 1.00 43.03 379 THR A CA 1
ATOM 3047 C C . THR A 1 379 ? 13.877 4.709 33.258 1.00 43.03 379 THR A C 1
ATOM 3049 O O . THR A 1 379 ? 14.133 3.826 32.442 1.00 43.03 379 THR A O 1
ATOM 3052 N N . ALA A 1 380 ? 12.712 4.738 33.922 1.00 47.66 380 ALA A N 1
ATOM 3053 C CA . ALA A 1 380 ? 11.636 3.754 33.726 1.00 47.66 380 ALA A CA 1
ATOM 3054 C C . ALA A 1 380 ? 10.832 3.973 32.435 1.00 47.66 380 ALA A C 1
ATOM 3056 O O . ALA A 1 380 ? 10.182 3.059 31.938 1.00 47.66 380 ALA A O 1
ATOM 3057 N N . THR A 1 381 ? 10.881 5.172 31.861 1.00 56.12 381 THR A N 1
ATOM 3058 C CA . THR A 1 381 ? 10.062 5.537 30.700 1.00 56.12 381 THR A CA 1
ATOM 3059 C C . THR A 1 381 ? 10.468 4.744 29.456 1.00 56.12 381 THR A C 1
ATOM 3061 O O . THR A 1 381 ? 9.614 4.301 28.694 1.00 56.12 381 THR A O 1
ATOM 3064 N N . LEU A 1 382 ? 11.770 4.492 29.275 1.00 57.66 382 LEU A N 1
ATOM 3065 C CA . LEU A 1 382 ? 12.315 3.797 28.104 1.00 57.66 382 LEU A CA 1
ATOM 3066 C C . LEU A 1 382 ? 11.885 2.315 28.016 1.00 57.66 382 LEU A C 1
ATOM 3068 O O . LEU A 1 382 ? 11.376 1.931 26.960 1.00 57.66 382 LEU A O 1
ATOM 3072 N N . PRO A 1 383 ? 12.024 1.476 29.068 1.00 55.16 383 PRO A N 1
ATOM 3073 C CA . PRO A 1 383 ? 11.536 0.094 29.036 1.00 55.16 383 PRO A CA 1
ATOM 3074 C C . PRO A 1 383 ? 10.015 -0.015 28.876 1.00 55.16 383 PRO A C 1
ATOM 3076 O O . PRO A 1 383 ? 9.555 -0.837 28.085 1.00 55.16 383 PRO A O 1
ATOM 3079 N N . THR A 1 384 ? 9.234 0.842 29.546 1.00 59.16 384 THR A N 1
ATOM 3080 C CA . THR A 1 384 ? 7.766 0.860 29.418 1.00 59.16 384 THR A CA 1
ATOM 3081 C C . THR A 1 384 ? 7.336 1.202 27.991 1.00 59.16 384 THR A C 1
ATOM 3083 O O . THR A 1 384 ? 6.503 0.507 27.406 1.00 59.16 384 THR A O 1
ATOM 3086 N N . LEU A 1 385 ? 7.958 2.215 27.377 1.00 61.59 385 LEU A N 1
ATOM 3087 C CA . LEU A 1 385 ? 7.731 2.561 25.971 1.00 61.59 385 LEU A CA 1
ATOM 3088 C C . LEU A 1 385 ? 8.159 1.439 25.026 1.00 61.59 385 LEU A C 1
ATOM 3090 O O . LEU A 1 385 ? 7.491 1.201 24.021 1.00 61.59 385 LEU A O 1
ATOM 3094 N N . HIS A 1 386 ? 9.252 0.740 25.340 1.00 67.12 386 HIS A N 1
ATOM 3095 C CA . HIS A 1 386 ? 9.722 -0.396 24.555 1.00 67.12 386 HIS A CA 1
ATOM 3096 C C . HIS A 1 386 ? 8.731 -1.570 24.614 1.00 67.12 386 HIS A C 1
ATOM 3098 O O . HIS A 1 386 ? 8.364 -2.106 23.567 1.00 67.12 386 HIS A O 1
ATOM 3104 N N . GLY A 1 387 ? 8.231 -1.915 25.805 1.00 69.88 387 GLY A N 1
ATOM 3105 C CA . GLY A 1 387 ? 7.208 -2.946 25.999 1.00 69.88 387 GLY A CA 1
ATOM 3106 C C . GLY A 1 387 ? 5.885 -2.602 25.308 1.00 69.88 387 GLY A C 1
ATOM 3107 O O . GLY A 1 387 ? 5.366 -3.412 24.539 1.00 69.88 387 GLY A O 1
ATOM 3108 N N . ALA A 1 388 ? 5.390 -1.373 25.480 1.00 75.00 388 ALA A N 1
ATOM 3109 C CA . ALA A 1 388 ? 4.178 -0.897 24.810 1.00 75.00 388 ALA A CA 1
ATOM 3110 C C . ALA A 1 388 ? 4.328 -0.883 23.277 1.00 75.00 388 ALA A C 1
ATOM 3112 O O . ALA A 1 388 ? 3.426 -1.287 22.543 1.00 75.00 388 ALA A O 1
ATOM 3113 N N . ASN A 1 389 ? 5.493 -0.474 22.767 1.00 81.12 389 ASN A N 1
ATOM 3114 C CA . ASN A 1 389 ? 5.795 -0.516 21.338 1.00 81.12 389 ASN A CA 1
ATOM 3115 C C . ASN A 1 389 ? 5.851 -1.952 20.795 1.00 81.12 389 ASN A C 1
ATOM 3117 O O . ASN A 1 389 ? 5.373 -2.196 19.689 1.00 81.12 389 ASN A O 1
ATOM 3121 N N . ASN A 1 390 ? 6.404 -2.901 21.556 1.00 79.19 390 ASN A N 1
ATOM 3122 C CA . ASN A 1 390 ? 6.418 -4.313 21.172 1.00 79.19 390 ASN A CA 1
ATOM 3123 C C . ASN A 1 390 ? 4.996 -4.882 21.105 1.00 79.19 390 ASN A C 1
ATOM 3125 O O . ASN A 1 390 ? 4.667 -5.559 20.134 1.00 79.19 390 ASN A O 1
ATOM 3129 N N . PHE A 1 391 ? 4.127 -4.528 22.058 1.00 83.81 391 PHE A N 1
ATOM 3130 C CA . PHE A 1 391 ? 2.711 -4.892 22.001 1.00 83.81 391 PHE A CA 1
ATOM 3131 C C . PHE A 1 391 ? 2.028 -4.337 20.741 1.00 83.81 391 PHE A C 1
ATOM 3133 O O . PHE A 1 391 ? 1.420 -5.094 19.987 1.00 83.81 391 PHE A O 1
ATOM 3140 N N . LEU A 1 392 ? 2.177 -3.034 20.463 1.00 86.81 392 LEU A N 1
ATOM 3141 C CA . LEU A 1 392 ? 1.569 -2.391 19.289 1.00 86.81 392 LEU A CA 1
ATOM 3142 C C . LEU A 1 392 ? 2.036 -2.998 17.960 1.00 86.81 392 LEU A C 1
ATOM 3144 O O . LEU A 1 392 ? 1.232 -3.150 17.042 1.00 86.81 392 LEU A O 1
ATOM 3148 N N . ARG A 1 393 ? 3.318 -3.368 17.857 1.00 86.38 393 ARG A N 1
ATOM 3149 C CA . ARG A 1 393 ? 3.894 -3.997 16.656 1.00 86.38 393 ARG A CA 1
ATOM 3150 C C . ARG A 1 393 ? 3.323 -5.383 16.364 1.00 86.38 393 ARG A C 1
ATOM 3152 O O . ARG A 1 393 ? 3.361 -5.796 15.207 1.00 86.38 393 ARG A O 1
ATOM 3159 N N . ASN A 1 394 ? 2.804 -6.057 17.387 1.00 86.75 394 ASN A N 1
ATOM 3160 C CA . ASN A 1 394 ? 2.191 -7.378 17.280 1.00 86.75 394 ASN A CA 1
ATOM 3161 C C . ASN A 1 394 ? 0.673 -7.308 17.052 1.00 86.75 394 ASN A C 1
ATOM 3163 O O . ASN A 1 394 ? 0.021 -8.341 16.934 1.00 86.75 394 ASN A O 1
ATOM 3167 N N . ILE A 1 395 ? 0.087 -6.107 16.972 1.00 90.06 395 ILE A N 1
ATOM 3168 C CA . ILE A 1 395 ? -1.292 -5.955 16.509 1.00 90.06 395 ILE A CA 1
ATOM 3169 C C . ILE A 1 395 ? -1.305 -6.175 14.998 1.00 90.06 395 ILE A C 1
ATOM 3171 O O . ILE A 1 395 ? -0.710 -5.406 14.239 1.00 90.06 395 ILE A O 1
ATOM 3175 N N . ALA A 1 396 ? -2.038 -7.189 14.555 1.00 91.94 396 ALA A N 1
ATOM 3176 C CA . ALA A 1 396 ? -2.301 -7.422 13.148 1.00 91.94 396 ALA A CA 1
ATOM 3177 C C . ALA A 1 396 ? -3.748 -7.031 12.843 1.00 91.94 396 ALA A C 1
ATOM 3179 O O . ALA A 1 396 ? -4.694 -7.537 13.443 1.00 91.94 396 ALA A O 1
ATOM 3180 N N . MET A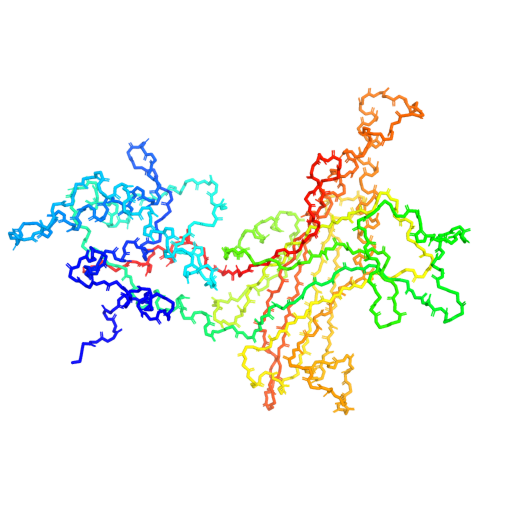 1 397 ? -3.937 -6.093 11.919 1.00 94.12 397 MET A N 1
ATOM 3181 C CA . MET A 1 397 ? -5.259 -5.584 11.569 1.00 94.12 397 MET A CA 1
ATOM 3182 C C . MET A 1 397 ? -5.344 -5.317 10.073 1.00 94.12 397 MET A C 1
ATOM 3184 O O . MET A 1 397 ? -4.457 -4.697 9.485 1.00 94.12 397 MET A O 1
ATOM 3188 N N . TYR A 1 398 ? -6.449 -5.743 9.465 1.00 96.12 398 TYR A N 1
ATOM 3189 C CA . TYR A 1 398 ? -6.803 -5.334 8.114 1.00 96.12 398 TYR A CA 1
ATOM 3190 C C . TYR A 1 398 ? -8.293 -5.032 7.982 1.00 96.12 398 TYR A C 1
ATOM 3192 O O . TYR A 1 398 ? -9.136 -5.559 8.714 1.00 96.12 398 TYR A O 1
ATOM 3200 N N . GLN A 1 399 ? -8.617 -4.160 7.035 1.00 95.38 399 GLN A N 1
ATOM 3201 C CA . GLN A 1 399 ? -9.981 -3.766 6.714 1.00 95.38 399 GLN A CA 1
ATOM 3202 C C . GLN A 1 399 ? -10.247 -3.995 5.235 1.00 95.38 399 GLN A C 1
ATOM 3204 O O . GLN A 1 399 ? -9.503 -3.517 4.386 1.00 95.38 399 GLN A O 1
ATOM 3209 N N . GLU A 1 400 ? -11.315 -4.713 4.919 1.00 96.06 400 GLU A N 1
ATOM 3210 C CA . GLU A 1 400 ? -11.742 -4.944 3.545 1.00 96.06 400 GLU A CA 1
ATOM 3211 C C . GLU A 1 400 ? -12.880 -3.994 3.185 1.00 96.06 400 GLU A C 1
ATOM 3213 O O . GLU A 1 400 ? -13.918 -3.975 3.856 1.00 96.06 400 GLU A O 1
ATOM 3218 N N . LEU A 1 401 ? -12.707 -3.252 2.095 1.00 94.81 401 LEU A N 1
ATOM 3219 C CA . LEU A 1 401 ? -13.741 -2.419 1.497 1.00 94.81 401 LEU A CA 1
ATOM 3220 C C . LEU A 1 401 ? -14.421 -3.188 0.375 1.00 94.81 401 LEU A C 1
ATOM 3222 O O . LEU A 1 401 ? -13.779 -3.612 -0.587 1.00 94.81 401 LEU A O 1
ATOM 3226 N N . TRP A 1 402 ? -15.733 -3.332 0.484 1.00 94.75 402 TRP A N 1
ATOM 3227 C CA . TRP A 1 402 ? -16.557 -4.012 -0.503 1.00 94.75 402 TRP A CA 1
ATOM 3228 C C . TRP A 1 402 ? -17.568 -3.038 -1.078 1.00 94.75 40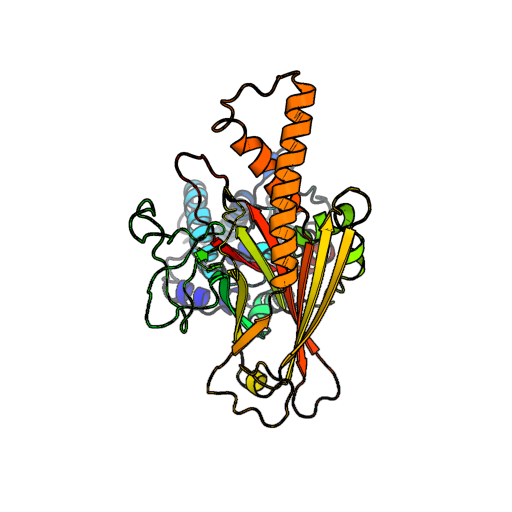2 TRP A C 1
ATOM 3230 O O . TRP A 1 402 ? -18.169 -2.263 -0.333 1.00 94.75 402 TRP A O 1
ATOM 3240 N N . SER A 1 403 ? -17.789 -3.126 -2.384 1.00 92.94 403 SER A N 1
ATOM 3241 C CA . SER A 1 403 ? -18.810 -2.358 -3.080 1.00 92.94 403 SER A CA 1
ATOM 3242 C C . SER A 1 403 ? -19.842 -3.279 -3.723 1.00 92.94 403 SER A C 1
ATOM 3244 O O . SER A 1 403 ? -19.570 -4.439 -4.046 1.00 92.94 403 SER A O 1
ATOM 3246 N N . PHE A 1 404 ? -21.047 -2.754 -3.886 1.00 91.75 404 PHE A N 1
ATOM 3247 C CA . PHE A 1 404 ? -22.164 -3.426 -4.527 1.00 91.75 404 PHE A CA 1
ATOM 3248 C C . PHE A 1 404 ? -22.806 -2.447 -5.506 1.00 91.75 404 PHE A C 1
ATOM 3250 O O . PHE A 1 404 ? -23.397 -1.446 -5.092 1.00 91.75 404 PHE A O 1
ATOM 3257 N N . ALA A 1 405 ? -22.630 -2.714 -6.799 1.00 90.06 405 ALA A N 1
ATOM 3258 C CA . ALA A 1 405 ? -23.137 -1.859 -7.864 1.00 90.06 405 ALA A CA 1
ATOM 3259 C C . ALA A 1 405 ? -24.671 -1.940 -7.972 1.00 90.06 405 ALA A C 1
ATOM 3261 O O . ALA A 1 405 ? -25.238 -3.008 -7.706 1.00 90.06 405 ALA A O 1
ATOM 3262 N N . PRO A 1 406 ? -25.353 -0.869 -8.414 1.00 85.88 406 PRO A N 1
ATOM 3263 C CA . PRO A 1 406 ? -26.767 -0.941 -8.774 1.00 85.88 406 PRO A CA 1
ATOM 3264 C C . PRO A 1 406 ? -27.017 -2.048 -9.807 1.00 85.88 406 PRO A C 1
ATOM 3266 O O . PRO A 1 406 ? -26.327 -2.125 -10.820 1.00 85.88 406 PRO A O 1
ATOM 3269 N N . GLY A 1 407 ? -27.980 -2.932 -9.543 1.00 84.62 407 GLY A N 1
ATOM 3270 C CA . GLY A 1 407 ? -28.299 -4.064 -10.423 1.00 84.62 407 GLY A CA 1
ATOM 3271 C C . GLY A 1 407 ? -27.327 -5.252 -10.354 1.00 84.62 407 GLY A C 1
ATOM 3272 O O . GLY A 1 407 ? -27.588 -6.273 -10.987 1.00 84.62 407 GLY A O 1
ATOM 3273 N N . SER A 1 408 ? -26.244 -5.168 -9.571 1.00 90.00 408 SER A N 1
ATOM 3274 C CA . SER A 1 408 ? -25.412 -6.337 -9.256 1.00 90.00 408 SER A CA 1
ATOM 3275 C C . SER A 1 408 ? -26.155 -7.291 -8.319 1.00 90.00 408 SER A C 1
ATOM 3277 O O . SER A 1 408 ? -27.024 -6.881 -7.552 1.00 90.00 408 SER A O 1
ATOM 3279 N N . SER A 1 409 ? -25.779 -8.567 -8.342 1.00 91.00 409 SER A N 1
ATOM 3280 C CA . SER A 1 409 ? -26.196 -9.576 -7.359 1.00 91.00 409 SER A CA 1
ATOM 3281 C C . SER A 1 409 ? -25.084 -9.938 -6.367 1.00 91.00 409 SER A C 1
ATOM 3283 O O . SER A 1 409 ? -25.320 -10.693 -5.424 1.00 91.00 409 SER A O 1
ATOM 3285 N N . VAL A 1 410 ? -23.871 -9.402 -6.549 1.00 93.88 410 VAL A N 1
ATOM 3286 C CA . VAL A 1 410 ? -22.669 -9.820 -5.812 1.00 93.88 410 VAL A CA 1
ATOM 3287 C C . VAL A 1 410 ? -21.902 -8.616 -5.262 1.00 93.88 410 VAL A C 1
ATOM 3289 O O . VAL A 1 410 ? -21.792 -7.571 -5.907 1.00 93.88 410 VAL A O 1
ATOM 3292 N N . TRP A 1 411 ? -21.350 -8.784 -4.057 1.00 93.88 411 TRP A N 1
ATOM 3293 C CA . TRP A 1 411 ? -20.390 -7.858 -3.453 1.00 93.88 411 TRP A CA 1
ATOM 3294 C C . TRP A 1 411 ? -18.996 -8.076 -4.037 1.00 93.88 411 TRP A C 1
ATOM 3296 O O . TRP A 1 411 ? -18.481 -9.192 -4.005 1.00 93.88 411 TRP A O 1
ATOM 3306 N N . ILE A 1 412 ? -18.353 -7.002 -4.484 1.00 94.50 412 ILE A N 1
ATOM 3307 C CA . ILE A 1 412 ? -16.999 -7.037 -5.042 1.00 94.50 412 ILE A CA 1
ATOM 3308 C C . ILE A 1 412 ? -16.051 -6.344 -4.067 1.00 94.50 412 ILE A C 1
ATOM 3310 O O . ILE A 1 412 ? -16.305 -5.216 -3.637 1.00 94.50 412 ILE A O 1
ATOM 3314 N N . ARG A 1 413 ? -14.952 -7.010 -3.704 1.00 95.44 413 ARG A N 1
ATOM 3315 C CA . ARG A 1 413 ? -13.925 -6.427 -2.836 1.00 95.44 413 ARG A CA 1
ATOM 3316 C C . ARG A 1 413 ? -13.092 -5.434 -3.634 1.00 95.44 413 ARG A C 1
ATOM 3318 O O . ARG A 1 413 ? -12.414 -5.822 -4.572 1.00 95.44 413 ARG A O 1
ATOM 3325 N N . GLN A 1 414 ? -13.132 -4.169 -3.243 1.00 95.12 414 GLN A N 1
ATOM 3326 C CA . GLN A 1 414 ? -12.437 -3.088 -3.936 1.00 95.12 414 GLN A CA 1
ATOM 3327 C C . GLN A 1 414 ? -11.048 -2.839 -3.356 1.00 95.12 414 GLN A C 1
ATOM 3329 O O . GLN A 1 414 ? -10.107 -2.599 -4.108 1.00 95.12 414 GLN A O 1
ATOM 3334 N N . ALA A 1 415 ? -10.897 -2.915 -2.031 1.00 96.00 415 ALA A N 1
ATOM 3335 C CA . ALA A 1 415 ? -9.611 -2.670 -1.390 1.00 96.00 415 ALA A CA 1
ATOM 3336 C C . ALA A 1 415 ? -9.410 -3.463 -0.094 1.00 96.00 415 ALA A C 1
ATOM 3338 O O . ALA A 1 415 ? -10.381 -3.812 0.583 1.00 96.00 415 ALA A O 1
ATOM 3339 N N . ILE A 1 416 ? -8.147 -3.684 0.270 1.00 97.12 416 ILE A N 1
ATOM 3340 C CA . ILE A 1 416 ? -7.708 -4.146 1.589 1.00 97.12 416 ILE A CA 1
ATOM 3341 C C . ILE A 1 416 ? -6.739 -3.110 2.160 1.00 97.12 416 ILE A C 1
ATOM 3343 O O . ILE A 1 416 ? -5.718 -2.796 1.549 1.00 97.12 416 ILE A O 1
ATOM 3347 N N . ILE A 1 417 ? -7.063 -2.593 3.342 1.00 96.75 417 ILE A N 1
ATOM 3348 C CA . ILE A 1 417 ? -6.240 -1.653 4.100 1.00 96.75 417 ILE A CA 1
ATOM 3349 C C . ILE A 1 417 ? -5.582 -2.420 5.243 1.00 96.75 417 ILE A C 1
ATOM 3351 O O . ILE A 1 417 ? -6.262 -2.849 6.175 1.00 96.75 417 ILE A O 1
ATOM 3355 N N . PHE A 1 418 ? -4.271 -2.596 5.167 1.00 96.62 418 PHE A N 1
ATOM 3356 C CA . PHE A 1 418 ? -3.441 -3.190 6.205 1.00 96.62 418 PHE A CA 1
ATOM 3357 C C . PHE A 1 418 ? -2.968 -2.113 7.170 1.00 96.62 418 PHE A C 1
ATOM 3359 O O . PHE A 1 418 ? -2.557 -1.039 6.739 1.00 96.62 418 PHE A O 1
ATOM 3366 N N . TRP A 1 419 ? -2.985 -2.410 8.463 1.00 94.38 419 TRP A N 1
ATOM 3367 C CA . TRP A 1 419 ? -2.541 -1.482 9.493 1.00 94.38 419 TRP A CA 1
ATOM 3368 C C . TRP A 1 419 ? -1.290 -1.989 10.199 1.00 94.38 419 TRP A C 1
ATOM 3370 O O . TRP A 1 419 ? -1.213 -3.155 10.591 1.00 94.38 419 TRP A O 1
ATOM 3380 N N . ARG A 1 420 ? -0.335 -1.083 10.408 1.00 92.06 420 ARG A N 1
ATOM 3381 C CA . ARG A 1 420 ? 0.815 -1.272 11.292 1.00 92.06 420 ARG A CA 1
ATOM 3382 C C . ARG A 1 420 ? 0.852 -0.157 12.315 1.00 92.06 420 ARG A C 1
ATOM 3384 O O . ARG A 1 420 ? 0.767 1.016 11.958 1.00 92.06 420 ARG A O 1
ATOM 3391 N N . PHE A 1 421 ? 1.053 -0.528 13.570 1.00 90.12 421 PHE A N 1
ATOM 3392 C CA . PHE A 1 421 ? 1.148 0.420 14.667 1.00 90.12 421 PHE A CA 1
ATOM 3393 C C . PHE A 1 421 ? 2.539 0.371 15.290 1.00 90.12 421 PHE A C 1
ATOM 3395 O O . PHE A 1 421 ? 3.136 -0.694 15.458 1.00 90.12 421 PHE A O 1
ATOM 3402 N N . LYS A 1 422 ? 3.063 1.542 15.639 1.00 86.69 422 LYS A N 1
ATOM 3403 C CA . LYS A 1 422 ? 4.260 1.681 16.473 1.00 86.69 422 LYS A CA 1
ATOM 3404 C C . LYS A 1 422 ? 4.082 2.848 17.429 1.00 86.69 422 LYS A C 1
ATOM 3406 O O . LYS A 1 422 ? 3.350 3.783 17.120 1.00 86.69 422 LYS A O 1
ATOM 3411 N N . SER A 1 423 ? 4.772 2.813 18.559 1.00 81.25 423 SER A N 1
ATOM 3412 C CA . SER A 1 423 ? 4.882 3.981 19.433 1.00 81.25 423 SER A CA 1
ATOM 3413 C C . SER A 1 423 ? 5.958 4.930 18.899 1.00 81.25 423 SER A C 1
ATOM 3415 O O . SER A 1 423 ? 6.977 4.482 18.359 1.00 81.25 423 SER A O 1
ATOM 3417 N N . THR A 1 424 ? 5.758 6.238 19.040 1.00 73.12 424 THR A N 1
ATOM 3418 C CA . THR A 1 424 ? 6.842 7.210 18.869 1.00 73.12 424 THR A CA 1
ATOM 3419 C C . THR A 1 424 ? 7.802 7.122 20.059 1.00 73.12 424 THR A C 1
ATOM 3421 O O . THR A 1 424 ? 7.339 7.156 21.199 1.00 73.12 424 THR A O 1
ATOM 3424 N N . PRO A 1 425 ? 9.126 7.040 19.841 1.00 61.78 425 PRO A N 1
ATOM 3425 C CA . PRO A 1 425 ? 10.086 7.068 20.938 1.00 61.78 425 PRO A CA 1
ATOM 3426 C C . PRO A 1 425 ? 9.996 8.416 21.667 1.00 61.78 425 PRO A C 1
ATOM 3428 O O . PRO A 1 425 ? 10.347 9.453 21.106 1.00 61.78 425 PRO A O 1
ATOM 3431 N N . GLN A 1 426 ? 9.501 8.405 22.905 1.00 53.94 426 GLN A N 1
ATOM 3432 C CA . GLN A 1 426 ? 9.517 9.576 23.784 1.00 53.94 426 GLN A CA 1
ATOM 3433 C C . GLN A 1 426 ? 10.865 9.645 24.513 1.00 53.94 426 GLN A C 1
ATOM 3435 O O . GLN A 1 426 ? 11.485 8.616 24.779 1.00 53.94 426 GLN A O 1
ATOM 3440 N N . GLY A 1 427 ? 11.343 10.860 24.797 1.00 48.88 427 GLY A N 1
ATOM 3441 C CA . GLY A 1 427 ? 12.621 11.090 25.488 1.00 48.88 427 GLY A CA 1
ATOM 3442 C C . GLY A 1 427 ? 13.853 11.250 24.586 1.00 48.88 427 GLY A C 1
ATOM 3443 O O . GLY A 1 427 ? 14.954 11.430 25.100 1.00 48.88 427 GLY A O 1
ATOM 3444 N N . LEU A 1 428 ? 13.704 11.228 23.254 1.00 49.84 428 LEU A N 1
ATOM 3445 C CA . LEU A 1 428 ? 14.777 11.641 22.340 1.00 49.84 428 LEU A CA 1
ATOM 3446 C C . LEU A 1 428 ? 14.859 13.179 22.245 1.00 49.84 428 LEU A C 1
ATOM 3448 O O . LEU A 1 428 ? 13.817 13.832 22.308 1.00 49.84 428 LEU A O 1
ATOM 3452 N N . PRO A 1 429 ? 16.053 13.768 22.012 1.00 44.38 429 PRO A N 1
ATOM 3453 C CA . PRO A 1 429 ? 16.234 15.223 21.877 1.00 44.38 429 PRO A CA 1
ATOM 3454 C C . PRO A 1 429 ? 15.369 15.861 20.778 1.00 44.38 429 PRO A C 1
ATOM 3456 O O . PRO A 1 429 ? 15.074 17.051 20.829 1.00 44.38 429 PRO A O 1
ATOM 3459 N N . GLN A 1 430 ? 14.965 15.062 19.786 1.00 50.84 430 GLN A N 1
ATOM 3460 C CA . GLN A 1 430 ? 13.988 15.404 18.757 1.00 50.84 430 GLN A CA 1
ATOM 3461 C C . GLN A 1 430 ? 12.982 14.248 18.635 1.00 50.84 430 GLN A C 1
ATOM 3463 O O . GLN A 1 430 ? 13.253 13.278 17.919 1.00 50.84 430 GLN A O 1
ATOM 3468 N N . PRO A 1 431 ? 11.846 14.286 19.351 1.00 54.12 431 PRO A N 1
ATOM 3469 C CA . PRO A 1 431 ? 10.810 13.277 19.190 1.00 54.12 431 PRO A CA 1
ATOM 3470 C C . PRO A 1 431 ? 10.219 13.382 17.778 1.00 54.12 431 PRO A C 1
ATOM 3472 O O . PRO A 1 431 ? 9.765 14.445 17.354 1.00 54.12 431 PRO A O 1
ATOM 3475 N N . LEU A 1 432 ? 10.236 12.274 17.032 1.00 57.72 432 LEU A N 1
ATOM 3476 C CA . LEU A 1 432 ? 9.560 12.194 15.736 1.00 57.72 432 LEU A CA 1
ATOM 3477 C C . LEU A 1 432 ? 8.054 12.419 15.945 1.00 57.72 432 LEU A C 1
ATOM 3479 O O . LEU A 1 432 ? 7.463 11.746 16.796 1.00 57.72 432 LEU A O 1
ATOM 3483 N N . PRO A 1 433 ? 7.413 13.322 15.182 1.00 65.31 433 PRO A N 1
ATOM 3484 C CA . PRO A 1 433 ? 5.997 13.593 15.353 1.00 65.31 433 PRO A CA 1
ATOM 3485 C C . PRO A 1 433 ? 5.174 12.359 14.984 1.00 65.31 433 PRO A C 1
ATOM 3487 O O . PRO A 1 433 ? 5.414 11.693 13.969 1.00 65.31 433 PRO A O 1
ATOM 3490 N N . ALA A 1 434 ? 4.169 12.073 15.806 1.00 75.81 434 ALA A N 1
ATOM 3491 C CA . ALA A 1 434 ? 3.210 11.029 15.514 1.00 75.81 434 ALA A CA 1
ATOM 3492 C C . ALA A 1 434 ? 2.469 11.336 14.212 1.00 75.81 434 ALA A C 1
ATOM 3494 O O . ALA A 1 434 ? 1.899 12.412 14.033 1.00 75.81 434 ALA A O 1
ATOM 3495 N N . SER A 1 435 ? 2.507 10.384 13.292 1.00 84.06 435 SER A N 1
ATOM 3496 C CA . SER A 1 435 ? 2.063 10.550 11.914 1.00 84.06 435 SER A CA 1
ATOM 3497 C C . SER A 1 435 ? 1.650 9.208 11.335 1.00 84.06 435 SER A C 1
ATOM 3499 O O . SER A 1 435 ? 2.070 8.149 11.815 1.00 84.06 435 SER A O 1
ATOM 3501 N N . THR A 1 436 ? 0.821 9.260 10.298 1.00 88.56 436 THR A N 1
ATOM 3502 C CA . THR A 1 436 ? 0.482 8.082 9.507 1.00 88.56 436 THR A CA 1
ATOM 3503 C C . THR A 1 436 ? 1.163 8.195 8.156 1.00 88.56 436 THR A C 1
ATOM 3505 O O . THR A 1 436 ? 0.972 9.177 7.436 1.00 88.56 436 THR A O 1
ATOM 3508 N N . THR A 1 437 ? 1.948 7.186 7.795 1.00 91.75 437 THR A N 1
ATOM 3509 C CA . THR A 1 437 ? 2.374 7.011 6.411 1.00 91.75 437 THR A CA 1
ATOM 3510 C C . THR A 1 437 ? 1.470 6.013 5.707 1.00 91.75 437 THR A C 1
ATOM 3512 O O . THR A 1 437 ? 0.886 5.132 6.341 1.00 91.75 437 THR A O 1
ATOM 3515 N N . TRP A 1 438 ? 1.338 6.148 4.393 1.00 94.25 438 TRP A N 1
ATOM 3516 C CA . TRP A 1 438 ? 0.622 5.184 3.574 1.00 94.25 438 TRP A CA 1
ATOM 3517 C C . TRP A 1 438 ? 1.378 4.852 2.298 1.00 94.25 438 TRP A C 1
ATOM 3519 O O . TRP A 1 438 ? 2.067 5.704 1.738 1.00 94.25 438 TRP A O 1
ATOM 3529 N N . ARG A 1 439 ? 1.216 3.625 1.810 1.00 94.19 439 ARG A N 1
ATOM 3530 C CA . ARG A 1 439 ? 1.765 3.196 0.518 1.00 94.19 439 ARG A CA 1
ATOM 3531 C C . ARG A 1 439 ? 0.896 2.155 -0.155 1.00 94.19 439 ARG A C 1
ATOM 3533 O O . ARG A 1 439 ? 0.118 1.458 0.494 1.00 94.19 439 ARG A O 1
ATOM 3540 N N . TRP A 1 440 ? 1.069 2.037 -1.465 1.00 95.12 440 TRP A N 1
ATOM 3541 C CA . TRP A 1 440 ? 0.523 0.922 -2.225 1.00 95.12 440 TRP A CA 1
ATOM 3542 C C . TRP A 1 440 ? 1.230 -0.375 -1.856 1.00 95.12 440 TRP A C 1
ATOM 3544 O O . TRP A 1 440 ? 2.453 -0.401 -1.717 1.00 95.12 440 TRP A O 1
ATOM 3554 N N . LEU A 1 441 ? 0.458 -1.447 -1.754 1.00 94.06 441 LEU A N 1
ATOM 3555 C CA . LEU A 1 441 ? 0.986 -2.799 -1.730 1.00 94.06 441 LEU A CA 1
ATOM 3556 C C . LEU A 1 441 ? 0.644 -3.491 -3.050 1.00 94.06 441 LEU A C 1
ATOM 3558 O O . LEU A 1 441 ? -0.376 -3.175 -3.668 1.00 94.06 441 LEU A O 1
ATOM 3562 N N . SER A 1 442 ? 1.479 -4.437 -3.464 1.00 91.62 442 SER A N 1
ATOM 3563 C CA . SER A 1 442 ? 1.145 -5.372 -4.539 1.00 91.62 442 SER A CA 1
ATOM 3564 C C . SER A 1 442 ? 1.371 -6.812 -4.093 1.00 91.62 442 SER A C 1
ATOM 3566 O O . SER A 1 442 ? 2.181 -7.071 -3.201 1.00 91.62 442 SER A O 1
ATOM 3568 N N . ILE A 1 443 ? 0.639 -7.752 -4.688 1.00 90.25 443 ILE A N 1
ATOM 3569 C CA . ILE A 1 443 ? 0.922 -9.184 -4.545 1.00 90.25 443 ILE A CA 1
ATOM 3570 C C . ILE A 1 443 ? 2.166 -9.598 -5.329 1.00 90.25 443 ILE A C 1
ATOM 3572 O O . ILE A 1 443 ? 2.672 -10.687 -5.093 1.00 90.25 443 ILE A O 1
ATOM 3576 N N . TYR A 1 444 ? 2.629 -8.775 -6.273 1.00 84.75 444 TYR A N 1
ATOM 3577 C CA . TYR A 1 444 ? 3.822 -9.069 -7.045 1.00 84.75 444 TYR A CA 1
ATOM 3578 C C . TYR A 1 444 ? 5.045 -8.831 -6.173 1.00 84.75 444 TYR A C 1
ATOM 3580 O O . TYR A 1 444 ? 5.282 -7.733 -5.676 1.00 84.75 444 TYR A O 1
ATOM 3588 N N . ASP A 1 445 ? 5.813 -9.891 -5.993 1.00 80.19 445 ASP A N 1
ATOM 3589 C CA . ASP A 1 445 ? 7.130 -9.807 -5.402 1.00 80.19 445 ASP A CA 1
ATOM 3590 C C . ASP A 1 445 ? 8.148 -9.838 -6.545 1.00 80.19 445 ASP A C 1
ATOM 3592 O O . ASP A 1 445 ? 8.065 -10.735 -7.397 1.00 80.19 445 ASP A O 1
ATOM 3596 N N . PRO A 1 446 ? 9.097 -8.893 -6.598 1.00 74.25 446 PRO A N 1
ATOM 3597 C CA . PRO A 1 446 ? 10.143 -8.940 -7.608 1.00 74.25 446 PRO A CA 1
ATOM 3598 C C . PRO A 1 446 ? 10.982 -10.220 -7.540 1.00 74.25 446 PRO A C 1
ATOM 3600 O O . PRO A 1 446 ? 11.570 -10.612 -8.541 1.00 74.25 446 PRO A O 1
ATOM 3603 N N . LEU A 1 447 ? 11.009 -10.893 -6.385 1.00 74.00 447 LEU A N 1
ATOM 3604 C CA . LEU A 1 447 ? 11.775 -12.120 -6.176 1.00 74.00 447 LEU A CA 1
ATOM 3605 C C . LEU A 1 447 ? 11.021 -13.387 -6.589 1.00 74.00 447 LEU A C 1
ATOM 3607 O O . LEU A 1 447 ? 11.513 -14.501 -6.409 1.00 74.00 447 LEU A O 1
ATOM 3611 N N . TRP A 1 448 ? 9.783 -13.270 -7.072 1.00 76.25 448 TRP A N 1
ATOM 3612 C CA . TRP A 1 448 ? 9.036 -14.445 -7.502 1.00 76.25 448 TRP A CA 1
ATOM 3613 C C . TRP A 1 448 ? 9.511 -14.931 -8.862 1.00 76.25 448 TRP A C 1
ATOM 3615 O O . TRP A 1 448 ? 9.563 -14.175 -9.826 1.00 76.25 448 TRP A O 1
ATOM 3625 N N . LYS A 1 449 ? 9.684 -16.249 -8.975 1.00 73.50 449 LYS A N 1
ATOM 3626 C CA . LYS A 1 449 ? 10.060 -16.919 -10.225 1.00 73.50 449 LYS A CA 1
ATOM 3627 C C . LYS A 1 449 ? 9.155 -16.556 -11.409 1.00 73.50 449 LYS A C 1
ATOM 3629 O O . LYS A 1 449 ? 9.621 -16.382 -12.522 1.00 73.50 449 LYS A O 1
ATOM 3634 N N . VAL A 1 450 ? 7.852 -16.388 -11.167 1.00 77.12 450 VAL A N 1
ATOM 3635 C CA . VAL A 1 450 ? 6.902 -15.964 -12.210 1.00 77.12 450 VAL A CA 1
ATOM 3636 C C . VAL A 1 450 ? 7.236 -14.565 -12.738 1.00 77.12 450 VAL A C 1
ATOM 3638 O O . VAL A 1 450 ? 7.039 -14.305 -13.919 1.00 77.12 450 VAL A O 1
ATOM 3641 N N . HIS A 1 451 ? 7.728 -13.657 -11.893 1.00 78.00 451 HIS A N 1
ATOM 3642 C CA . HIS A 1 451 ? 8.185 -12.344 -12.340 1.00 78.00 451 HIS A CA 1
ATOM 3643 C C . HIS A 1 451 ? 9.476 -12.472 -13.156 1.00 78.00 451 HIS A C 1
ATOM 3645 O O . HIS A 1 451 ? 9.528 -11.966 -14.274 1.00 78.00 451 HIS A O 1
ATOM 3651 N N . GLU A 1 452 ? 10.457 -13.228 -12.653 1.00 73.94 452 GLU A N 1
ATOM 3652 C CA . GLU A 1 452 ? 11.723 -13.499 -13.352 1.00 73.94 452 GLU A CA 1
ATOM 3653 C C . GLU A 1 452 ? 11.520 -14.141 -14.735 1.00 73.94 452 GLU A C 1
ATOM 3655 O O . GLU A 1 452 ? 12.195 -13.781 -15.692 1.00 73.94 452 GLU A O 1
ATOM 3660 N N . GLU A 1 453 ? 10.558 -15.056 -14.871 1.00 77.44 453 GLU A N 1
ATOM 3661 C CA . GLU A 1 453 ? 10.248 -15.729 -16.141 1.00 77.44 453 GLU A CA 1
ATOM 3662 C C . GLU A 1 453 ? 9.507 -14.818 -17.140 1.00 77.44 453 GLU A C 1
ATOM 3664 O O . GLU A 1 453 ? 9.487 -15.110 -18.333 1.00 77.44 453 GLU A O 1
ATOM 3669 N N . ASN A 1 454 ? 8.876 -13.728 -16.682 1.00 83.06 454 ASN A N 1
ATOM 3670 C CA . ASN A 1 454 ? 8.050 -12.859 -17.531 1.00 83.06 454 ASN A CA 1
ATOM 3671 C C . ASN A 1 454 ? 8.636 -11.463 -17.767 1.00 83.06 454 ASN A C 1
ATOM 3673 O O . ASN A 1 454 ? 8.137 -10.764 -18.647 1.00 83.06 454 ASN A O 1
ATOM 3677 N N . ILE A 1 455 ? 9.642 -11.035 -17.001 1.00 79.50 455 ILE A N 1
ATOM 3678 C CA . ILE A 1 455 ? 10.227 -9.687 -17.075 1.00 79.50 455 ILE A CA 1
ATOM 3679 C C . ILE A 1 455 ? 11.020 -9.447 -18.365 1.00 79.50 455 ILE A C 1
ATOM 3681 O O . ILE A 1 455 ? 11.013 -8.330 -18.889 1.00 79.50 455 ILE A O 1
ATOM 3685 N N . ILE A 1 456 ? 11.641 -10.494 -18.907 1.00 78.88 456 ILE A N 1
ATOM 3686 C CA . ILE A 1 456 ? 12.500 -10.460 -20.093 1.00 78.88 456 ILE A CA 1
ATOM 3687 C C . ILE A 1 456 ? 11.975 -11.470 -21.123 1.00 78.88 456 ILE A C 1
ATOM 3689 O O . ILE A 1 456 ? 11.424 -12.507 -20.765 1.00 78.88 456 ILE A O 1
ATOM 3693 N N . ILE A 1 457 ? 12.138 -11.164 -22.408 1.00 81.81 457 ILE A N 1
ATOM 3694 C CA . ILE A 1 457 ? 11.931 -12.087 -23.526 1.00 81.81 457 ILE A CA 1
ATOM 3695 C C . ILE A 1 457 ? 13.300 -12.349 -24.156 1.00 81.81 457 ILE A C 1
ATOM 3697 O O . ILE A 1 457 ? 13.992 -11.398 -24.535 1.00 81.81 457 ILE A O 1
ATOM 3701 N N . ASP A 1 458 ? 13.670 -13.623 -24.260 1.00 69.00 458 ASP A N 1
ATOM 3702 C CA . ASP A 1 458 ? 14.819 -14.085 -25.044 1.00 69.00 458 ASP A CA 1
ATOM 3703 C C . ASP A 1 458 ? 14.343 -14.332 -26.494 1.00 69.00 458 ASP A C 1
ATOM 3705 O O . ASP A 1 458 ? 13.290 -14.962 -26.660 1.00 69.00 458 ASP A O 1
ATOM 3709 N N . PRO A 1 459 ? 14.989 -13.750 -27.523 1.00 56.78 459 PRO A N 1
ATOM 3710 C CA . PRO A 1 459 ? 14.570 -13.878 -28.923 1.00 56.78 459 PRO A CA 1
ATOM 3711 C C . PRO A 1 459 ? 14.592 -15.297 -29.508 1.00 56.78 459 PRO A C 1
ATOM 3713 O O . PRO A 1 459 ? 15.417 -16.135 -29.083 1.00 56.78 459 PRO A O 1
#

Sequence (459 aa):
MGNARDSNPLSLWPAFRKYRGARSPEYDVWAYSGLEDAVLDGRHNVIIRDRRYDRDMLIKEYVCAILFSKRQGRNNCHVVSPDWVDREVPRYLQSIEGLFKDLRCFHMLFDSGELTEPVDALFTSNAILVAFLEDRVPDAKPNYAYWAVLLGLQRSIPVRIEAVDLFVSSLGVDGQTSAVHDHRGTPLSAKGSRQDHPSIVLENKRIIHQYARGLQRTTSACVSTVTGRWKQDSPGIYSSLNLPRSDSDCLLIELHTSLNLHETGNFPYQSKLSGSITVSFAHDWFHTHRWKCTTRLSYPSRWHHNRDEYFLTTYGFHCSGCREEKSNCDCGDFRGLNVPFPATKFDTLLKLAEDYGNAELEREAGRIGARPMGRVHETATLPTLHGANNFLRNIAMYQELWSFAPGSSVWIRQAIIFWRFKSTPQGLPQPLPASTTWRWLSIYDPLWKVHEENIIIDP